Protein 3O1L (pdb70)

B-factor: mean 56.84, std 15.22, range [25.3, 121.03]

Structure (mmCIF, N/CA/C/O backbone):
data_3O1L
#
_entry.id   3O1L
#
_cell.length_a   131.271
_cell.length_b   131.271
_cell.length_c   102.991
_cell.angle_alpha   90.000
_cell.angle_beta   90.000
_cell.angle_gamma   90.000
#
_symmetry.space_group_name_H-M   'P 41 21 2'
#
loop_
_entity.id
_entity.type
_entity.pdbx_description
1 polymer 'Formyltetrahydrofolate deformylase'
2 non-polymer GLYCEROL
3 non-polymer 'SULFATE ION'
4 water water
#
loop_
_atom_site.group_PDB
_atom_site.id
_atom_site.type_symbol
_atom_site.label_atom_id
_atom_site.label_alt_id
_atom_site.label_comp_id
_atom_site.label_asym_id
_atom_site.label_entity_id
_atom_site.label_seq_id
_atom_site.pdbx_PDB_ins_code
_atom_site.Cartn_x
_atom_site.Cartn_y
_atom_site.Cartn_z
_atom_site.occupancy
_atom_site.B_iso_or_equiv
_atom_site.auth_seq_id
_atom_site.auth_comp_id
_atom_site.auth_asym_id
_atom_site.auth_atom_id
_atom_site.pdbx_PDB_model_num
ATOM 1 N N . LYS A 1 5 ? 9.333 25.983 -8.102 1.00 107.92 -14 LYS A N 1
ATOM 2 C CA . LYS A 1 5 ? 8.208 26.812 -8.655 1.00 108.22 -14 LYS A CA 1
ATOM 3 C C . LYS A 1 5 ? 8.213 28.269 -8.134 1.00 106.56 -14 LYS A C 1
ATOM 4 O O . LYS A 1 5 ? 7.898 29.194 -8.892 1.00 106.03 -14 LYS A O 1
ATOM 6 N N . ILE A 1 6 ? 8.555 28.461 -6.852 1.00 105.39 -13 ILE A N 1
ATOM 7 C CA . ILE A 1 6 ? 8.695 29.810 -6.242 1.00 103.48 -13 ILE A CA 1
ATOM 8 C C . ILE A 1 6 ? 9.902 30.598 -6.764 1.00 101.04 -13 ILE A C 1
ATOM 9 O O . ILE A 1 6 ? 9.920 31.836 -6.650 1.00 99.90 -13 ILE A O 1
ATOM 11 N N . HIS A 1 7 ? 10.896 29.875 -7.309 1.00 99.96 -12 HIS A N 1
ATOM 12 C CA A HIS A 1 7 ? 12.112 30.503 -7.861 0.50 98.16 -12 HIS A CA 1
ATOM 13 C CA B HIS A 1 7 ? 12.124 30.475 -7.866 0.50 98.05 -12 HIS A CA 1
ATOM 14 C C . HIS A 1 7 ? 11.932 30.939 -9.322 1.00 97.38 -12 HIS A C 1
ATOM 15 O O . HIS A 1 7 ? 12.716 31.738 -9.824 1.00 95.86 -12 HIS A O 1
ATOM 28 N N . HIS A 1 8 ? 10.887 30.434 -9.993 1.00 97.63 -11 HIS A N 1
ATOM 29 C CA . HIS A 1 8 ? 10.539 30.853 -11.373 1.00 96.59 -11 HIS A CA 1
ATOM 30 C C . HIS A 1 8 ? 9.584 32.055 -11.349 1.00 93.67 -11 HIS A C 1
ATOM 31 O O . HIS A 1 8 ? 9.765 32.996 -12.143 1.00 92.63 -11 HIS A O 1
ATOM 38 N N . HIS A 1 9 ? 8.587 32.034 -10.449 1.00 91.24 -10 HIS A N 1
ATOM 39 C CA A HIS A 1 9 ? 7.679 33.175 -10.273 0.50 89.06 -10 HIS A CA 1
ATOM 40 C CA B HIS A 1 9 ? 7.677 33.179 -10.292 0.50 89.75 -10 HIS A CA 1
ATOM 41 C C . HIS A 1 9 ? 8.500 34.413 -9.923 1.00 85.98 -10 HIS A C 1
ATOM 42 O O . HIS A 1 9 ? 8.209 35.516 -10.396 1.00 85.52 -10 HIS A O 1
ATOM 55 N N . HIS A 1 10 ? 9.557 34.208 -9.130 1.00 81.26 -9 HIS A N 1
ATOM 56 C CA . HIS A 1 10 ? 10.482 35.281 -8.764 1.00 76.99 -9 HIS A CA 1
ATOM 57 C C . HIS A 1 10 ? 11.306 35.722 -9.999 1.00 72.59 -9 HIS A C 1
ATOM 58 O O . HIS A 1 10 ? 11.714 36.889 -10.104 1.00 70.06 -9 HIS A O 1
ATOM 65 N N . HIS A 1 11 ? 11.499 34.810 -10.954 1.00 69.41 -8 HIS A N 1
ATOM 66 C CA . HIS A 1 11 ? 12.192 35.138 -12.218 1.00 66.45 -8 HIS A CA 1
ATOM 67 C C . HIS A 1 11 ? 11.335 36.097 -13.073 1.00 62.42 -8 HIS A C 1
ATOM 68 O O . HIS A 1 11 ? 11.831 37.113 -13.529 1.00 59.66 -8 HIS A O 1
ATOM 75 N N . HIS A 1 12 ? 10.043 35.809 -13.197 1.00 61.67 -7 HIS A N 1
ATOM 76 C CA . HIS A 1 12 ? 9.121 36.664 -13.941 1.00 60.23 -7 HIS A CA 1
ATOM 77 C C . HIS A 1 12 ? 8.921 38.039 -13.263 1.00 57.06 -7 HIS A C 1
ATOM 78 O O . HIS A 1 12 ? 9.119 39.079 -13.899 1.00 50.98 -7 HIS A O 1
ATOM 85 N N . GLU A 1 13 ? 8.678 38.037 -11.952 1.00 56.24 -6 GLU A N 1
ATOM 86 C CA A GLU A 1 13 ? 8.474 39.278 -11.210 0.50 54.74 -6 GLU A CA 1
ATOM 87 C CA B GLU A 1 13 ? 8.466 39.292 -11.236 0.50 55.59 -6 GLU A CA 1
ATOM 88 C C . GLU A 1 13 ? 9.688 40.180 -11.368 1.00 54.08 -6 GLU A C 1
ATOM 89 O O . GLU A 1 13 ? 9.556 41.376 -11.616 1.00 53.74 -6 GLU A O 1
ATOM 100 N N . ASN A 1 14 ? 10.887 39.602 -11.304 1.00 55.22 -5 ASN A N 1
ATOM 101 C CA . ASN A 1 14 ? 12.083 40.427 -11.453 1.00 56.27 -5 ASN A CA 1
ATOM 102 C C . ASN A 1 14 ? 12.206 41.003 -12.869 1.00 55.75 -5 ASN A C 1
ATOM 103 O O . ASN A 1 14 ? 12.630 42.150 -13.018 1.00 57.39 -5 ASN A O 1
ATOM 108 N N . LEU A 1 15 ? 11.800 40.259 -13.904 1.00 54.93 -4 LEU A N 1
ATOM 109 C CA . LEU A 1 15 ? 11.837 40.827 -15.248 1.00 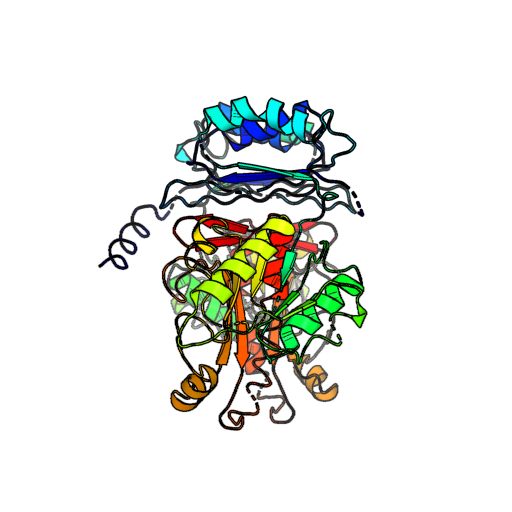54.48 -4 LEU A CA 1
ATOM 110 C C . LEU A 1 15 ? 10.722 41.886 -15.436 1.00 53.55 -4 LEU A C 1
ATOM 111 O O . LEU A 1 15 ? 10.954 42.925 -16.038 1.00 52.34 -4 LEU A O 1
ATOM 116 N N . TYR A 1 16 ? 9.599 41.712 -14.752 1.00 52.70 -3 TYR A N 1
ATOM 117 C CA . TYR A 1 16 ? 8.379 42.488 -15.037 1.00 51.52 -3 TYR A CA 1
ATOM 118 C C . TYR A 1 16 ? 8.546 43.981 -14.869 1.00 49.95 -3 TYR A C 1
ATOM 119 O O . TYR A 1 16 ? 8.203 44.743 -15.767 1.00 48.12 -3 TYR A O 1
ATOM 128 N N . PHE A 1 17 ? 9.214 44.363 -13.800 1.00 50.32 -2 PHE A N 1
ATOM 129 C CA . PHE A 1 17 ? 9.398 45.738 -13.455 1.00 51.47 -2 PHE A CA 1
ATOM 130 C C . PHE A 1 17 ? 10.699 46.350 -13.941 1.00 51.10 -2 PHE A C 1
ATOM 131 O O . PHE A 1 17 ? 10.962 47.494 -13.614 1.00 52.78 -2 PHE A O 1
ATOM 139 N N . GLN A 1 18 ? 11.484 45.660 -14.743 1.00 51.86 -1 GLN A N 1
ATOM 140 C CA . GLN A 1 18 ? 12.835 46.164 -15.032 1.00 53.28 -1 GLN A CA 1
ATOM 141 C C . GLN A 1 18 ? 12.850 47.289 -16.077 1.00 53.26 -1 GLN A C 1
ATOM 142 O O . GLN A 1 18 ? 11.971 47.374 -16.939 1.00 53.66 -1 GLN A O 1
ATOM 148 N N . GLY A 1 19 ? 13.920 48.069 -16.042 1.00 53.20 0 GLY A N 1
ATOM 149 C CA . GLY A 1 19 ? 14.255 49.022 -17.094 1.00 53.38 0 GLY A CA 1
ATOM 150 C C . GLY A 1 19 ? 13.388 50.246 -17.244 1.00 54.45 0 GLY A C 1
ATOM 151 O O . GLY A 1 19 ? 13.200 50.720 -18.365 1.00 55.52 0 GLY A O 1
ATOM 160 N N . ARG A 1 21 ? 12.521 54.239 -16.845 1.00 49.75 2 ARG A N 1
ATOM 161 C CA . ARG A 1 21 ? 13.322 55.438 -16.922 1.00 49.88 2 ARG A CA 1
ATOM 162 C C . ARG A 1 21 ? 13.304 56.271 -15.628 1.00 48.04 2 ARG A C 1
ATOM 163 O O . ARG A 1 21 ? 12.242 56.503 -15.026 1.00 47.78 2 ARG A O 1
ATOM 171 N N . THR A 1 22 ? 14.492 56.660 -15.182 1.00 46.12 3 THR A N 1
ATOM 172 C CA . THR A 1 22 ? 14.644 57.464 -13.985 1.00 46.83 3 THR A CA 1
ATOM 173 C C . THR A 1 22 ? 15.460 58.717 -14.246 1.00 45.44 3 THR A C 1
ATOM 174 O O . THR A 1 22 ? 16.244 58.770 -15.202 1.00 43.78 3 THR A O 1
ATOM 178 N N . PHE A 1 23 ? 15.185 59.750 -13.445 1.00 43.53 4 PHE A N 1
ATOM 179 C CA . PHE A 1 23 ? 16.046 60.910 -13.376 1.00 44.32 4 PHE A CA 1
ATOM 180 C C . PHE A 1 23 ? 16.922 60.702 -12.137 1.00 44.42 4 PHE A C 1
ATOM 181 O O . PHE A 1 23 ? 16.428 60.207 -11.105 1.00 43.72 4 PHE A O 1
ATOM 189 N N . ARG A 1 24 ? 18.197 61.099 -12.215 1.00 43.14 5 ARG A N 1
ATOM 190 C CA . ARG A 1 24 ? 19.097 60.969 -11.058 1.00 42.96 5 ARG A CA 1
ATOM 191 C C . ARG A 1 24 ? 19.523 62.347 -10.594 1.00 42.07 5 ARG A C 1
ATOM 192 O O . ARG A 1 24 ? 20.149 63.086 -11.342 1.00 42.78 5 ARG A O 1
ATOM 200 N N . LEU A 1 25 ? 19.126 62.691 -9.377 1.00 42.04 6 LEU A N 1
ATOM 201 C CA . LEU A 1 25 ? 19.399 63.972 -8.745 1.00 42.14 6 LEU A CA 1
ATOM 202 C C . LEU A 1 25 ? 20.570 63.773 -7.794 1.00 41.96 6 LEU A C 1
ATOM 203 O O . LEU A 1 25 ? 20.474 62.999 -6.839 1.00 41.93 6 LEU A O 1
ATOM 208 N N . VAL A 1 26 ? 21.669 64.472 -8.050 1.00 42.09 7 VAL A N 1
ATOM 209 C CA . VAL A 1 26 ? 22.909 64.274 -7.309 1.00 42.08 7 VAL A CA 1
ATOM 210 C C . VAL A 1 26 ? 23.323 65.619 -6.768 1.00 41.86 7 VAL A C 1
ATOM 211 O O . VAL A 1 26 ? 23.414 66.592 -7.512 1.00 42.53 7 VAL A O 1
ATOM 215 N N . ILE A 1 27 ? 23.455 65.690 -5.452 1.00 41.77 8 ILE A N 1
ATOM 216 C CA . ILE A 1 27 ? 23.708 66.935 -4.744 1.00 42.05 8 ILE A CA 1
ATOM 217 C C . ILE A 1 27 ? 24.866 66.800 -3.763 1.00 41.73 8 ILE A C 1
ATOM 218 O O . ILE A 1 27 ? 24.953 65.812 -3.048 1.00 40.55 8 ILE A O 1
ATOM 223 N N . ALA A 1 28 ? 25.707 67.845 -3.704 1.00 42.40 9 ALA A N 1
ATOM 224 C CA . ALA A 1 28 ? 26.672 68.052 -2.623 1.00 41.42 9 ALA A CA 1
ATOM 225 C C . ALA A 1 28 ? 26.489 69.518 -2.159 1.00 41.95 9 ALA A C 1
ATOM 226 O O . ALA A 1 28 ? 26.351 70.425 -2.987 1.00 40.68 9 ALA A O 1
ATOM 228 N N . CYS A 1 29 ? 26.445 69.731 -0.848 1.00 41.24 10 CYS A N 1
ATOM 229 C CA . CYS A 1 29 ? 26.234 71.052 -0.311 1.00 42.98 10 CYS A CA 1
ATOM 230 C C . CYS A 1 29 ? 26.594 71.133 1.183 1.00 44.41 10 CYS A C 1
ATOM 231 O O . CYS A 1 29 ? 26.741 70.103 1.825 1.00 42.40 10 CYS A O 1
ATOM 234 N N . PRO A 1 30 ? 26.802 72.362 1.714 1.00 44.30 11 PRO A N 1
ATOM 235 C CA . PRO A 1 30 ? 27.001 72.478 3.152 1.00 45.42 11 PRO A CA 1
ATOM 236 C C . PRO A 1 30 ? 25.807 71.820 3.900 1.00 44.70 11 PRO A C 1
ATOM 237 O O . PRO A 1 30 ? 24.648 71.966 3.477 1.00 43.52 11 PRO A O 1
ATOM 241 N N . ASP A 1 31 ? 26.136 70.974 4.872 1.00 43.41 12 ASP A N 1
ATOM 242 C CA . ASP A 1 31 ? 25.135 70.259 5.629 1.00 44.10 12 ASP A CA 1
ATOM 243 C C . ASP A 1 31 ? 24.311 71.231 6.471 1.00 44.21 12 ASP A C 1
ATOM 244 O O . ASP A 1 31 ? 24.874 72.004 7.212 1.00 45.63 12 ASP A O 1
ATOM 249 N N . ARG A 1 32 ? 22.991 71.169 6.319 1.00 44.58 13 ARG A N 1
ATOM 250 C CA . ARG A 1 32 ? 22.011 72.005 7.025 1.00 46.21 13 ARG A CA 1
ATOM 251 C C . ARG A 1 32 ? 20.800 71.128 7.447 1.00 45.66 13 ARG A C 1
ATOM 252 O O . ARG A 1 32 ? 20.472 70.179 6.770 1.00 44.09 13 ARG A O 1
ATOM 260 N N . VAL A 1 33 ? 20.099 71.498 8.513 1.00 45.31 14 VAL A N 1
ATOM 261 C CA . VAL A 1 33 ? 18.968 70.710 9.004 1.00 44.24 14 VAL A CA 1
ATOM 262 C C . VAL A 1 33 ? 17.840 70.400 7.981 1.00 43.93 14 VAL A C 1
ATOM 263 O O . VAL A 1 33 ? 17.318 69.293 7.903 1.00 44.71 14 VAL A O 1
ATOM 267 N N . GLY A 1 34 ? 17.508 71.352 7.147 1.00 45.26 15 GLY A N 1
ATOM 268 C CA . GLY A 1 34 ? 16.324 71.220 6.318 1.00 44.17 15 GLY A CA 1
ATOM 269 C C . GLY A 1 34 ? 16.526 70.907 4.857 1.00 41.23 15 GLY A C 1
ATOM 270 O O . GLY A 1 34 ? 15.603 71.057 4.121 1.00 42.37 15 GLY A O 1
ATOM 271 N N . ILE A 1 35 ? 17.677 70.389 4.461 1.00 42.09 16 ILE A N 1
ATOM 272 C CA . ILE A 1 35 ? 17.954 70.079 3.043 1.00 41.31 16 ILE A CA 1
ATOM 273 C C . ILE A 1 35 ? 16.999 68.975 2.568 1.00 41.61 16 ILE A C 1
ATOM 274 O O . ILE A 1 35 ? 16.318 69.126 1.553 1.00 41.96 16 ILE A O 1
ATOM 279 N N . VAL A 1 36 ? 16.951 67.869 3.298 1.00 41.00 17 VAL A N 1
ATOM 280 C CA . VAL A 1 36 ? 16.121 66.739 2.879 1.00 41.07 17 VAL A CA 1
ATOM 281 C C . VAL A 1 36 ? 14.631 67.076 2.937 1.00 41.01 17 VAL A C 1
ATOM 282 O O . VAL A 1 36 ? 13.914 66.814 1.977 1.00 40.93 17 VAL A O 1
ATOM 286 N N . ALA A 1 37 ? 14.209 67.796 3.973 1.00 40.57 18 ALA A N 1
ATOM 287 C CA . ALA A 1 37 ? 12.813 68.278 4.034 1.00 41.09 18 ALA A CA 1
ATOM 288 C C . ALA A 1 37 ? 12.443 69.105 2.799 1.00 41.10 18 ALA A C 1
ATOM 289 O O . ALA A 1 37 ? 11.365 68.930 2.198 1.00 40.37 18 ALA A O 1
ATOM 291 N N . LYS A 1 38 ? 13.347 69.990 2.394 1.00 41.99 19 LYS A N 1
ATOM 292 C CA . LYS A 1 38 ? 13.047 70.896 1.303 1.00 42.23 19 LYS A CA 1
ATOM 293 C C . LYS A 1 38 ? 13.060 70.201 -0.068 1.00 41.45 19 LYS A C 1
ATOM 294 O O . LYS A 1 38 ? 12.231 70.512 -0.912 1.00 40.97 19 LYS A O 1
ATOM 300 N N . VAL A 1 39 ? 14.063 69.356 -0.316 1.00 39.30 20 VAL A N 1
ATOM 301 C CA . VAL A 1 39 ? 14.152 68.610 -1.576 1.00 39.62 20 VAL A CA 1
ATOM 302 C C . VAL A 1 39 ? 13.006 67.583 -1.704 1.00 40.47 20 VAL A C 1
ATOM 303 O O . VAL A 1 39 ? 12.369 67.484 -2.761 1.00 41.66 20 VAL A O 1
ATOM 307 N N . SER A 1 40 ? 12.793 66.786 -0.658 1.00 39.69 21 SER A N 1
ATOM 308 C CA . SER A 1 40 ? 11.744 65.777 -0.682 1.00 39.75 21 SER A CA 1
ATOM 309 C C . SER A 1 40 ? 10.353 66.420 -0.790 1.00 41.49 21 SER A C 1
ATOM 310 O O . SER A 1 40 ? 9.460 65.871 -1.449 1.00 42.28 21 SER A O 1
ATOM 313 N N . ASN A 1 41 ? 10.158 67.579 -0.154 1.00 41.89 22 ASN A N 1
ATOM 314 C CA . ASN A 1 41 ? 8.897 68.297 -0.309 1.00 43.12 22 ASN A CA 1
ATOM 315 C C . ASN A 1 41 ? 8.709 68.744 -1.763 1.00 43.81 22 ASN A C 1
ATOM 316 O O . ASN A 1 41 ? 7.615 68.664 -2.295 1.00 43.16 22 ASN A O 1
ATOM 321 N N . PHE A 1 42 ? 9.773 69.263 -2.370 1.00 43.43 23 PHE A N 1
ATOM 322 C CA . PHE A 1 42 ? 9.726 69.665 -3.768 1.00 44.27 23 PHE A CA 1
ATOM 323 C C . PHE A 1 42 ? 9.309 68.460 -4.620 1.00 44.62 23 PHE A C 1
ATOM 324 O O . PHE A 1 42 ? 8.377 68.540 -5.391 1.00 44.36 23 PHE A O 1
ATOM 332 N N . LEU A 1 43 ? 9.987 67.333 -4.441 1.00 44.57 24 LEU A N 1
ATOM 333 C CA . LEU A 1 43 ? 9.667 66.140 -5.216 1.00 45.30 24 LEU A CA 1
ATOM 334 C C . LEU A 1 43 ? 8.225 65.660 -4.942 1.00 46.15 24 LEU A C 1
ATOM 335 O O . LEU A 1 43 ? 7.470 65.421 -5.882 1.00 46.61 24 LEU A O 1
ATOM 340 N N . ALA A 1 44 ? 7.842 65.564 -3.670 1.00 45.39 25 ALA A N 1
ATOM 341 C CA . ALA A 1 44 ? 6.488 65.135 -3.289 1.00 46.11 25 ALA A CA 1
ATOM 342 C C . ALA A 1 44 ? 5.422 66.023 -3.909 1.00 47.06 25 ALA A C 1
ATOM 343 O O . ALA A 1 44 ? 4.404 65.540 -4.417 1.00 46.58 25 ALA A O 1
ATOM 345 N N . SER A 1 45 ? 5.690 67.317 -3.933 1.00 47.26 26 SER A N 1
ATOM 346 C CA . SER A 1 45 ? 4.724 68.256 -4.444 1.00 49.69 26 SER A CA 1
ATOM 347 C C . SER A 1 45 ? 4.536 68.095 -5.954 1.00 50.21 26 SER A C 1
ATOM 348 O O . SER A 1 45 ? 3.471 68.414 -6.467 1.00 52.56 26 SER A O 1
ATOM 351 N N . HIS A 1 46 ? 5.564 67.623 -6.664 1.00 49.22 27 HIS A N 1
ATOM 352 C CA . HIS A 1 46 ? 5.452 67.313 -8.092 1.00 48.87 27 HIS A CA 1
ATOM 353 C C . HIS A 1 46 ? 5.174 65.812 -8.373 1.00 48.24 27 HIS A C 1
ATOM 354 O O . HIS A 1 46 ? 5.262 65.371 -9.509 1.00 48.88 27 HIS A O 1
ATOM 361 N N . ASN A 1 47 ? 4.811 65.055 -7.336 1.00 46.45 28 ASN A N 1
ATOM 362 C CA . ASN A 1 47 ? 4.359 63.657 -7.450 1.00 47.10 28 ASN A CA 1
ATOM 363 C C . ASN A 1 47 ? 5.411 62.676 -7.948 1.00 46.55 28 ASN A C 1
ATOM 364 O O . ASN A 1 47 ? 5.103 61.640 -8.546 1.00 47.38 28 ASN A O 1
ATOM 369 N N . GLY A 1 48 ? 6.653 62.951 -7.578 1.00 45.97 29 GLY A N 1
ATOM 370 C CA . GLY A 1 48 ? 7.773 62.153 -7.992 1.00 46.00 29 GLY A CA 1
ATOM 371 C C . GLY A 1 48 ? 7.972 60.989 -7.059 1.00 45.96 29 GLY A C 1
ATOM 372 O O . GLY A 1 48 ? 8.089 61.174 -5.871 1.00 47.34 29 GLY A O 1
ATOM 373 N N . TRP A 1 49 ? 8.012 59.789 -7.605 1.00 46.11 30 TRP A N 1
ATOM 374 C CA . TRP A 1 49 ? 8.254 58.598 -6.802 1.00 45.21 30 TRP A CA 1
ATOM 375 C C . TRP A 1 49 ? 9.755 58.263 -6.796 1.00 44.18 30 TRP A C 1
ATOM 376 O O . TRP A 1 49 ? 10.376 58.030 -7.854 1.00 41.59 30 TRP A O 1
ATOM 387 N N . ILE A 1 50 ? 10.321 58.272 -5.593 1.00 43.34 31 ILE A N 1
ATOM 388 C CA . ILE A 1 50 ? 11.722 58.003 -5.398 1.00 42.17 31 ILE A CA 1
ATOM 389 C C . ILE A 1 50 ? 11.901 56.499 -5.228 1.00 42.33 31 ILE A C 1
ATOM 390 O O . ILE A 1 50 ? 11.362 55.908 -4.302 1.00 41.52 31 ILE A O 1
ATOM 395 N N . THR A 1 51 ? 12.638 55.879 -6.151 1.00 42.03 32 THR A N 1
ATOM 396 C CA . THR A 1 51 ? 12.893 54.454 -6.120 1.00 42.47 32 THR A CA 1
ATOM 397 C C . THR A 1 51 ? 14.224 54.113 -5.535 1.00 41.72 32 THR A C 1
ATOM 398 O O . THR A 1 51 ? 14.454 52.961 -5.248 1.00 44.66 32 THR A O 1
ATOM 402 N N . GLU A 1 52 ? 15.075 55.108 -5.276 1.00 43.26 33 GLU A N 1
ATOM 403 C CA . GLU A 1 52 ? 16.336 54.889 -4.545 1.00 42.00 33 GLU A CA 1
ATOM 404 C C . GLU A 1 52 ? 16.758 56.192 -3.907 1.00 41.76 33 GLU A C 1
ATOM 405 O O . GLU A 1 52 ? 16.754 57.219 -4.546 1.00 43.52 33 GLU A O 1
ATOM 411 N N . ALA A 1 53 ? 17.199 56.127 -2.663 1.00 41.12 34 ALA A N 1
ATOM 412 C CA . ALA A 1 53 ? 17.649 57.301 -1.931 1.00 41.41 34 ALA A CA 1
ATOM 413 C C . ALA A 1 53 ? 18.905 56.946 -1.149 1.00 40.78 34 ALA A C 1
ATOM 414 O O . ALA A 1 53 ? 18.859 56.040 -0.310 1.00 39.03 34 ALA A O 1
ATOM 416 N N . SER A 1 54 ? 19.972 57.717 -1.368 1.00 41.24 35 SER A N 1
ATOM 417 C CA . SER A 1 54 ? 21.260 57.521 -0.685 1.00 40.62 35 SER A CA 1
ATOM 418 C C . SER A 1 54 ? 21.785 58.858 -0.192 1.00 41.37 35 SER A C 1
ATOM 419 O O . SER A 1 54 ? 21.923 59.786 -1.004 1.00 40.32 35 SER A O 1
ATOM 422 N N . HIS A 1 55 ? 21.954 58.980 1.136 1.00 41.00 36 HIS A N 1
ATOM 423 C CA . HIS A 1 55 ? 22.393 60.212 1.799 1.00 41.11 36 HIS A CA 1
ATOM 424 C C . HIS A 1 55 ? 23.672 59.925 2.586 1.00 41.96 36 HIS A C 1
ATOM 425 O O . HIS A 1 55 ? 23.827 58.855 3.154 1.00 41.43 36 HIS A O 1
ATOM 432 N N . HIS A 1 56 ? 24.528 60.936 2.730 1.00 42.94 37 HIS A N 1
ATOM 433 C CA . HIS A 1 56 ? 25.759 60.827 3.526 1.00 42.15 37 HIS A CA 1
ATOM 434 C C . HIS A 1 56 ? 26.170 62.226 4.017 1.00 43.28 37 HIS A C 1
ATOM 435 O O . HIS A 1 56 ? 26.199 63.181 3.240 1.00 41.04 37 HIS A O 1
ATOM 442 N N . SER A 1 57 ? 26.470 62.318 5.311 1.00 44.71 38 SER A N 1
ATOM 443 C CA . SER A 1 57 ? 27.092 63.501 5.898 1.00 47.21 38 SER A CA 1
ATOM 444 C C . SER A 1 57 ? 28.555 63.205 6.246 1.00 47.82 38 SER A C 1
ATOM 445 O O . SER A 1 57 ? 28.889 62.156 6.753 1.00 48.52 38 SER A O 1
ATOM 448 N N . ASP A 1 58 ? 29.424 64.142 5.935 1.00 50.67 39 ASP A N 1
ATOM 449 C CA . ASP A 1 58 ? 30.829 64.076 6.282 1.00 52.64 39 ASP A CA 1
ATOM 450 C C . ASP A 1 58 ? 30.979 65.057 7.412 1.00 54.97 39 ASP A C 1
ATOM 451 O O . ASP A 1 58 ? 31.054 66.273 7.162 1.00 53.63 39 ASP A O 1
ATOM 456 N N . ASN A 1 59 ? 30.971 64.552 8.648 1.00 56.49 40 ASN A N 1
ATOM 457 C CA . ASN A 1 59 ? 30.939 65.438 9.805 1.00 59.41 40 ASN A CA 1
ATOM 458 C C . ASN A 1 59 ? 32.229 66.249 10.013 1.00 60.95 40 ASN A C 1
ATOM 459 O O . ASN A 1 59 ? 32.174 67.361 10.546 1.00 63.59 40 ASN A O 1
ATOM 464 N N . LEU A 1 60 ? 33.341 65.810 9.434 1.00 61.10 41 LEU A N 1
ATOM 465 C CA . LEU A 1 60 ? 34.578 66.577 9.556 1.00 61.43 41 LEU A CA 1
ATOM 466 C C . LEU A 1 60 ? 34.625 67.841 8.669 1.00 60.07 41 LEU A C 1
ATOM 467 O O . LEU A 1 60 ? 35.095 68.884 9.120 1.00 60.91 41 LEU A O 1
ATOM 472 N N . SER A 1 61 ? 34.116 67.787 7.445 1.00 56.76 42 SER A N 1
ATOM 473 C CA . SER A 1 61 ? 34.024 69.008 6.632 1.00 55.32 42 SER A CA 1
ATOM 474 C C . SER A 1 61 ? 32.644 69.693 6.747 1.00 53.15 42 SER A C 1
ATOM 475 O O . SER A 1 61 ? 32.457 70.782 6.232 1.00 52.37 42 SER A O 1
ATOM 478 N N . GLY A 1 62 ? 31.683 69.052 7.414 1.00 51.29 43 GLY A N 1
ATOM 479 C CA . GLY A 1 62 ? 30.321 69.598 7.531 1.00 48.87 43 GLY A CA 1
ATOM 480 C C . GLY A 1 62 ? 29.574 69.651 6.200 1.00 47.96 43 GLY A C 1
ATOM 481 O O . GLY A 1 62 ? 28.740 70.542 6.011 1.00 48.31 43 GLY A O 1
ATOM 482 N N . TRP A 1 63 ? 29.828 68.679 5.310 1.00 46.27 44 TRP A N 1
ATOM 483 C CA A TRP A 1 63 ? 29.207 68.611 3.988 0.50 46.63 44 TRP A CA 1
ATOM 484 C CA B TRP A 1 63 ? 29.152 68.637 4.007 0.50 46.17 44 TRP A CA 1
ATOM 485 C C . TRP A 1 63 ? 28.178 67.471 3.942 1.00 46.29 44 TRP A C 1
ATOM 486 O O . TRP A 1 63 ? 28.315 66.473 4.669 1.00 45.79 44 TRP A O 1
ATOM 507 N N . PHE A 1 64 ? 27.213 67.597 3.030 1.00 44.56 45 PHE A N 1
ATOM 508 C CA . PHE A 1 64 ? 26.128 66.627 2.842 1.00 43.31 45 PHE A CA 1
ATOM 509 C C . PHE A 1 64 ? 26.086 66.180 1.389 1.00 42.06 45 PHE A C 1
ATOM 510 O O . PHE A 1 64 ? 26.314 66.971 0.481 1.00 42.64 45 PHE A O 1
ATOM 518 N N . PHE A 1 65 ? 25.811 64.905 1.182 1.00 42.50 46 PHE A N 1
ATOM 519 C CA . PHE A 1 65 ? 25.790 64.331 -0.165 1.00 43.26 46 PHE A CA 1
ATOM 520 C C . PHE A 1 65 ? 24.542 63.482 -0.296 1.00 4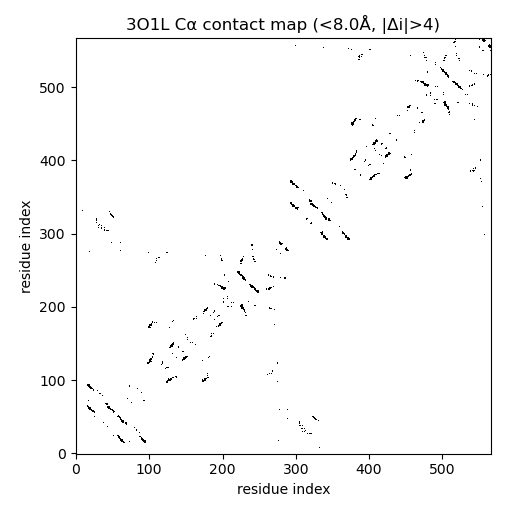2.82 46 PHE A C 1
ATOM 521 O O . PHE A 1 65 ? 24.181 62.765 0.640 1.00 39.39 46 PHE A O 1
ATOM 537 N N . ARG A 1 67 ? 21.944 61.289 -3.387 1.00 42.17 48 ARG A N 1
ATOM 538 C CA . ARG A 1 67 ? 21.563 60.816 -4.675 1.00 41.93 48 ARG A CA 1
ATOM 539 C C . ARG A 1 67 ? 20.178 60.187 -4.558 1.00 40.65 48 ARG A C 1
ATOM 540 O O . ARG A 1 67 ? 20.002 59.211 -3.810 1.00 38.58 48 ARG A O 1
ATOM 548 N N . HIS A 1 68 ? 19.242 60.728 -5.340 1.00 40.27 49 HIS A N 1
ATOM 549 C CA . HIS A 1 68 ? 17.901 60.206 -5.514 1.00 40.80 49 HIS A CA 1
ATOM 550 C C . HIS A 1 68 ? 17.648 59.800 -6.952 1.00 42.59 49 HIS A C 1
ATOM 551 O O . HIS A 1 68 ? 17.977 60.547 -7.895 1.00 43.42 49 HIS A O 1
ATOM 558 N N . GLU A 1 69 ? 17.109 58.592 -7.110 1.00 42.12 50 GLU A N 1
ATOM 559 C CA A GLU A 1 69 ? 16.603 58.112 -8.392 0.50 42.64 50 GLU A CA 1
ATOM 560 C CA B GLU A 1 69 ? 16.633 58.129 -8.391 0.50 43.01 50 GLU A CA 1
ATOM 561 C C . GLU A 1 69 ? 15.114 58.277 -8.322 1.00 42.09 50 GLU A C 1
ATOM 562 O O . GLU A 1 69 ? 14.498 57.875 -7.337 1.00 43.52 50 GLU A O 1
ATOM 573 N N . ILE A 1 70 ? 14.553 58.976 -9.293 1.00 42.83 51 ILE A N 1
ATOM 574 C CA . ILE A 1 70 ? 13.129 59.289 -9.358 1.00 43.33 51 ILE A CA 1
ATOM 575 C C . ILE A 1 70 ? 12.574 58.815 -10.696 1.00 43.64 51 ILE A C 1
ATOM 576 O O . ILE A 1 70 ? 13.195 59.045 -11.712 1.00 42.90 51 ILE A O 1
ATOM 581 N N . ARG A 1 71 ? 11.432 58.129 -10.679 1.00 44.13 52 ARG A N 1
ATOM 582 C CA . ARG A 1 71 ? 10.795 57.681 -11.886 1.00 45.16 52 ARG A CA 1
ATOM 583 C C . ARG A 1 71 ? 10.448 58.858 -12.755 1.00 43.74 52 ARG A C 1
ATOM 584 O O . ARG A 1 71 ? 9.651 59.683 -12.376 1.00 43.19 52 ARG A O 1
ATOM 592 N N . ALA A 1 72 ? 11.052 58.919 -13.935 1.00 44.61 53 ALA A N 1
ATOM 593 C CA . ALA A 1 72 ? 10.948 60.111 -14.776 1.00 44.62 53 ALA A CA 1
ATOM 594 C C . ALA A 1 72 ? 9.510 60.458 -15.113 1.00 44.31 53 ALA A C 1
ATOM 595 O O . ALA A 1 72 ? 9.093 61.595 -14.911 1.00 43.82 53 ALA A O 1
ATOM 597 N N . ASP A 1 73 ? 8.721 59.438 -15.444 1.00 45.63 54 ASP A N 1
ATOM 598 C CA . ASP A 1 73 ? 7.335 59.641 -15.828 1.00 47.18 54 ASP A CA 1
ATOM 599 C C . ASP A 1 73 ? 6.318 59.884 -14.674 1.00 47.90 54 ASP A C 1
ATOM 600 O O . ASP A 1 73 ? 5.143 60.111 -14.947 1.00 49.76 54 ASP A O 1
ATOM 605 N N . THR A 1 74 ? 6.747 59.832 -13.411 1.00 46.51 55 THR A N 1
ATOM 606 C CA . THR A 1 74 ? 5.883 60.300 -12.312 1.00 46.74 55 THR A CA 1
ATOM 607 C C . THR A 1 74 ? 5.938 61.839 -12.121 1.00 47.53 55 THR A C 1
ATOM 608 O O . THR A 1 74 ? 5.090 62.402 -11.452 1.00 49.49 55 THR A O 1
ATOM 612 N N . LEU A 1 75 ? 6.893 62.503 -12.760 1.00 47.29 56 LEU A N 1
ATOM 613 C CA . LEU A 1 75 ? 7.070 63.958 -12.666 1.00 47.67 56 LEU A CA 1
ATOM 614 C C . LEU A 1 75 ? 6.397 64.660 -13.833 1.00 48.38 56 LEU A C 1
ATOM 615 O O . LEU A 1 75 ? 6.342 64.086 -14.896 1.00 45.78 56 LEU A O 1
ATOM 620 N N . PRO A 1 76 ? 6.024 65.953 -13.676 1.00 49.58 57 PRO A N 1
ATOM 621 C CA . PRO A 1 76 ? 5.268 66.676 -14.720 1.00 50.78 57 PRO A CA 1
ATOM 622 C C . PRO A 1 76 ? 6.130 67.421 -15.728 1.00 52.05 57 PRO A C 1
ATOM 623 O O . PRO A 1 76 ? 5.582 68.084 -16.610 1.00 55.67 57 PRO A O 1
ATOM 627 N N . PHE A 1 77 ? 7.453 67.325 -15.617 1.00 52.25 58 PHE A N 1
ATOM 628 C CA . PHE A 1 77 ? 8.370 68.004 -16.550 1.00 52.37 58 PHE A CA 1
ATOM 629 C C . PHE A 1 77 ? 9.506 67.114 -17.051 1.00 52.05 58 PHE A C 1
ATOM 630 O O . PHE A 1 77 ? 9.860 66.119 -16.438 1.00 51.59 58 PHE A O 1
ATOM 638 N N . ASP A 1 78 ? 10.118 67.554 -18.138 1.00 53.02 59 ASP A N 1
ATOM 639 C CA . ASP A 1 78 ? 11.284 66.915 -18.691 1.00 53.64 59 ASP A CA 1
ATOM 640 C C . ASP A 1 78 ? 12.491 67.331 -17.863 1.00 53.65 59 ASP A C 1
ATOM 641 O O . ASP A 1 78 ? 12.373 67.950 -16.799 1.00 53.53 59 ASP A O 1
ATOM 646 N N . LEU A 1 79 ? 13.649 66.866 -18.286 1.00 53.32 60 LEU A N 1
ATOM 647 C CA . LEU A 1 79 ? 14.873 67.145 -17.592 1.00 52.74 60 LEU A CA 1
ATOM 648 C C . LEU A 1 79 ? 15.140 68.656 -17.503 1.00 54.12 60 LEU A C 1
ATOM 649 O O . LEU A 1 79 ? 15.424 69.176 -16.412 1.00 52.07 60 LEU A O 1
ATOM 654 N N . ASP A 1 80 ? 14.952 69.376 -18.614 1.00 54.89 61 ASP A N 1
ATOM 655 C CA . ASP A 1 80 ? 15.160 70.826 -18.604 1.00 55.96 61 ASP A CA 1
ATOM 656 C C . ASP A 1 80 ? 14.228 71.504 -17.621 1.00 55.54 61 ASP A C 1
ATOM 657 O O . ASP A 1 80 ? 14.650 72.413 -16.914 1.00 56.36 61 ASP A O 1
ATOM 662 N N . GLY A 1 81 ? 12.960 71.106 -17.612 1.00 54.17 62 GLY A N 1
ATOM 663 C CA . GLY A 1 81 ? 11.992 71.702 -16.712 1.00 53.95 62 GLY A CA 1
ATOM 664 C C . GLY A 1 81 ? 12.266 71.411 -15.237 1.00 52.30 62 GLY A C 1
ATOM 665 O O . GLY A 1 81 ? 11.974 72.233 -14.378 1.00 53.54 62 GLY A O 1
ATOM 666 N N . PHE A 1 82 ? 12.758 70.207 -14.950 1.00 51.74 63 PHE A N 1
ATOM 667 C CA . PHE A 1 82 ? 13.160 69.800 -13.599 1.00 50.10 63 PHE A CA 1
ATOM 668 C C . PHE A 1 82 ? 14.263 70.745 -13.142 1.00 50.37 63 PHE A C 1
ATOM 669 O O . PHE A 1 82 ? 14.202 71.304 -12.048 1.00 52.40 63 PHE A O 1
ATOM 677 N N . ARG A 1 83 ? 15.255 70.965 -13.993 1.00 51.96 64 ARG A N 1
ATOM 678 C CA . ARG A 1 83 ? 16.383 71.833 -13.646 1.00 51.87 64 ARG A CA 1
ATOM 679 C C . ARG A 1 83 ? 15.949 73.248 -13.326 1.00 53.51 64 ARG A C 1
ATOM 680 O O . ARG A 1 83 ? 16.398 73.838 -12.335 1.00 54.89 64 ARG A O 1
ATOM 688 N N . GLU A 1 84 ? 15.047 73.773 -14.148 1.00 54.55 65 GLU A N 1
ATOM 689 C CA A GLU A 1 84 ? 14.561 75.131 -13.979 0.50 55.03 65 GLU A CA 1
ATOM 690 C CA B GLU A 1 84 ? 14.530 75.131 -13.990 0.50 55.00 65 GLU A CA 1
ATOM 691 C C . GLU A 1 84 ? 13.713 75.229 -12.718 1.00 53.94 65 GLU A C 1
ATOM 692 O O . GLU A 1 84 ? 13.832 76.190 -11.968 1.00 54.59 65 GLU A O 1
ATOM 703 N N . ALA A 1 85 ? 12.826 74.253 -12.514 1.00 52.75 66 ALA A N 1
ATOM 704 C CA . ALA A 1 85 ? 11.967 74.249 -11.319 1.00 52.33 66 ALA A CA 1
ATOM 705 C C . ALA A 1 85 ? 12.769 74.056 -10.015 1.00 50.10 66 ALA A C 1
ATOM 706 O O . ALA A 1 85 ? 12.397 74.602 -8.978 1.00 50.50 66 ALA A O 1
ATOM 708 N N . PHE A 1 86 ? 13.904 73.355 -10.091 1.00 49.86 67 PHE A N 1
ATOM 709 C CA . PHE A 1 86 ? 14.736 73.039 -8.871 1.00 48.04 67 PHE A CA 1
ATOM 710 C C . PHE A 1 86 ? 15.796 74.109 -8.519 1.00 48.45 67 PHE A C 1
ATOM 711 O O . PHE A 1 86 ? 16.271 74.195 -7.377 1.00 46.94 67 PHE A O 1
ATOM 719 N N . THR A 1 87 ? 16.146 74.944 -9.495 1.00 49.50 68 THR A N 1
ATOM 720 C CA . THR A 1 87 ? 17.167 75.979 -9.303 1.00 50.52 68 THR A CA 1
ATOM 721 C C . THR A 1 87 ? 17.031 76.839 -8.018 1.00 50.72 68 THR A C 1
ATOM 722 O O . THR A 1 87 ? 18.022 77.086 -7.361 1.00 51.26 68 THR A O 1
ATOM 726 N N . PRO A 1 88 ? 15.817 77.267 -7.640 1.00 51.53 69 PRO A N 1
ATOM 727 C CA . PRO A 1 88 ? 15.697 78.058 -6.395 1.00 51.50 69 PRO A CA 1
ATOM 728 C C . PRO A 1 88 ? 16.196 77.363 -5.121 1.00 50.44 69 PRO A C 1
ATOM 729 O O . PRO A 1 88 ? 16.900 77.961 -4.326 1.00 51.08 69 PRO A O 1
ATOM 733 N N . ILE A 1 89 ? 15.883 76.084 -4.981 1.00 50.42 70 ILE A N 1
ATOM 734 C CA . ILE A 1 89 ? 16.350 75.273 -3.855 1.00 47.40 70 ILE A CA 1
ATOM 735 C C . ILE A 1 89 ? 17.882 75.089 -3.905 1.00 47.20 70 ILE A C 1
ATOM 736 O O . ILE A 1 89 ? 18.573 75.246 -2.892 1.00 44.95 70 ILE A O 1
ATOM 741 N N . ALA A 1 90 ? 18.400 74.800 -5.101 1.00 46.82 71 ALA A N 1
ATOM 742 C CA . ALA A 1 90 ? 19.837 74.689 -5.319 1.00 47.50 71 ALA A CA 1
ATOM 743 C C . ALA A 1 90 ? 20.581 75.967 -4.873 1.00 48.50 71 ALA A C 1
ATOM 744 O O . ALA A 1 90 ? 21.605 75.918 -4.188 1.00 49.72 71 ALA A O 1
ATOM 746 N N . GLU A 1 91 ? 20.060 77.113 -5.283 1.00 49.53 72 GLU A N 1
ATOM 747 C CA . GLU A 1 91 ? 20.648 78.383 -4.912 1.00 51.53 72 GLU A CA 1
ATOM 748 C C . GLU A 1 91 ? 20.475 78.642 -3.399 1.00 50.20 72 GLU A C 1
ATOM 749 O O . GLU A 1 91 ? 21.416 79.042 -2.756 1.00 50.18 72 GLU A O 1
ATOM 755 N N . GLU A 1 92 ? 19.319 78.333 -2.821 1.00 48.86 73 GLU A N 1
ATOM 756 C CA . GLU A 1 92 ? 19.117 78.582 -1.388 1.00 49.27 73 GLU A CA 1
ATOM 757 C C . GLU A 1 92 ? 20.142 77.831 -0.553 1.00 47.52 73 GLU A C 1
ATOM 758 O O . GLU A 1 92 ? 20.685 78.388 0.365 1.00 48.15 73 GLU A O 1
ATOM 764 N N . PHE A 1 93 ? 20.482 76.618 -0.969 1.00 46.23 74 PHE A N 1
ATOM 765 C CA . PHE A 1 93 ? 21.360 75.730 -0.226 1.00 45.58 74 PHE A CA 1
ATOM 766 C C . PHE A 1 93 ? 22.794 75.611 -0.767 1.00 45.73 74 PHE A C 1
ATOM 767 O O . PHE A 1 93 ? 23.588 74.842 -0.228 1.00 43.90 74 PHE A O 1
ATOM 775 N N . SER A 1 94 ? 23.142 76.474 -1.734 1.00 47.86 75 SER A N 1
ATOM 776 C CA . SER A 1 94 ? 24.486 76.578 -2.306 1.00 48.13 75 SER A CA 1
ATOM 777 C C . SER A 1 94 ? 24.974 75.210 -2.777 1.00 46.87 75 SER A C 1
ATOM 778 O O . SER A 1 94 ? 26.099 74.815 -2.557 1.00 49.93 75 SER A O 1
ATOM 789 N N . ASP A 1 96 ? 26.146 72.110 -5.153 1.00 46.74 77 ASP A N 1
ATOM 790 C CA A ASP A 1 96 ? 26.830 71.611 -6.345 0.50 47.68 77 ASP A CA 1
ATOM 791 C CA B ASP A 1 96 ? 26.822 71.629 -6.342 0.50 47.99 77 ASP A CA 1
ATOM 792 C C . ASP A 1 96 ? 25.934 70.437 -6.728 1.00 46.87 77 ASP A C 1
ATOM 793 O O . ASP A 1 96 ? 25.812 69.486 -5.973 1.00 45.69 77 ASP A O 1
ATOM 802 N N . TRP A 1 97 ? 25.232 70.557 -7.845 1.00 46.81 78 TRP A N 1
ATOM 803 C CA . TRP A 1 97 ? 24.206 69.602 -8.196 1.00 46.86 78 TRP A CA 1
ATOM 804 C C . TRP A 1 97 ? 24.084 69.346 -9.671 1.00 47.03 78 TRP A C 1
ATOM 805 O O . TRP A 1 97 ? 24.470 70.175 -10.487 1.00 47.16 78 TRP A O 1
ATOM 816 N N . ARG A 1 98 ? 23.421 68.234 -9.972 1.00 47.11 79 ARG A N 1
ATOM 817 C CA . ARG A 1 98 ? 23.015 67.898 -11.330 1.00 48.02 79 ARG A CA 1
ATOM 818 C C . ARG A 1 98 ? 21.883 66.873 -11.351 1.00 46.59 79 ARG A C 1
ATOM 819 O O . ARG A 1 98 ? 21.664 66.134 -10.365 1.00 45.04 79 ARG A O 1
ATOM 827 N N . ILE A 1 99 ? 21.190 66.851 -12.486 1.00 44.96 80 ILE A N 1
ATOM 828 C CA . ILE A 1 99 ? 20.155 65.895 -12.780 1.00 44.93 80 ILE A CA 1
ATOM 829 C C . ILE A 1 99 ? 20.508 65.264 -14.119 1.00 45.51 80 ILE A C 1
ATOM 830 O O . ILE A 1 99 ? 20.768 65.988 -15.083 1.00 46.02 80 ILE A O 1
ATOM 835 N N . THR A 1 100 ? 20.509 63.928 -14.166 1.00 45.02 81 THR A N 1
ATOM 836 C CA . THR A 1 100 ? 20.723 63.175 -15.397 1.00 46.64 81 THR A CA 1
ATOM 837 C C . THR A 1 100 ? 19.491 62.286 -15.727 1.00 45.72 81 THR A C 1
ATOM 838 O O . THR A 1 100 ? 18.686 61.934 -14.874 1.00 44.25 81 THR A O 1
ATOM 842 N N . ASP A 1 101 ? 19.400 61.905 -16.985 1.00 47.20 82 ASP A N 1
ATOM 843 C CA . ASP A 1 101 ? 18.340 61.086 -17.514 1.00 47.09 82 ASP A CA 1
ATOM 844 C C . ASP A 1 101 ? 18.955 59.729 -17.778 1.00 48.48 82 ASP A C 1
ATOM 845 O O . ASP A 1 101 ? 19.881 59.623 -18.588 1.00 50.51 82 ASP A O 1
ATOM 850 N N . SER A 1 102 ? 18.442 58.697 -17.100 1.00 48.49 83 SER A N 1
ATOM 851 C CA . SER A 1 102 ? 18.918 57.329 -17.264 1.00 49.13 83 SER A CA 1
ATOM 852 C C . SER A 1 102 ? 18.867 56.841 -18.716 1.00 51.05 83 SER A C 1
ATOM 853 O O . SER A 1 102 ? 19.582 55.922 -19.058 1.00 53.71 83 SER A O 1
ATOM 856 N N . ALA A 1 103 ? 17.973 57.386 -19.529 1.00 52.07 84 ALA A N 1
ATOM 857 C CA . ALA A 1 103 ? 17.881 57.006 -20.944 1.00 54.60 84 ALA A CA 1
ATOM 858 C C . ALA A 1 103 ? 18.847 57.766 -21.846 1.00 55.93 84 ALA A C 1
ATOM 859 O O . ALA A 1 103 ? 18.881 57.482 -23.049 1.00 58.60 84 ALA A O 1
ATOM 861 N N . GLN A 1 104 ? 19.532 58.794 -21.329 1.00 56.32 85 GLN A N 1
ATOM 862 C CA . GLN A 1 104 ? 20.572 59.506 -22.104 1.00 58.45 85 GLN A CA 1
ATOM 863 C C . GLN A 1 104 ? 21.910 58.803 -21.850 1.00 57.09 85 GLN A C 1
ATOM 864 O O . GLN A 1 104 ? 22.441 58.862 -20.766 1.00 54.77 85 GLN A O 1
ATOM 870 N N . LYS A 1 105 ? 22.445 58.154 -22.872 1.00 57.82 86 LYS A N 1
ATOM 871 C CA . LYS A 1 105 ? 23.716 57.467 -22.769 1.00 58.48 86 LYS A CA 1
ATOM 872 C C . LYS A 1 105 ? 24.888 58.458 -22.698 1.00 56.33 86 LYS A C 1
ATOM 873 O O . LYS A 1 105 ? 24.959 59.386 -23.487 1.00 56.61 86 LYS A O 1
ATOM 879 N N . LYS A 1 106 ? 25.769 58.295 -21.716 1.00 53.25 87 LYS A N 1
ATOM 880 C CA . LYS A 1 106 ? 26.982 59.100 -21.670 1.00 52.73 87 LYS A CA 1
ATOM 881 C C . LYS A 1 106 ? 27.921 58.653 -22.796 1.00 52.11 87 LYS A C 1
ATOM 882 O O . LYS A 1 106 ? 27.918 57.488 -23.206 1.00 50.66 87 LYS A O 1
ATOM 888 N N . ARG A 1 107 ? 28.683 59.601 -23.325 1.00 52.20 88 ARG A N 1
ATOM 889 C CA A ARG A 1 107 ? 29.643 59.333 -24.392 0.50 53.64 88 ARG A CA 1
ATOM 890 C CA B ARG A 1 107 ? 29.638 59.307 -24.385 0.50 53.63 88 ARG A CA 1
ATOM 891 C C . ARG A 1 107 ? 31.021 59.070 -23.771 1.00 52.83 88 ARG A C 1
ATOM 892 O O . ARG A 1 107 ? 31.588 59.940 -23.117 1.00 52.66 88 ARG A O 1
ATOM 907 N N . VAL A 1 108 ? 31.547 57.868 -23.963 1.00 51.80 89 VAL A N 1
ATOM 908 C CA . VAL A 1 108 ? 32.810 57.487 -23.381 1.00 51.12 89 VAL A CA 1
ATOM 909 C C . VAL A 1 108 ? 33.898 57.403 -24.459 1.00 53.53 89 VAL A C 1
ATOM 910 O O . VAL A 1 108 ? 33.663 56.843 -25.529 1.00 54.22 89 VAL A O 1
ATOM 914 N N . VAL A 1 109 ? 35.022 58.087 -24.230 1.00 53.24 90 VAL A N 1
ATOM 915 C CA . VAL A 1 109 ? 36.211 57.934 -25.057 1.00 53.14 90 VAL A CA 1
ATOM 916 C C . VAL A 1 109 ? 37.146 57.045 -24.245 1.00 53.15 90 VAL A C 1
ATOM 917 O O . VAL A 1 109 ? 37.313 57.247 -23.025 1.00 53.55 90 VAL A O 1
ATOM 921 N N . LEU A 1 110 ? 37.682 56.021 -24.898 1.00 53.31 91 LEU A N 1
ATOM 922 C CA . LEU A 1 110 ? 38.583 55.053 -24.266 1.00 52.87 91 LEU A CA 1
ATOM 923 C C . LEU A 1 110 ? 39.967 55.235 -24.850 1.00 54.34 91 LEU A C 1
ATOM 924 O O . LEU A 1 110 ? 40.106 55.380 -26.069 1.00 55.22 91 LEU A O 1
ATOM 937 N N . ALA A 1 112 ? 43.960 53.495 -24.967 1.00 56.81 93 ALA A N 1
ATOM 938 C CA . ALA A 1 112 ? 44.727 52.284 -24.744 1.00 57.58 93 ALA A CA 1
ATOM 939 C C . ALA A 1 112 ? 46.031 52.360 -25.487 1.00 59.08 93 ALA A C 1
ATOM 940 O O . ALA A 1 112 ? 46.116 52.984 -26.545 1.00 60.59 93 ALA A O 1
ATOM 942 N N . SER A 1 113 ? 47.028 51.683 -24.936 1.00 60.14 94 SER A N 1
ATOM 943 C CA . SER A 1 113 ? 48.343 51.576 -25.534 1.00 62.15 94 SER A CA 1
ATOM 944 C C . SER A 1 113 ? 48.485 50.176 -26.127 1.00 63.95 94 SER A C 1
ATOM 945 O O . SER A 1 113 ? 47.757 49.861 -27.064 1.00 66.81 94 SER A O 1
ATOM 948 N N . ARG A 1 114 ? 49.361 49.322 -25.606 1.00 65.50 95 ARG A N 1
ATOM 949 C CA . ARG A 1 114 ? 49.551 47.978 -26.185 1.00 66.62 95 ARG A CA 1
ATOM 950 C C . ARG A 1 114 ? 48.747 46.877 -25.493 1.00 64.66 95 ARG A C 1
ATOM 951 O O . ARG A 1 114 ? 48.263 45.977 -26.155 1.00 65.54 95 ARG A O 1
ATOM 959 N N . GLU A 1 115 ? 48.635 46.928 -24.173 1.00 63.12 96 GLU A N 1
ATOM 960 C CA . GLU A 1 115 ? 47.865 45.928 -23.417 1.00 62.37 96 GLU A CA 1
ATOM 961 C C . GLU A 1 115 ? 46.340 45.990 -23.659 1.00 60.28 96 GLU A C 1
ATOM 962 O O . GLU A 1 115 ? 45.705 47.059 -23.552 1.00 59.17 96 GLU A O 1
ATOM 968 N N . SER A 1 116 ? 45.760 44.825 -23.939 1.00 57.70 97 SER A N 1
ATOM 969 C CA . SER A 1 116 ? 44.382 44.727 -24.422 1.00 56.12 97 SER A CA 1
ATOM 970 C C . SER A 1 116 ? 43.358 44.331 -23.377 1.00 54.76 97 SER A C 1
ATOM 971 O O . SER A 1 116 ? 42.178 44.394 -23.663 1.00 55.58 97 SER A O 1
ATOM 974 N N . HIS A 1 117 ? 43.793 43.921 -22.186 1.00 52.62 98 HIS A N 1
ATOM 975 C CA . HIS A 1 117 ? 42.892 43.268 -21.257 1.00 51.14 98 HIS A CA 1
ATOM 976 C C . HIS A 1 117 ? 41.741 44.163 -20.729 1.00 49.85 98 HIS A C 1
ATOM 977 O O . HIS A 1 117 ? 40.605 43.746 -20.746 1.00 48.14 98 HIS A O 1
ATOM 984 N N . CYS A 1 118 ? 42.042 45.388 -20.309 1.00 49.16 99 CYS A N 1
ATOM 985 C CA . CYS A 1 118 ? 41.018 46.346 -19.855 1.00 49.34 99 CYS A CA 1
ATOM 986 C C . CYS A 1 118 ? 40.081 46.794 -20.991 1.00 49.25 99 CYS A C 1
ATOM 987 O O . CYS A 1 118 ? 38.845 46.808 -20.844 1.00 47.23 99 CYS A O 1
ATOM 990 N N . LEU A 1 119 ? 40.671 47.114 -22.131 1.00 50.23 100 LEU A N 1
ATOM 991 C CA . LEU A 1 119 ? 39.894 47.532 -23.297 1.00 51.99 100 LEU A CA 1
ATOM 992 C C . LEU A 1 119 ? 38.959 46.419 -23.766 1.00 52.72 100 LEU A C 1
ATOM 993 O O . LEU A 1 119 ? 37.778 46.670 -23.995 1.00 53.11 100 LEU A O 1
ATOM 998 N N . ALA A 1 120 ? 39.468 45.198 -23.916 1.00 53.83 101 ALA A N 1
ATOM 999 C CA . ALA A 1 120 ? 38.597 44.071 -24.374 1.00 54.09 101 ALA A CA 1
ATOM 1000 C C . ALA A 1 120 ? 37.474 43.814 -23.362 1.00 52.70 101 ALA A C 1
ATOM 1001 O O . ALA A 1 120 ? 36.339 43.578 -23.748 1.00 52.86 101 ALA A O 1
ATOM 1003 N N . ASP A 1 121 ? 37.785 43.875 -22.074 1.00 49.89 102 ASP A N 1
ATOM 1004 C CA . ASP A 1 121 ? 36.756 43.695 -21.048 1.00 50.68 102 ASP A CA 1
ATOM 1005 C C . ASP A 1 121 ? 35.646 44.744 -21.196 1.00 50.30 102 ASP A C 1
ATOM 1006 O O . ASP A 1 121 ? 34.464 44.411 -21.224 1.00 51.10 102 ASP A O 1
ATOM 1011 N N . LEU A 1 122 ? 36.025 46.004 -21.377 1.00 50.40 103 LEU A N 1
ATOM 1012 C CA . LEU A 1 122 ? 35.035 47.067 -21.468 1.00 49.16 103 LEU A CA 1
ATOM 1013 C C . LEU A 1 122 ? 34.238 46.969 -22.773 1.00 49.43 103 LEU A C 1
ATOM 1014 O O . LEU A 1 122 ? 33.005 47.095 -22.760 1.00 48.65 103 LEU A O 1
ATOM 1019 N N . LEU A 1 123 ? 34.920 46.728 -23.881 1.00 50.22 104 LEU A N 1
ATOM 1020 C CA . LEU A 1 123 ? 34.232 46.519 -25.149 1.00 52.51 104 LEU A CA 1
ATOM 1021 C C . LEU A 1 123 ? 33.232 45.363 -25.069 1.00 52.23 104 LEU A C 1
ATOM 1022 O O . LEU A 1 123 ? 32.144 45.459 -25.611 1.00 52.41 104 LEU A O 1
ATOM 1027 N N . HIS A 1 124 ? 33.598 44.267 -24.413 1.00 51.06 105 HIS A N 1
ATOM 1028 C CA . HIS A 1 124 ? 32.665 43.149 -24.279 1.00 52.07 105 HIS A CA 1
ATOM 1029 C C . HIS A 1 124 ? 31.417 43.497 -23.437 1.00 51.53 105 HIS A C 1
ATOM 1030 O O . HIS A 1 124 ? 30.309 43.095 -23.766 1.00 52.69 105 HIS A O 1
ATOM 1037 N N . ARG A 1 125 ? 31.614 44.173 -22.324 1.00 50.35 106 ARG A N 1
ATOM 1038 C CA . ARG A 1 125 ? 30.492 44.609 -21.499 1.00 50.73 106 ARG A CA 1
ATOM 1039 C C . ARG A 1 125 ? 29.597 45.570 -22.291 1.00 51.05 106 ARG A C 1
ATOM 1040 O O . ARG A 1 125 ? 28.390 45.506 -22.207 1.00 49.74 106 ARG A O 1
ATOM 1048 N N . TRP A 1 126 ? 30.205 46.402 -23.125 1.00 53.12 107 TRP A N 1
ATOM 1049 C CA . TRP A 1 126 ? 29.438 47.341 -23.939 1.00 53.51 107 TRP A CA 1
ATOM 1050 C C . TRP A 1 126 ? 28.591 46.603 -24.974 1.00 55.15 107 TRP A C 1
ATOM 1051 O O . TRP A 1 126 ? 27.408 46.857 -25.100 1.00 55.14 107 TRP A O 1
ATOM 1062 N N . HIS A 1 127 ? 29.213 45.678 -25.684 1.00 57.57 108 HIS A N 1
ATOM 1063 C CA . HIS A 1 127 ? 28.585 44.914 -26.758 1.00 60.72 108 HIS A CA 1
ATOM 1064 C C . HIS A 1 127 ? 27.488 43.967 -26.267 1.00 61.26 108 HIS A C 1
ATOM 1065 O O . HIS A 1 127 ? 26.563 43.648 -27.004 1.00 61.60 108 HIS A O 1
ATOM 1072 N N . SER A 1 128 ? 27.608 43.502 -25.028 1.00 61.22 109 SER A N 1
ATOM 1073 C CA . SER A 1 128 ? 26.626 42.593 -24.447 1.00 61.75 109 SER A CA 1
ATOM 1074 C C . SER A 1 128 ? 25.539 43.348 -23.668 1.00 62.19 109 SER A C 1
ATOM 1075 O O . SER A 1 128 ? 24.723 42.717 -22.998 1.00 61.88 109 SER A O 1
ATOM 1078 N N . ASP A 1 129 ? 25.510 44.680 -23.789 1.00 62.27 110 ASP A N 1
ATOM 1079 C CA . ASP A 1 129 ? 24.494 45.543 -23.170 1.00 63.59 110 ASP A CA 1
ATOM 1080 C C . ASP A 1 129 ? 24.514 45.616 -21.644 1.00 62.45 110 ASP A C 1
ATOM 1081 O O . ASP A 1 129 ? 23.557 46.077 -21.031 1.00 62.98 110 ASP A O 1
ATOM 1086 N N . GLU A 1 130 ? 25.659 45.296 -21.054 1.00 61.72 111 GLU A N 1
ATOM 1087 C CA . GLU A 1 130 ? 25.839 45.370 -19.612 1.00 60.65 111 GLU A CA 1
ATOM 1088 C C . GLU A 1 130 ? 26.234 46.783 -19.201 1.00 59.47 111 GLU A C 1
ATOM 1089 O O . GLU A 1 130 ? 25.753 47.291 -18.188 1.00 60.14 111 GLU A O 1
ATOM 1095 N N . LEU A 1 131 ? 27.116 47.396 -19.983 1.00 59.75 112 LEU A N 1
ATOM 1096 C CA . LEU A 1 131 ? 27.651 48.748 -19.733 1.00 59.33 112 LEU A CA 1
ATOM 1097 C C . LEU A 1 131 ? 26.824 49.808 -20.458 1.00 59.32 112 LEU A C 1
ATOM 1098 O O . LEU A 1 131 ? 26.951 49.963 -21.662 1.00 59.35 112 LEU A O 1
ATOM 1103 N N . ASP A 1 132 ? 26.017 50.580 -19.736 1.00 59.71 113 ASP A N 1
ATOM 1104 C CA . ASP A 1 132 ? 25.085 51.481 -20.418 1.00 60.90 113 ASP A CA 1
ATOM 1105 C C . ASP A 1 132 ? 25.776 52.790 -20.804 1.00 58.47 113 ASP A C 1
ATOM 1106 O O . ASP A 1 132 ? 25.913 53.692 -19.982 1.00 57.08 113 ASP A O 1
ATOM 1111 N N . CYS A 1 133 ? 26.260 52.848 -22.044 1.00 55.21 114 CYS A N 1
ATOM 1112 C CA . CYS A 1 133 ? 26.921 54.025 -22.567 1.00 54.28 114 CYS A CA 1
ATOM 1113 C C . CYS A 1 133 ? 27.166 53.871 -24.070 1.00 54.42 114 CYS A C 1
ATOM 1114 O O . CYS A 1 133 ? 26.977 52.789 -24.626 1.00 53.06 114 CYS A O 1
ATOM 1117 N N . ASP A 1 134 ? 27.515 54.977 -24.720 1.00 54.71 115 ASP A N 1
ATOM 1118 C CA . ASP A 1 134 ? 28.050 54.955 -26.083 1.00 56.25 115 ASP A CA 1
ATOM 1119 C C . ASP A 1 134 ? 29.562 55.086 -25.988 1.00 55.07 115 ASP A C 1
ATOM 1120 O O . ASP A 1 134 ? 30.070 55.942 -25.274 1.00 56.46 115 ASP A O 1
ATOM 1125 N N . ILE A 1 135 ? 30.288 54.236 -26.697 1.00 54.57 116 ILE A N 1
ATOM 1126 C CA . ILE A 1 135 ? 31.730 54.379 -26.811 1.00 53.78 116 ILE A CA 1
ATOM 1127 C C . ILE A 1 135 ? 31.952 55.232 -28.065 1.00 55.10 116 ILE A C 1
ATOM 1128 O O . ILE A 1 135 ? 31.768 54.748 -29.157 1.00 55.57 116 ILE A O 1
ATOM 1133 N N . ALA A 1 136 ? 32.298 56.508 -27.899 1.00 55.97 117 ALA A N 1
ATOM 1134 C CA . ALA A 1 136 ? 32.469 57.417 -29.043 1.00 57.84 117 ALA A CA 1
ATOM 1135 C C . ALA A 1 136 ? 33.645 57.025 -29.889 1.00 59.61 117 ALA A C 1
ATOM 1136 O O . ALA A 1 136 ? 33.578 57.135 -31.115 1.00 62.77 117 ALA A O 1
ATOM 1138 N N . CYS A 1 137 ? 34.750 56.661 -29.236 1.00 59.97 118 CYS A N 1
ATOM 1139 C CA . CYS A 1 137 ? 35.940 56.185 -29.939 1.00 59.92 118 CYS A CA 1
ATOM 1140 C C . CYS A 1 137 ? 37.000 55.626 -29.010 1.00 58.67 118 CYS A C 1
ATOM 1141 O O . CYS A 1 137 ? 36.906 55.710 -27.763 1.00 57.95 118 CYS A O 1
ATOM 1144 N N . VAL A 1 138 ? 38.014 55.050 -29.638 1.00 57.89 119 VAL A N 1
ATOM 1145 C CA . VAL A 1 138 ? 39.214 54.644 -28.949 1.00 57.31 119 VAL A CA 1
ATOM 1146 C C . VAL A 1 138 ? 40.398 55.398 -29.539 1.00 58.80 119 VAL A C 1
ATOM 1147 O O . VAL A 1 138 ? 40.616 55.406 -30.764 1.00 59.93 119 VAL A O 1
ATOM 1151 N N . ILE A 1 139 ? 41.145 56.058 -28.667 1.00 58.10 120 ILE A N 1
ATOM 1152 C CA . ILE A 1 139 ? 42.367 56.729 -29.050 1.00 59.48 120 ILE A CA 1
ATOM 1153 C C . ILE A 1 139 ? 43.527 55.888 -28.544 1.00 59.06 120 ILE A C 1
ATOM 1154 O O . ILE A 1 139 ? 43.531 55.476 -27.387 1.00 58.86 120 ILE A O 1
ATOM 1159 N N . SER A 1 140 ? 44.539 55.688 -29.380 1.00 60.44 121 SER A N 1
ATOM 1160 C CA . SER A 1 140 ? 45.693 54.873 -29.024 1.00 59.92 121 SER A CA 1
ATOM 1161 C C . SER A 1 140 ? 47.005 55.422 -29.595 1.00 63.15 121 SER A C 1
ATOM 1162 O O . SER A 1 140 ? 47.055 55.870 -30.744 1.00 61.13 121 SER A O 1
ATOM 1165 N N . ASN A 1 141 ? 48.085 55.314 -28.816 1.00 64.76 122 ASN A N 1
ATOM 1166 C CA . ASN A 1 141 ? 49.421 55.650 -29.345 1.00 67.90 122 ASN A CA 1
ATOM 1167 C C . ASN A 1 141 ? 50.035 54.590 -30.272 1.00 69.39 122 ASN A C 1
ATOM 1168 O O . ASN A 1 141 ? 51.108 54.825 -30.836 1.00 72.26 122 ASN A O 1
ATOM 1173 N N . HIS A 1 142 ? 49.337 53.471 -30.489 1.00 69.18 123 HIS A N 1
ATOM 1174 C CA . HIS A 1 142 ? 49.787 52.401 -31.403 1.00 70.60 123 HIS A CA 1
ATOM 1175 C C . HIS A 1 142 ? 48.643 51.885 -32.269 1.00 70.43 123 HIS A C 1
ATOM 1176 O O . HIS A 1 142 ? 47.497 52.274 -32.076 1.00 70.59 123 HIS A O 1
ATOM 1183 N N . GLN A 1 143 ? 48.967 51.003 -33.210 1.00 71.44 124 GLN A N 1
ATOM 1184 C CA . GLN A 1 143 ? 48.000 50.416 -34.145 1.00 72.74 124 GLN A CA 1
ATOM 1185 C C . GLN A 1 143 ? 47.568 48.992 -33.738 1.00 71.58 124 GLN A C 1
ATOM 1186 O O . GLN A 1 143 ? 46.719 48.389 -34.402 1.00 71.74 124 GLN A O 1
ATOM 1192 N N . ASP A 1 144 ? 48.194 48.449 -32.696 1.00 70.44 125 ASP A N 1
ATOM 1193 C CA . ASP A 1 144 ? 47.952 47.073 -32.223 1.00 70.40 125 ASP A CA 1
ATOM 1194 C C . ASP A 1 144 ? 46.474 46.724 -32.026 1.00 68.69 125 ASP A C 1
ATOM 1195 O O . ASP A 1 144 ? 46.004 45.684 -32.482 1.00 68.46 125 ASP A O 1
ATOM 1200 N N . LEU A 1 145 ? 45.748 47.598 -31.341 1.00 67.16 126 LEU A N 1
ATOM 1201 C CA . LEU A 1 145 ? 44.364 47.308 -30.956 1.00 65.65 126 LEU A CA 1
ATOM 1202 C C . LEU A 1 145 ? 43.317 47.737 -31.995 1.00 65.59 126 LEU A C 1
ATOM 1203 O O . LEU A 1 145 ? 42.123 47.641 -31.735 1.00 64.41 126 LEU A O 1
ATOM 1208 N N . ARG A 1 146 ? 43.751 48.147 -33.188 1.00 67.22 127 ARG A N 1
ATOM 1209 C CA . ARG A 1 146 ? 42.820 48.593 -34.222 1.00 67.27 127 ARG A CA 1
ATOM 1210 C C . ARG A 1 146 ? 41.792 47.528 -34.574 1.00 67.06 127 ARG A C 1
ATOM 1211 O O . ARG A 1 146 ? 40.594 47.791 -34.564 1.00 66.85 127 ARG A O 1
ATOM 1219 N N . SER A 1 147 ? 42.259 46.324 -34.851 1.00 68.39 128 SER A N 1
ATOM 1220 C CA . SER A 1 147 ? 41.390 45.265 -35.364 1.00 69.61 128 SER A CA 1
ATOM 1221 C C . SER A 1 147 ? 40.229 44.948 -34.427 1.00 67.43 128 SER A C 1
ATOM 1222 O O . SER A 1 147 ? 39.082 44.877 -34.865 1.00 65.68 128 SER A O 1
ATOM 1233 N N . VAL A 1 149 ? 38.902 46.834 -32.083 1.00 63.09 130 VAL A N 1
ATOM 1234 C CA . VAL A 1 149 ? 38.000 47.973 -31.928 1.00 62.57 130 VAL A CA 1
ATOM 1235 C C . VAL A 1 149 ? 37.122 48.087 -33.177 1.00 63.58 130 VAL A C 1
ATOM 1236 O O . VAL A 1 149 ? 35.907 48.232 -33.069 1.00 62.62 130 VAL A O 1
ATOM 1240 N N . GLU A 1 150 ? 37.722 47.983 -34.358 1.00 64.66 131 GLU A N 1
ATOM 1241 C CA . GLU A 1 150 ? 36.952 48.182 -35.583 1.00 67.86 131 GLU A CA 1
ATOM 1242 C C . GLU A 1 150 ? 35.892 47.098 -35.825 1.00 68.69 131 GLU A C 1
ATOM 1243 O O . GLU A 1 150 ? 34.920 47.348 -36.514 1.00 69.89 131 GLU A O 1
ATOM 1249 N N . TRP A 1 151 ? 36.062 45.915 -35.245 1.00 69.28 132 TRP A N 1
ATOM 1250 C CA . TRP A 1 151 ? 35.038 44.863 -35.312 1.00 71.17 132 TRP A CA 1
ATOM 1251 C C . TRP A 1 151 ? 33.712 45.329 -34.712 1.00 71.12 132 TRP A C 1
ATOM 1252 O O . TRP A 1 151 ? 32.648 44.908 -35.154 1.00 71.96 132 TRP A O 1
ATOM 1263 N N . HIS A 1 152 ? 33.793 46.174 -33.683 1.00 70.31 133 HIS A N 1
ATOM 1264 C CA . HIS A 1 152 ? 32.620 46.730 -33.026 1.00 69.27 133 HIS A CA 1
ATOM 1265 C C . HIS A 1 152 ? 32.043 47.986 -33.701 1.00 70.14 133 HIS A C 1
ATOM 1266 O O . HIS A 1 152 ? 31.118 48.583 -33.163 1.00 71.11 133 HIS A O 1
ATOM 1273 N N . ASP A 1 153 ? 32.606 48.411 -34.833 1.00 71.56 134 ASP A N 1
ATOM 1274 C CA . ASP A 1 153 ? 32.191 49.635 -35.558 1.00 72.74 134 ASP A CA 1
ATOM 1275 C C . ASP A 1 153 ? 32.338 50.924 -34.726 1.00 70.09 134 ASP A C 1
ATOM 1276 O O . ASP A 1 153 ? 31.567 51.868 -34.880 1.00 71.35 134 ASP A O 1
ATOM 1281 N N . ILE A 1 154 ? 33.376 50.957 -33.899 1.00 67.21 135 ILE A N 1
ATOM 1282 C CA . ILE A 1 154 ? 33.743 52.093 -33.075 1.00 64.28 135 ILE A CA 1
ATOM 1283 C C . ILE A 1 154 ? 34.940 52.723 -33.773 1.00 64.15 135 ILE A C 1
ATOM 1284 O O . ILE A 1 154 ? 35.828 51.997 -34.197 1.00 65.10 135 ILE A O 1
ATOM 1289 N N . PRO A 1 155 ? 34.969 54.059 -33.934 1.00 64.09 136 PRO A N 1
ATOM 1290 C CA . PRO A 1 155 ? 36.163 54.623 -34.562 1.00 64.64 136 PRO A CA 1
ATOM 1291 C C . PRO A 1 155 ? 37.450 54.486 -33.722 1.00 63.26 136 PRO A C 1
ATOM 1292 O O . PRO A 1 155 ? 37.436 54.663 -32.503 1.00 61.30 136 PRO A O 1
ATOM 1296 N N . TYR A 1 156 ? 38.553 54.238 -34.416 1.00 64.14 137 TYR A N 1
ATOM 1297 C CA . TYR A 1 156 ? 39.872 54.077 -33.827 1.00 63.75 137 TYR A CA 1
ATOM 1298 C C . TYR A 1 156 ? 40.831 55.118 -34.425 1.00 65.25 137 TYR A C 1
ATOM 1299 O O . TYR A 1 156 ? 41.059 55.156 -35.656 1.00 65.43 137 TYR A O 1
ATOM 1308 N N . TYR A 1 157 ? 41.393 55.939 -33.541 1.00 64.53 138 TYR A N 1
ATOM 1309 C CA . TYR A 1 157 ? 42.326 56.984 -33.906 1.00 66.17 138 TYR A CA 1
ATOM 1310 C C . TYR A 1 157 ? 43.718 56.671 -33.363 1.00 66.73 138 TYR A C 1
ATOM 1311 O O . TYR A 1 157 ? 43.910 56.558 -32.153 1.00 65.53 138 TYR A O 1
ATOM 1320 N N . HIS A 1 158 ? 44.646 56.409 -34.279 1.00 69.51 139 HIS A N 1
ATOM 1321 C CA . HIS A 1 158 ? 46.066 56.226 -33.987 1.00 70.98 139 HIS A CA 1
ATOM 1322 C C . HIS A 1 158 ? 46.726 57.598 -33.909 1.00 73.02 139 HIS A C 1
ATOM 1323 O O . HIS A 1 158 ? 46.915 58.273 -34.950 1.00 74.86 139 HIS A O 1
ATOM 1330 N N . VAL A 1 159 ? 47.065 58.009 -32.692 1.00 72.20 140 VAL A N 1
ATOM 1331 C CA . VAL A 1 159 ? 47.753 59.267 -32.442 1.00 73.78 140 VAL A CA 1
ATOM 1332 C C . VAL A 1 159 ? 49.135 58.955 -31.842 1.00 74.94 140 VAL A C 1
ATOM 1333 O O . VAL A 1 159 ? 49.297 58.951 -30.617 1.00 72.25 140 VAL A O 1
ATOM 1337 N N . PRO A 1 160 ? 50.131 58.641 -32.699 1.00 77.59 141 PRO A N 1
ATOM 1338 C CA . PRO A 1 160 ? 51.465 58.336 -32.166 1.00 79.66 141 PRO A CA 1
ATOM 1339 C C . PRO A 1 160 ? 52.114 59.537 -31.476 1.00 81.55 141 PRO A C 1
ATOM 1340 O O . PRO A 1 160 ? 51.944 60.677 -31.914 1.00 82.20 141 PRO A O 1
ATOM 1344 N N . VAL A 1 161 ? 52.772 59.269 -30.355 1.00 83.41 142 VAL A N 1
ATOM 1345 C CA . VAL A 1 161 ? 53.440 60.295 -29.567 1.00 86.18 142 VAL A CA 1
ATOM 1346 C C . VAL A 1 161 ? 54.887 60.387 -30.036 1.00 90.13 142 VAL A C 1
ATOM 1347 O O . VAL A 1 161 ? 55.594 59.377 -30.077 1.00 90.73 142 VAL A O 1
ATOM 1351 N N . ASP A 1 162 ? 55.316 61.576 -30.444 1.00 94.40 143 ASP A N 1
ATOM 1352 C CA . ASP A 1 162 ? 56.737 61.801 -30.719 1.00 98.29 143 ASP A CA 1
ATOM 1353 C C . ASP A 1 162 ? 57.298 62.206 -29.351 1.00 99.06 143 ASP A C 1
ATOM 1354 O O . ASP A 1 162 ? 56.863 63.214 -28.785 1.00 98.26 143 ASP A O 1
ATOM 1359 N N . PRO A 1 163 ? 58.166 61.360 -28.759 1.00 100.63 144 PRO A N 1
ATOM 1360 C CA . PRO A 1 163 ? 58.657 61.639 -27.402 1.00 101.08 144 PRO A CA 1
ATOM 1361 C C . PRO A 1 163 ? 59.607 62.843 -27.306 1.00 103.81 144 PRO A C 1
ATOM 1362 O O . PRO A 1 163 ? 59.831 63.354 -26.207 1.00 103.69 144 PRO A O 1
ATOM 1366 N N . LYS A 1 164 ? 60.151 63.290 -28.440 1.00 106.56 145 LYS A N 1
ATOM 1367 C CA . LYS A 1 164 ? 60.942 64.519 -28.480 1.00 109.36 145 LYS A CA 1
ATOM 1368 C C . LYS A 1 164 ? 59.974 65.715 -28.365 1.00 109.07 145 LYS A C 1
ATOM 1369 O O . LYS A 1 164 ? 60.050 66.467 -27.386 1.00 109.53 145 LYS A O 1
ATOM 1375 N N . ASP A 1 165 ? 59.004 65.805 -29.288 1.00 108.08 146 ASP A N 1
ATOM 1376 C CA . ASP A 1 165 ? 57.970 66.869 -29.291 1.00 106.78 146 ASP A CA 1
ATOM 1377 C C . ASP A 1 165 ? 56.550 66.303 -29.069 1.00 103.42 146 ASP A C 1
ATOM 1378 O O . ASP A 1 165 ? 55.921 65.791 -29.998 1.00 102.88 146 ASP A O 1
ATOM 1383 N N . LYS A 1 166 ? 56.018 66.473 -27.863 1.00 100.71 147 LYS A N 1
ATOM 1384 C CA . LYS A 1 166 ? 54.699 65.905 -27.510 1.00 97.86 147 LYS A CA 1
ATOM 1385 C C . LYS A 1 166 ? 53.479 66.766 -27.870 1.00 96.75 147 LYS A C 1
ATOM 1386 O O . LYS A 1 166 ? 52.357 66.285 -27.759 1.00 95.05 147 LYS A O 1
ATOM 1392 N N . GLU A 1 167 ? 53.676 68.006 -28.330 1.00 97.56 148 GLU A N 1
ATOM 1393 C CA . GLU A 1 167 ? 52.532 68.918 -28.573 1.00 96.48 148 GLU A CA 1
ATOM 1394 C C . GLU A 1 167 ? 51.582 68.507 -29.714 1.00 94.45 148 GLU A C 1
ATOM 1395 O O . GLU A 1 167 ? 50.368 68.620 -29.558 1.00 92.29 148 GLU A O 1
ATOM 1401 N N . PRO A 1 168 ? 52.120 68.067 -30.868 1.00 93.82 149 PRO A N 1
ATOM 1402 C CA . PRO A 1 168 ? 51.213 67.606 -31.930 1.00 92.65 149 PRO A CA 1
ATOM 1403 C C . PRO A 1 168 ? 50.276 66.456 -31.498 1.00 88.70 149 PRO A C 1
ATOM 1404 O O . PRO A 1 168 ? 49.097 66.462 -31.855 1.00 87.10 149 PRO A O 1
ATOM 1408 N N . ALA A 1 169 ? 50.805 65.499 -30.731 1.00 86.14 150 ALA A N 1
ATOM 1409 C CA . ALA A 1 169 ? 49.999 64.400 -30.157 1.00 82.61 150 ALA A CA 1
ATOM 1410 C C . ALA A 1 169 ? 48.946 64.934 -29.168 1.00 80.50 150 ALA A C 1
ATOM 1411 O O . ALA A 1 169 ? 47.762 64.623 -29.304 1.00 79.33 150 ALA A O 1
ATOM 1413 N N . PHE A 1 170 ? 49.372 65.764 -28.212 1.00 80.19 151 PHE A N 1
ATOM 1414 C CA . PHE A 1 170 ? 48.465 66.371 -27.228 1.00 78.81 151 PHE A CA 1
ATOM 1415 C C . PHE A 1 170 ? 47.293 67.110 -27.846 1.00 78.31 151 PHE A C 1
ATOM 1416 O O . PHE A 1 170 ? 46.176 67.051 -27.327 1.00 77.53 151 PHE A O 1
ATOM 1424 N N . ALA A 1 171 ? 47.584 67.910 -28.864 1.00 79.17 152 ALA A N 1
ATOM 1425 C CA . ALA A 1 171 ? 46.581 68.737 -29.536 1.00 79.21 152 ALA A CA 1
ATOM 1426 C C . ALA A 1 171 ? 45.515 67.901 -30.219 1.00 77.87 152 ALA A C 1
ATOM 1427 O O . ALA A 1 171 ? 44.338 68.270 -30.217 1.00 77.24 152 ALA A O 1
ATOM 1429 N N . GLU A 1 172 ? 45.946 66.805 -30.838 1.00 77.68 153 GLU A N 1
ATOM 1430 C CA . GLU A 1 172 ? 45.062 65.899 -31.564 1.00 77.94 153 GLU A CA 1
ATOM 1431 C C . GLU A 1 172 ? 44.146 65.082 -30.617 1.00 76.17 153 GLU A C 1
ATOM 1432 O O . GLU A 1 172 ? 42.963 64.895 -30.910 1.00 75.49 153 GLU A O 1
ATOM 1438 N N . VAL A 1 173 ? 44.677 64.618 -29.483 1.00 75.06 154 VAL A N 1
ATOM 1439 C CA . VAL A 1 173 ? 43.857 63.926 -28.470 1.00 73.41 154 VAL A CA 1
ATOM 1440 C C . VAL A 1 173 ? 42.717 64.848 -28.022 1.00 73.65 154 VAL A C 1
ATOM 1441 O O . VAL A 1 173 ? 41.548 64.462 -28.091 1.00 72.57 154 VAL A O 1
ATOM 1445 N N . SER A 1 174 ? 43.064 66.103 -27.707 1.00 75.37 155 SER A N 1
ATOM 1446 C CA . SER A 1 174 ? 42.099 67.122 -27.267 1.00 74.61 155 SER A CA 1
ATOM 1447 C C . SER A 1 174 ? 41.076 67.444 -28.337 1.00 74.42 155 SER A C 1
ATOM 1448 O O . SER A 1 174 ? 39.887 67.563 -28.043 1.00 74.62 155 SER A O 1
ATOM 1451 N N . ARG A 1 175 ? 41.526 67.561 -29.579 1.00 75.47 156 ARG A N 1
ATOM 1452 C CA . ARG A 1 175 ? 40.612 67.799 -30.697 1.00 75.58 156 ARG A CA 1
ATOM 1453 C C . ARG A 1 175 ? 39.621 66.635 -30.808 1.00 73.94 156 ARG A C 1
ATOM 1454 O O . ARG A 1 175 ? 38.399 66.843 -30.759 1.00 73.18 156 ARG A O 1
ATOM 1462 N N . LEU A 1 176 ? 40.157 65.409 -30.837 1.00 72.77 157 LEU A N 1
ATOM 1463 C CA . LEU A 1 176 ? 39.331 64.200 -30.980 1.00 70.04 157 LEU A CA 1
ATOM 1464 C C . LEU A 1 176 ? 38.314 64.040 -29.852 1.00 67.33 157 LEU A C 1
ATOM 1465 O O . LEU A 1 176 ? 37.147 63.730 -30.100 1.00 66.08 157 LEU A O 1
ATOM 1470 N N . VAL A 1 177 ? 38.745 64.304 -28.625 1.00 66.30 158 VAL A N 1
ATOM 1471 C CA . VAL A 1 177 ? 37.862 64.214 -27.458 1.00 64.44 158 VAL A CA 1
ATOM 1472 C C . VAL A 1 177 ? 36.763 65.262 -27.541 1.00 65.38 158 VAL A C 1
ATOM 1473 O O . VAL A 1 177 ? 35.620 64.994 -27.181 1.00 65.50 158 VAL A O 1
ATOM 1477 N N . GLY A 1 178 ? 37.115 66.447 -28.038 1.00 67.88 159 GLY A N 1
ATOM 1478 C CA . GLY A 1 178 ? 36.167 67.541 -28.221 1.00 68.11 159 GLY A CA 1
ATOM 1479 C C . GLY A 1 178 ? 35.185 67.243 -29.335 1.00 69.26 159 GLY A C 1
ATOM 1480 O O . GLY A 1 178 ? 33.980 67.427 -29.157 1.00 67.37 159 GLY A O 1
ATOM 1481 N N . HIS A 1 179 ? 35.700 66.788 -30.482 1.00 71.80 160 HIS A N 1
ATOM 1482 C CA . HIS A 1 179 ? 34.853 66.407 -31.605 1.00 74.26 160 HIS A CA 1
ATOM 1483 C C . HIS A 1 179 ? 33.819 65.361 -31.217 1.00 73.69 160 HIS A C 1
ATOM 1484 O O . HIS A 1 179 ? 32.672 65.445 -31.664 1.00 75.44 160 HIS A O 1
ATOM 1491 N N . HIS A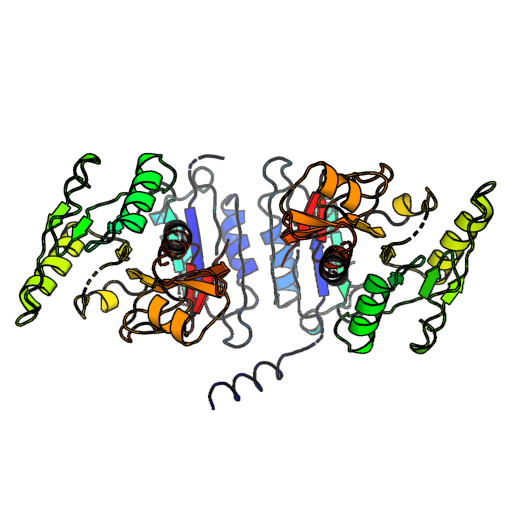 1 180 ? 34.217 64.379 -30.401 1.00 72.11 161 HIS A N 1
ATOM 1492 C CA . HIS A 1 180 ? 33.279 63.351 -29.930 1.00 70.71 161 HIS A CA 1
ATOM 1493 C C . HIS A 1 180 ? 32.463 63.736 -28.706 1.00 69.46 161 HIS A C 1
ATOM 1494 O O . HIS A 1 180 ? 31.608 62.971 -28.287 1.00 69.08 161 HIS A O 1
ATOM 1501 N N . GLN A 1 181 ? 32.672 64.944 -28.186 1.00 69.87 162 GLN A N 1
ATOM 1502 C CA . GLN A 1 181 ? 31.845 65.517 -27.114 1.00 69.74 162 GLN A CA 1
ATOM 1503 C C . GLN A 1 181 ? 31.781 64.597 -25.900 1.00 66.78 162 GLN A C 1
ATOM 1504 O O . GLN A 1 181 ? 30.718 64.368 -25.345 1.00 66.22 162 GLN A O 1
ATOM 1510 N N . ALA A 1 182 ? 32.951 64.136 -25.468 1.00 65.36 163 ALA A N 1
ATOM 1511 C CA . ALA A 1 182 ? 33.080 63.167 -24.395 1.00 63.01 163 ALA A CA 1
ATOM 1512 C C . ALA A 1 182 ? 32.517 63.638 -23.067 1.00 61.91 163 ALA A C 1
ATOM 1513 O O . ALA A 1 182 ? 32.708 64.781 -22.674 1.00 62.18 163 ALA A O 1
ATOM 1515 N N . ASP A 1 183 ? 31.810 62.747 -22.376 1.00 60.44 164 ASP A N 1
ATOM 1516 C CA . ASP A 1 183 ? 31.412 62.988 -20.987 1.00 58.35 164 ASP A CA 1
ATOM 1517 C C . ASP A 1 183 ? 32.405 62.325 -20.041 1.00 57.23 164 ASP A C 1
ATOM 1518 O O . ASP A 1 183 ? 32.500 62.727 -18.883 1.00 57.02 164 ASP A O 1
ATOM 1523 N N . VAL A 1 184 ? 33.075 61.258 -20.512 1.00 55.61 165 VAL A N 1
ATOM 1524 C CA . VAL A 1 184 ? 34.052 60.521 -19.732 1.00 52.83 165 VAL A CA 1
ATOM 1525 C C . VAL A 1 184 ? 35.219 60.095 -20.624 1.00 53.11 165 VAL A C 1
ATOM 1526 O O . VAL A 1 184 ? 35.007 59.717 -21.777 1.00 54.41 165 VAL A O 1
ATOM 1530 N N . VAL A 1 185 ? 36.452 60.247 -20.133 1.00 51.95 166 VAL A N 1
ATOM 1531 C CA . VAL A 1 185 ? 37.646 59.721 -20.802 1.00 50.77 166 VAL A CA 1
ATOM 1532 C C . VAL A 1 185 ? 38.168 58.630 -19.883 1.00 49.30 166 VAL A C 1
ATOM 1533 O O . VAL A 1 185 ? 38.289 58.850 -18.676 1.00 48.61 166 VAL A O 1
ATOM 1537 N N . VAL A 1 186 ? 38.358 57.423 -20.418 1.00 49.07 167 VAL A N 1
ATOM 1538 C CA . VAL A 1 186 ? 38.811 56.265 -19.631 1.00 47.66 167 VAL A CA 1
ATOM 1539 C C . VAL A 1 186 ? 40.174 55.809 -20.140 1.00 49.66 167 VAL A C 1
ATOM 1540 O O . VAL A 1 186 ? 40.327 55.530 -21.347 1.00 50.32 167 VAL A O 1
ATOM 1544 N N . LEU A 1 187 ? 41.161 55.746 -19.242 1.00 49.30 168 LEU A N 1
ATOM 1545 C CA . LEU A 1 187 ? 42.501 55.269 -19.602 1.00 50.79 168 LEU A CA 1
ATOM 1546 C C . LEU A 1 187 ? 42.578 53.772 -19.278 1.00 50.36 168 LEU A C 1
ATOM 1547 O O . LEU A 1 187 ? 42.728 53.370 -18.112 1.00 49.92 168 LEU A O 1
ATOM 1552 N N . ALA A 1 188 ? 42.386 52.957 -20.318 1.00 49.75 169 ALA A N 1
ATOM 1553 C CA . ALA A 1 188 ? 42.369 51.514 -20.195 1.00 50.10 169 ALA A CA 1
ATOM 1554 C C . ALA A 1 188 ? 43.800 51.007 -20.330 1.00 51.68 169 ALA A C 1
ATOM 1555 O O . ALA A 1 188 ? 44.139 50.324 -21.297 1.00 52.73 169 ALA A O 1
ATOM 1557 N N . ARG A 1 189 ? 44.632 51.329 -19.340 1.00 53.82 170 ARG A N 1
ATOM 1558 C CA . ARG A 1 189 ? 46.089 51.101 -19.407 1.00 55.40 170 ARG A CA 1
ATOM 1559 C C . ARG A 1 189 ? 46.732 51.897 -20.557 1.00 58.48 170 ARG A C 1
ATOM 1560 O O . ARG A 1 189 ? 47.511 51.354 -21.332 1.00 59.49 170 ARG A O 1
ATOM 1568 N N . TYR A 1 190 ? 46.400 53.183 -20.663 1.00 60.17 171 TYR A N 1
ATOM 1569 C CA . TYR A 1 190 ? 47.087 54.083 -21.599 1.00 63.58 171 TYR A CA 1
ATOM 1570 C C . TYR A 1 190 ? 48.274 54.669 -20.844 1.00 66.31 171 TYR A C 1
ATOM 1571 O O . TYR A 1 190 ? 48.089 55.338 -19.819 1.00 66.96 171 TYR A O 1
ATOM 1588 N N . GLN A 1 192 ? 50.848 56.887 -21.736 1.00 77.33 173 GLN A N 1
ATOM 1589 C CA . GLN A 1 192 ? 51.495 58.153 -22.063 1.00 79.42 173 GLN A CA 1
ATOM 1590 C C . GLN A 1 192 ? 50.923 59.291 -21.239 1.00 79.69 173 GLN A C 1
ATOM 1591 O O . GLN A 1 192 ? 49.846 59.181 -20.688 1.00 78.19 173 GLN A O 1
ATOM 1597 N N . ILE A 1 193 ? 51.673 60.389 -21.191 1.00 82.66 174 ILE A N 1
ATOM 1598 C CA . ILE A 1 193 ? 51.289 61.589 -20.465 1.00 83.47 174 ILE A CA 1
ATOM 1599 C C . ILE A 1 193 ? 50.079 62.190 -21.146 1.00 83.61 174 ILE A C 1
ATOM 1600 O O . ILE A 1 193 ? 50.035 62.276 -22.379 1.00 84.44 174 ILE A O 1
ATOM 1605 N N . LEU A 1 194 ? 49.084 62.570 -20.353 1.00 82.34 175 LEU A N 1
ATOM 1606 C CA . LEU A 1 194 ? 47.918 63.220 -20.904 1.00 82.70 175 LEU A CA 1
ATOM 1607 C C . LEU A 1 194 ? 48.210 64.683 -21.199 1.00 84.82 175 LEU A C 1
ATOM 1608 O O . LEU A 1 194 ? 49.074 65.290 -20.558 1.00 84.73 175 LEU A O 1
ATOM 1613 N N . PRO A 1 195 ? 47.489 65.259 -22.175 1.00 86.76 176 PRO A N 1
ATOM 1614 C CA . PRO A 1 195 ? 47.564 66.710 -22.322 1.00 89.58 176 PRO A CA 1
ATOM 1615 C C . PRO A 1 195 ? 47.238 67.360 -20.969 1.00 90.34 176 PRO A C 1
ATOM 1616 O O . PRO A 1 195 ? 46.258 66.966 -20.340 1.00 89.12 176 PRO A O 1
ATOM 1620 N N . PRO A 1 196 ? 48.081 68.298 -20.492 1.00 93.02 177 PRO A N 1
ATOM 1621 C CA . PRO A 1 196 ? 47.831 68.877 -19.156 1.00 92.85 177 PRO A CA 1
ATOM 1622 C C . PRO A 1 196 ? 46.485 69.618 -19.033 1.00 92.09 177 PRO A C 1
ATOM 1623 O O . PRO A 1 196 ? 45.941 69.689 -17.932 1.00 91.55 177 PRO A O 1
ATOM 1627 N N . GLN A 1 197 ? 45.959 70.129 -20.152 1.00 92.52 178 GLN A N 1
ATOM 1628 C CA . GLN A 1 197 ? 44.649 70.791 -20.194 1.00 92.00 178 GLN A CA 1
ATOM 1629 C C . GLN A 1 197 ? 43.465 69.830 -20.002 1.00 90.19 178 GLN A C 1
ATOM 1630 O O . GLN A 1 197 ? 42.384 70.249 -19.585 1.00 89.20 178 GLN A O 1
ATOM 1632 N N . LEU A 1 198 ? 43.678 68.544 -20.273 1.00 89.36 179 LEU A N 1
ATOM 1633 C CA . LEU A 1 198 ? 42.583 67.580 -20.348 1.00 87.69 179 LEU A CA 1
ATOM 1634 C C . LEU A 1 198 ? 41.927 67.298 -19.004 1.00 86.24 179 LEU A C 1
ATOM 1635 O O . LEU A 1 198 ? 40.708 67.301 -18.911 1.00 84.41 179 LEU A O 1
ATOM 1640 N N . CYS A 1 199 ? 42.723 67.060 -17.969 1.00 86.13 180 CYS A N 1
ATOM 1641 C CA . CYS A 1 199 ? 42.155 66.766 -16.651 1.00 86.11 180 CYS A CA 1
ATOM 1642 C C . CYS A 1 199 ? 41.668 68.015 -15.900 1.00 85.29 180 CYS A C 1
ATOM 1643 O O . CYS A 1 199 ? 41.032 67.893 -14.849 1.00 84.14 180 CYS A O 1
ATOM 1646 N N . ARG A 1 200 ? 41.978 69.198 -16.435 1.00 86.10 181 ARG A N 1
ATOM 1647 C CA . ARG A 1 200 ? 41.427 70.467 -15.941 1.00 86.40 181 ARG A CA 1
ATOM 1648 C C . ARG A 1 200 ? 40.081 70.750 -16.628 1.00 84.16 181 ARG A C 1
ATOM 1649 O O . ARG A 1 200 ? 39.116 71.124 -15.965 1.00 82.03 181 ARG A O 1
ATOM 1657 N N . GLU A 1 201 ? 40.017 70.546 -17.948 1.00 83.32 182 GLU A N 1
ATOM 1658 C CA . GLU A 1 201 ? 38.757 70.688 -18.708 1.00 82.29 182 GLU A CA 1
ATOM 1659 C C . GLU A 1 201 ? 37.724 69.616 -18.379 1.00 78.39 182 GLU A C 1
ATOM 1660 O O . GLU A 1 201 ? 36.531 69.896 -18.371 1.00 78.19 182 GLU A O 1
ATOM 1666 N N . TYR A 1 202 ? 38.189 68.381 -18.209 1.00 74.74 183 TYR A N 1
ATOM 1667 C CA . TYR A 1 202 ? 37.337 67.244 -17.873 1.00 71.17 183 TYR A CA 1
ATOM 1668 C C . TYR A 1 202 ? 37.579 66.826 -16.408 1.00 68.65 183 TYR A C 1
ATOM 1669 O O . TYR A 1 202 ? 37.909 65.686 -16.103 1.00 67.11 183 TYR A O 1
ATOM 1678 N N . ALA A 1 203 ? 37.404 67.781 -15.506 1.00 67.82 184 ALA A N 1
ATOM 1679 C CA . ALA A 1 203 ? 37.624 67.579 -14.073 1.00 65.82 184 ALA A CA 1
ATOM 1680 C C . ALA A 1 203 ? 36.692 66.495 -13.551 1.00 62.59 184 ALA A C 1
ATOM 1681 O O . ALA A 1 203 ? 35.491 66.565 -13.753 1.00 61.78 184 ALA A O 1
ATOM 1683 N N . HIS A 1 204 ? 37.269 65.486 -12.916 1.00 60.10 185 HIS A N 1
ATOM 1684 C CA . HIS A 1 204 ? 36.535 64.333 -12.404 1.00 57.79 185 HIS A CA 1
ATOM 1685 C C . HIS A 1 204 ? 35.739 63.603 -13.479 1.00 55.24 185 HIS A C 1
ATOM 1686 O O . HIS A 1 204 ? 34.681 63.062 -13.204 1.00 51.80 185 HIS A O 1
ATOM 1693 N N . GLN A 1 205 ? 36.249 63.647 -14.710 1.00 55.09 186 GLN A N 1
ATOM 1694 C CA . GLN A 1 205 ? 35.691 62.925 -15.843 1.00 55.54 186 GLN A CA 1
ATOM 1695 C C . GLN A 1 205 ? 36.747 62.094 -16.608 1.00 55.09 186 GLN A C 1
ATOM 1696 O O . GLN A 1 205 ? 36.449 61.536 -17.675 1.00 54.56 186 GLN A O 1
ATOM 1702 N N . VAL A 1 206 ? 37.975 62.047 -16.071 1.00 53.73 187 VAL A N 1
ATOM 1703 C CA . VAL A 1 206 ? 39.067 61.254 -16.621 1.00 51.79 187 VAL A CA 1
ATOM 1704 C C . VAL A 1 206 ? 39.367 60.209 -15.560 1.00 50.66 187 VAL A C 1
ATOM 1705 O O . VAL A 1 206 ? 39.716 60.553 -14.434 1.00 48.83 187 VAL A O 1
ATOM 1709 N N . ILE A 1 207 ? 39.109 58.956 -15.910 1.00 48.52 188 ILE A N 1
ATOM 1710 C CA . ILE A 1 207 ? 39.241 57.833 -15.031 1.00 47.49 188 ILE A CA 1
ATOM 1711 C C . ILE A 1 207 ? 40.400 56.967 -15.489 1.00 48.18 188 ILE A C 1
ATOM 1712 O O . ILE A 1 207 ? 40.491 56.592 -16.668 1.00 47.60 188 ILE A O 1
ATOM 1717 N N . ASN A 1 208 ? 41.256 56.609 -14.536 1.00 48.00 189 ASN A N 1
ATOM 1718 C CA . ASN A 1 208 ? 42.444 55.809 -14.801 1.00 48.67 189 ASN A CA 1
ATOM 1719 C C . ASN A 1 208 ? 42.399 54.510 -14.017 1.00 47.86 189 ASN A C 1
ATOM 1720 O O . ASN A 1 208 ? 41.786 54.447 -12.949 1.00 47.73 189 ASN A O 1
ATOM 1725 N N . ILE A 1 209 ? 43.012 53.470 -14.568 1.00 47.42 190 ILE A N 1
ATOM 1726 C CA . ILE A 1 209 ? 43.240 52.256 -13.837 1.00 46.93 190 ILE A CA 1
ATOM 1727 C C . ILE A 1 209 ? 44.744 52.158 -13.630 1.00 48.75 190 ILE A C 1
ATOM 1728 O O . ILE A 1 209 ? 45.515 52.119 -14.608 1.00 50.10 190 ILE A O 1
ATOM 1733 N N . HIS A 1 210 ? 45.150 52.209 -12.365 1.00 48.11 191 HIS A N 1
ATOM 1734 C CA . HIS A 1 210 ? 46.547 52.048 -11.993 1.00 49.66 191 HIS A CA 1
ATOM 1735 C C . HIS A 1 210 ? 46.806 50.645 -11.448 1.00 48.78 191 HIS A C 1
ATOM 1736 O O . HIS A 1 210 ? 46.044 50.133 -10.621 1.00 48.79 191 HIS A O 1
ATOM 1743 N N . HIS A 1 211 ? 47.969 50.108 -11.811 1.00 50.05 192 HIS A N 1
ATOM 1744 C CA . HIS A 1 211 ? 48.347 48.719 -11.549 1.00 49.08 192 HIS A CA 1
ATOM 1745 C C . HIS A 1 211 ? 49.119 48.503 -10.220 1.00 49.76 192 HIS A C 1
ATOM 1746 O O . HIS A 1 211 ? 50.018 47.681 -10.125 1.00 49.69 192 HIS A O 1
ATOM 1753 N N . SER A 1 212 ? 48.699 49.215 -9.184 1.00 49.54 193 SER A N 1
ATOM 1754 C CA . SER A 1 212 ? 49.168 48.968 -7.819 1.00 51.45 193 SER A CA 1
ATOM 1755 C C . SER A 1 212 ? 48.065 49.363 -6.867 1.00 51.19 193 SER A C 1
ATOM 1756 O O . SER A 1 212 ? 47.161 50.123 -7.215 1.00 50.51 193 SER A O 1
ATOM 1759 N N . PHE A 1 213 ? 48.145 48.837 -5.659 1.00 52.49 194 PHE A N 1
ATOM 1760 C CA . PHE A 1 213 ? 47.226 49.238 -4.612 1.00 51.98 194 PHE A CA 1
ATOM 1761 C C . PHE A 1 213 ? 47.776 50.541 -4.046 1.00 50.08 194 PHE A C 1
ATOM 1762 O O . PHE A 1 213 ? 48.672 50.531 -3.239 1.00 51.60 194 PHE A O 1
ATOM 1770 N N . LEU A 1 214 ? 47.307 51.676 -4.549 1.00 49.87 195 LEU A N 1
ATOM 1771 C CA . LEU A 1 214 ? 47.830 52.960 -4.105 1.00 50.93 195 LEU A CA 1
ATOM 1772 C C . LEU A 1 214 ? 47.554 53.157 -2.615 1.00 49.61 195 LEU A C 1
ATOM 1773 O O . LEU A 1 214 ? 46.535 52.687 -2.109 1.00 49.13 195 LEU A O 1
ATOM 1778 N N . PRO A 1 215 ? 48.427 53.878 -1.919 1.00 50.27 196 PRO A N 1
ATOM 1779 C CA . PRO A 1 215 ? 49.587 54.632 -2.399 1.00 52.60 196 PRO A CA 1
ATOM 1780 C C . PRO A 1 215 ? 50.923 53.877 -2.538 1.00 53.08 196 PRO A C 1
ATOM 1781 O O . PRO A 1 215 ? 51.920 54.511 -2.809 1.00 54.52 196 PRO A O 1
ATOM 1785 N N . SER A 1 216 ? 50.946 52.555 -2.368 1.00 53.73 197 SER A N 1
ATOM 1786 C CA . SER A 1 216 ? 52.179 51.779 -2.555 1.00 54.84 197 SER A CA 1
ATOM 1787 C C . SER A 1 216 ? 52.528 51.657 -4.032 1.00 55.21 197 SER A C 1
ATOM 1788 O O . SER A 1 216 ? 51.650 51.640 -4.883 1.00 54.54 197 SER A O 1
ATOM 1791 N N . PHE A 1 217 ? 53.816 51.580 -4.317 1.00 56.80 198 PHE A N 1
ATOM 1792 C CA . PHE A 1 217 ? 54.319 51.182 -5.626 1.00 58.18 198 PHE A CA 1
ATOM 1793 C C . PHE A 1 217 ? 53.875 52.103 -6.764 1.00 60.65 198 PHE A C 1
ATOM 1794 O O . PHE A 1 217 ? 53.159 51.704 -7.699 1.00 61.43 198 PHE A O 1
ATOM 1802 N N . VAL A 1 218 ? 54.230 53.374 -6.600 1.00 62.66 199 VAL A N 1
ATOM 1803 C CA . VAL A 1 218 ? 54.044 54.371 -7.643 1.00 63.67 199 VAL A CA 1
ATOM 1804 C C . VAL A 1 218 ? 55.268 54.274 -8.546 1.00 65.90 199 VAL A C 1
ATOM 1805 O O . VAL A 1 218 ? 56.295 53.686 -8.175 1.00 65.38 199 VAL A O 1
ATOM 1809 N N . GLY A 1 219 ? 55.142 54.808 -9.749 1.00 68.00 200 GLY A N 1
ATOM 1810 C CA . GLY A 1 219 ? 56.256 54.834 -10.680 1.00 69.56 200 GLY A CA 1
ATOM 1811 C C . GLY A 1 219 ? 56.294 53.615 -11.574 1.00 69.44 200 GLY A C 1
ATOM 1812 O O . GLY A 1 219 ? 55.270 52.975 -11.819 1.00 69.56 200 GLY A O 1
ATOM 1813 N N . ALA A 1 220 ? 57.482 53.335 -12.106 1.00 70.42 201 ALA A N 1
ATOM 1814 C CA . ALA A 1 220 ? 57.667 52.277 -13.090 1.00 69.62 201 ALA A CA 1
ATOM 1815 C C . ALA A 1 220 ? 57.641 50.874 -12.463 1.00 67.55 201 ALA A C 1
ATOM 1816 O O . ALA A 1 220 ? 58.266 50.634 -11.421 1.00 66.32 201 ALA A O 1
ATOM 1818 N N . LYS A 1 221 ? 56.928 49.967 -13.138 1.00 65.28 202 LYS A N 1
ATOM 1819 C CA . LYS A 1 221 ? 56.939 48.534 -12.855 1.00 63.03 202 LYS A CA 1
ATOM 1820 C C . LYS A 1 221 ? 56.481 48.201 -11.421 1.00 59.95 202 LYS A C 1
ATOM 1821 O O . LYS A 1 221 ? 57.251 47.649 -10.628 1.00 58.53 202 LYS A O 1
ATOM 1827 N N . PRO A 1 222 ? 55.224 48.543 -11.089 1.00 57.78 203 PRO A N 1
ATOM 1828 C CA . PRO A 1 222 ? 54.722 48.315 -9.734 1.00 57.17 203 PRO A CA 1
ATOM 1829 C C . PRO A 1 222 ? 54.711 46.845 -9.286 1.00 56.35 203 PRO A C 1
ATOM 1830 O O . PRO A 1 222 ? 54.896 46.584 -8.102 1.00 56.96 203 PRO A O 1
ATOM 1834 N N . TYR A 1 223 ? 54.545 45.904 -10.211 1.00 55.72 204 TYR A N 1
ATOM 1835 C CA . TYR A 1 223 ? 54.550 44.474 -9.856 1.00 54.96 204 TYR A CA 1
ATOM 1836 C C . TYR A 1 223 ? 55.948 44.005 -9.501 1.00 54.72 204 TYR A C 1
ATOM 1837 O O . TYR A 1 223 ? 56.121 43.232 -8.556 1.00 53.91 204 TYR A O 1
ATOM 1846 N N . HIS A 1 224 ? 56.941 44.502 -10.228 1.00 54.68 205 HIS A N 1
ATOM 1847 C CA . HIS A 1 224 ? 58.328 44.230 -9.913 1.00 55.55 205 HIS A CA 1
ATOM 1848 C C . HIS A 1 224 ? 58.668 44.811 -8.516 1.00 55.42 205 HIS A C 1
ATOM 1849 O O . HIS A 1 224 ? 59.378 44.179 -7.718 1.00 56.06 205 HIS A O 1
ATOM 1856 N N . GLN A 1 225 ? 58.176 46.013 -8.230 1.00 54.83 206 GLN A N 1
ATOM 1857 C CA . GLN A 1 225 ? 58.378 46.637 -6.921 1.00 54.84 206 GLN A CA 1
ATOM 1858 C C . GLN A 1 225 ? 57.761 45.800 -5.788 1.00 53.88 206 GLN A C 1
ATOM 1859 O O . GLN A 1 225 ? 58.355 45.693 -4.693 1.00 52.91 206 GLN A O 1
ATOM 1865 N N . ALA A 1 226 ? 56.574 45.235 -6.048 1.00 51.75 207 ALA A N 1
ATOM 1866 C CA . ALA A 1 226 ? 55.893 44.412 -5.043 1.00 52.07 207 ALA A CA 1
ATOM 1867 C C . ALA A 1 226 ? 56.676 43.137 -4.783 1.00 52.53 207 ALA A C 1
ATOM 1868 O O . ALA A 1 226 ? 56.935 42.781 -3.631 1.00 51.80 207 ALA A O 1
ATOM 1870 N N . SER A 1 227 ? 57.136 42.514 -5.867 1.00 53.44 208 SER A N 1
ATOM 1871 C CA . SER A 1 227 ? 57.937 41.298 -5.774 1.00 54.06 208 SER A CA 1
ATOM 1872 C C . SER A 1 227 ? 59.181 41.502 -4.933 1.00 54.92 208 SER A C 1
ATOM 1873 O O . SER A 1 227 ? 59.488 40.664 -4.093 1.00 55.74 208 SER A O 1
ATOM 1876 N N . LEU A 1 228 ? 59.878 42.618 -5.135 1.00 55.55 209 LEU A N 1
ATOM 1877 C CA . LEU A 1 228 ? 61.081 42.914 -4.360 1.00 55.95 209 LEU A CA 1
ATOM 1878 C C . LEU A 1 228 ? 60.768 43.181 -2.869 1.00 54.57 209 LEU A C 1
ATOM 1879 O O . LEU A 1 228 ? 61.538 42.783 -2.004 1.00 53.05 209 LEU A O 1
ATOM 1884 N N . ARG A 1 229 ? 59.667 43.877 -2.577 1.00 53.17 210 ARG A N 1
ATOM 1885 C CA . ARG A 1 229 ? 59.249 44.097 -1.166 1.00 54.16 210 ARG A CA 1
ATOM 1886 C C . ARG A 1 229 ? 58.751 42.803 -0.481 1.00 53.18 210 ARG A C 1
ATOM 1887 O O . ARG A 1 229 ? 58.807 42.682 0.738 1.00 53.38 210 ARG A O 1
ATOM 1895 N N . GLY A 1 230 ? 58.334 41.833 -1.290 1.00 53.12 211 GLY A N 1
ATOM 1896 C CA . GLY A 1 230 ? 57.813 40.556 -0.804 1.00 51.96 211 GLY A CA 1
ATOM 1897 C C . GLY A 1 230 ? 56.450 40.655 -0.142 1.00 50.63 211 GLY A C 1
ATOM 1898 O O . GLY A 1 230 ? 56.182 39.915 0.806 1.00 49.64 211 GLY A O 1
ATOM 1899 N N . VAL A 1 231 ? 55.585 41.549 -0.637 1.00 50.16 212 VAL A N 1
ATOM 1900 C CA . VAL A 1 231 ? 54.200 41.689 -0.109 1.00 47.91 212 VAL A CA 1
ATOM 1901 C C . VAL A 1 231 ? 53.421 40.404 -0.440 1.00 47.44 212 VAL A C 1
ATOM 1902 O O . VAL A 1 231 ? 53.751 39.726 -1.408 1.00 45.95 212 VAL A O 1
ATOM 1906 N N . LYS A 1 232 ? 52.335 40.135 0.288 1.00 45.58 213 LYS A N 1
ATOM 1907 C CA . LYS A 1 232 ? 51.550 38.919 0.059 1.00 44.36 213 LYS A CA 1
ATOM 1908 C C . LYS A 1 232 ? 50.200 39.199 -0.613 1.00 44.50 213 LYS A C 1
ATOM 1909 O O . LYS A 1 232 ? 49.423 38.266 -0.820 1.00 43.88 213 LYS A O 1
ATOM 1915 N N . LEU A 1 233 ? 49.951 40.468 -0.943 1.00 44.09 214 LEU A N 1
ATOM 1916 C CA . LEU A 1 233 ? 48.812 40.916 -1.718 1.00 45.13 214 LEU A CA 1
ATOM 1917 C C . LEU A 1 233 ? 49.243 42.056 -2.627 1.00 45.64 214 LEU A C 1
ATOM 1918 O O . LEU A 1 233 ? 50.040 42.902 -2.227 1.00 48.01 214 LEU A O 1
ATOM 1923 N N . ILE A 1 234 ? 48.720 42.057 -3.843 1.00 44.15 215 ILE A N 1
ATOM 1924 C CA . ILE A 1 234 ? 48.903 43.136 -4.793 1.00 45.54 215 ILE A CA 1
ATOM 1925 C C . ILE A 1 234 ? 47.523 43.563 -5.277 1.00 44.90 215 ILE A C 1
ATOM 1926 O O . ILE A 1 234 ? 46.548 42.807 -5.161 1.00 44.56 215 ILE A O 1
ATOM 1931 N N . GLY A 1 235 ? 47.445 44.746 -5.863 1.00 45.82 216 GLY A N 1
ATOM 1932 C CA . GLY A 1 235 ? 46.163 45.231 -6.348 1.00 45.46 216 GLY A CA 1
ATOM 1933 C C . GLY A 1 235 ? 46.187 46.270 -7.417 1.00 45.32 216 GLY A C 1
ATOM 1934 O O . GLY A 1 235 ? 47.223 46.554 -8.009 1.00 47.11 216 GLY A O 1
ATOM 1935 N N . ALA A 1 236 ? 45.000 46.799 -7.689 1.00 46.13 217 ALA A N 1
ATOM 1936 C CA . ALA A 1 236 ? 44.798 47.812 -8.718 1.00 47.41 217 ALA A CA 1
ATOM 1937 C C . ALA A 1 236 ? 43.913 48.934 -8.147 1.00 48.11 217 ALA A C 1
ATOM 1938 O O . ALA A 1 236 ? 43.096 48.687 -7.267 1.00 48.62 217 ALA A O 1
ATOM 1940 N N . THR A 1 237 ? 44.086 50.156 -8.668 1.00 48.44 218 THR A N 1
ATOM 1941 C CA . THR A 1 237 ? 43.352 51.330 -8.202 1.00 47.74 218 THR A CA 1
ATOM 1942 C C . THR A 1 237 ? 42.729 52.105 -9.370 1.00 47.92 218 THR A C 1
ATOM 1943 O O . THR A 1 237 ? 43.421 52.514 -10.305 1.00 49.49 218 THR A O 1
ATOM 1947 N N . CYS A 1 238 ? 41.406 52.210 -9.340 1.00 47.09 219 CYS A N 1
ATOM 1948 C CA . CYS A 1 238 ? 40.658 53.054 -10.246 1.00 47.00 219 CYS A CA 1
ATOM 1949 C C . CYS A 1 238 ? 40.527 54.419 -9.563 1.00 46.41 219 CYS A C 1
ATOM 1950 O O . CYS A 1 238 ? 40.083 54.511 -8.404 1.00 45.68 219 CYS A O 1
ATOM 1953 N N . HIS A 1 239 ? 40.903 55.468 -10.279 1.00 45.83 220 HIS A N 1
ATOM 1954 C CA . HIS A 1 239 ? 40.887 56.805 -9.729 1.00 45.99 220 HIS A CA 1
ATOM 1955 C C . HIS A 1 239 ? 40.686 57.853 -10.794 1.00 47.00 220 HIS A C 1
ATOM 1956 O O . HIS A 1 239 ? 40.970 57.619 -12.002 1.00 48.92 220 HIS A O 1
ATOM 1963 N N . TYR A 1 240 ? 40.163 59.001 -10.373 1.00 46.82 221 TYR A N 1
ATOM 1964 C CA . TYR A 1 240 ? 40.076 60.167 -11.271 1.00 47.52 221 TYR A CA 1
ATOM 1965 C C . TYR A 1 240 ? 41.487 60.770 -11.439 1.00 49.52 221 TYR A C 1
ATOM 1966 O O . TYR A 1 240 ? 42.280 60.757 -10.502 1.00 48.97 221 TYR A O 1
ATOM 1975 N N . VAL A 1 241 ? 41.825 61.241 -12.636 1.00 52.11 222 VAL A N 1
ATOM 1976 C CA . VAL A 1 241 ? 43.134 61.840 -12.885 1.00 53.59 222 VAL A CA 1
ATOM 1977 C C . VAL A 1 241 ? 43.096 63.319 -12.542 1.00 55.74 222 VAL A C 1
ATOM 1978 O O . VAL A 1 241 ? 42.174 64.025 -12.937 1.00 55.76 222 VAL A O 1
ATOM 1982 N N . THR A 1 242 ? 44.055 63.774 -11.749 1.00 58.73 223 THR A N 1
ATOM 1983 C CA . THR A 1 242 ? 44.197 65.204 -11.429 1.00 61.94 223 THR A CA 1
ATOM 1984 C C . THR A 1 242 ? 45.578 65.674 -11.864 1.00 66.00 223 THR A C 1
ATOM 1985 O O . THR A 1 242 ? 46.411 64.856 -12.238 1.00 67.15 223 THR A O 1
ATOM 1989 N N . GLU A 1 243 ? 45.843 66.974 -11.749 1.00 71.31 224 GLU A N 1
ATOM 1990 C CA . GLU A 1 243 ? 47.150 67.559 -12.160 1.00 75.89 224 GLU A CA 1
ATOM 1991 C C . GLU A 1 243 ? 48.379 66.953 -11.448 1.00 78.36 224 GLU A C 1
ATOM 1992 O O . GLU A 1 243 ? 49.451 66.873 -12.044 1.00 80.37 224 GLU A O 1
ATOM 1994 N N . GLU A 1 244 ? 48.213 66.482 -10.214 1.00 80.06 225 GLU A N 1
ATOM 1995 C CA . GLU A 1 244 ? 49.311 65.831 -9.471 1.00 82.61 225 GLU A CA 1
ATOM 1996 C C . GLU A 1 244 ? 49.331 64.296 -9.682 1.00 82.10 225 GLU A C 1
ATOM 1997 O O . GLU A 1 244 ? 48.355 63.574 -9.380 1.00 80.85 225 GLU A O 1
ATOM 2003 N N . LEU A 1 245 ? 50.476 63.808 -10.164 1.00 82.98 226 LEU A N 1
ATOM 2004 C CA . LEU A 1 245 ? 50.650 62.403 -10.559 1.00 82.12 226 LEU A CA 1
ATOM 2005 C C . LEU A 1 245 ? 50.305 61.395 -9.435 1.00 79.52 226 LEU A C 1
ATOM 2006 O O . LEU A 1 245 ? 50.639 61.619 -8.258 1.00 78.20 226 LEU A O 1
ATOM 2011 N N . ASP A 1 246 ? 49.504 60.380 -9.804 1.00 76.86 227 ASP A N 1
ATOM 2012 C CA . ASP A 1 246 ? 49.038 59.300 -8.916 1.00 74.34 227 ASP A CA 1
ATOM 2013 C C . ASP A 1 246 ? 48.187 59.714 -7.692 1.00 71.14 227 ASP A C 1
ATOM 2014 O O . ASP A 1 246 ? 47.710 58.852 -6.967 1.00 70.52 227 ASP A O 1
ATOM 2019 N N . ALA A 1 247 ? 47.931 61.008 -7.514 1.00 68.92 228 ALA A N 1
ATOM 2020 C CA . ALA A 1 247 ? 47.335 61.533 -6.275 1.00 66.98 228 ALA A CA 1
ATOM 2021 C C . ALA A 1 247 ? 45.806 61.707 -6.324 1.00 63.38 228 ALA A C 1
ATOM 2022 O O . ALA A 1 247 ? 45.213 62.140 -5.336 1.00 62.02 228 ALA A O 1
ATOM 2024 N N . GLY A 1 248 ? 45.177 61.348 -7.447 1.00 60.20 229 GLY A N 1
ATOM 2025 C CA . GLY A 1 248 ? 43.755 61.669 -7.673 1.00 57.61 229 GLY A CA 1
ATOM 2026 C C . GLY A 1 248 ? 42.741 60.882 -6.849 1.00 54.70 229 GLY A C 1
ATOM 2027 O O . GLY A 1 248 ? 43.077 59.853 -6.258 1.00 52.05 229 GLY A O 1
ATOM 2028 N N . PRO A 1 249 ? 41.483 61.370 -6.789 1.00 52.07 230 PRO A N 1
ATOM 2029 C CA . PRO A 1 249 ? 40.450 60.707 -5.991 1.00 50.11 230 PRO A CA 1
ATOM 2030 C C . PRO A 1 249 ? 40.218 59.229 -6.327 1.00 47.58 230 PRO A C 1
ATOM 2031 O O . PRO A 1 249 ? 39.917 58.888 -7.462 1.00 46.45 230 PRO A O 1
ATOM 2035 N N . ILE A 1 250 ? 40.344 58.367 -5.325 1.00 46.18 231 ILE A N 1
ATOM 2036 C CA . ILE A 1 250 ? 40.195 56.921 -5.528 1.00 45.07 231 ILE A CA 1
ATOM 2037 C C . ILE A 1 250 ? 38.720 56.536 -5.575 1.00 42.60 231 ILE A C 1
ATOM 2038 O O . ILE A 1 250 ? 37.953 56.848 -4.652 1.00 44.73 231 ILE A O 1
ATOM 2043 N N . ILE A 1 251 ? 38.350 55.789 -6.604 1.00 42.04 232 ILE A N 1
ATOM 2044 C CA . ILE A 1 251 ? 36.976 55.358 -6.843 1.00 41.05 232 ILE A CA 1
ATOM 2045 C C . ILE A 1 251 ? 36.784 53.941 -6.332 1.00 42.10 232 ILE A C 1
ATOM 2046 O O . ILE A 1 251 ? 35.798 53.633 -5.701 1.00 45.22 232 ILE A O 1
ATOM 2051 N N . GLU A 1 252 ? 37.701 53.051 -6.678 1.00 44.48 233 GLU A N 1
ATOM 2052 C CA . GLU A 1 252 ? 37.650 51.670 -6.240 1.00 42.99 233 GLU A CA 1
ATOM 2053 C C . GLU A 1 252 ? 39.043 51.055 -6.231 1.00 44.72 233 GLU A C 1
ATOM 2054 O O . GLU A 1 252 ? 39.953 51.481 -6.975 1.00 45.14 233 GLU A O 1
ATOM 2060 N N . GLN A 1 253 ? 39.188 50.058 -5.363 1.00 44.26 234 GLN A N 1
ATOM 2061 C CA . GLN A 1 253 ? 40.390 49.258 -5.249 1.00 44.55 234 GLN A CA 1
ATOM 2062 C C . GLN A 1 253 ? 40.043 47.806 -4.935 1.00 44.99 234 GLN A C 1
ATOM 2063 O O . GLN A 1 253 ? 39.027 47.506 -4.298 1.00 44.99 234 GLN A O 1
ATOM 2069 N N . ASP A 1 254 ? 40.902 46.904 -5.375 1.00 45.23 235 ASP A N 1
ATOM 2070 C CA . ASP A 1 254 ? 40.835 45.533 -4.929 1.00 45.16 235 ASP A CA 1
ATOM 2071 C C . ASP A 1 254 ? 42.221 44.905 -4.984 1.00 45.41 235 ASP A C 1
ATOM 2072 O O . ASP A 1 254 ? 43.184 45.545 -5.435 1.00 44.40 235 ASP A O 1
ATOM 2077 N N . VAL A 1 255 ? 42.309 43.686 -4.454 1.00 44.70 236 VAL A N 1
ATOM 2078 C CA . VAL A 1 255 ? 43.556 42.970 -4.315 1.00 45.70 236 VAL A CA 1
ATOM 2079 C C . VAL A 1 255 ? 43.402 41.475 -4.680 1.00 45.82 236 VAL A C 1
ATOM 2080 O O . VAL A 1 255 ? 42.302 40.939 -4.778 1.00 46.04 236 VAL A O 1
ATOM 2084 N N . VAL A 1 256 ? 44.538 40.831 -4.873 1.00 45.02 237 VAL A N 1
ATOM 2085 C CA . VAL A 1 256 ? 44.620 39.388 -5.089 1.00 45.05 237 VAL A CA 1
ATOM 2086 C C . VAL A 1 256 ? 45.823 38.925 -4.298 1.00 44.24 237 VAL A C 1
ATOM 2087 O O . VAL A 1 256 ? 46.847 39.613 -4.243 1.00 44.44 237 VAL A O 1
ATOM 2091 N N . ARG A 1 257 ? 45.723 37.729 -3.751 1.00 44.98 238 ARG A N 1
ATOM 2092 C CA . ARG A 1 257 ? 46.786 37.179 -2.923 1.00 45.59 238 ARG A CA 1
ATOM 2093 C C . ARG A 1 257 ? 47.919 36.644 -3.799 1.00 46.23 238 ARG A C 1
ATOM 2094 O O . ARG A 1 257 ? 47.670 36.051 -4.842 1.00 45.81 238 ARG A O 1
ATOM 2102 N N . VAL A 1 258 ? 49.158 36.928 -3.399 1.00 46.14 239 VAL A N 1
ATOM 2103 C CA . VAL A 1 258 ? 50.343 36.338 -4.010 1.00 46.10 239 VAL A CA 1
ATOM 2104 C C . VAL A 1 258 ? 51.209 35.727 -2.928 1.00 46.63 239 VAL A C 1
ATOM 2105 O O . VAL A 1 258 ? 51.052 36.026 -1.746 1.00 46.42 239 VAL A O 1
ATOM 2109 N N . SER A 1 259 ? 52.136 34.870 -3.340 1.00 47.11 240 SER A N 1
ATOM 2110 C CA . SER A 1 259 ? 53.073 34.250 -2.398 1.00 47.49 240 SER A CA 1
ATOM 2111 C C . SER A 1 259 ? 54.410 34.047 -3.100 1.00 47.64 240 SER A C 1
ATOM 2112 O O . SER A 1 259 ? 54.528 34.325 -4.288 1.00 47.54 240 SER A O 1
ATOM 2115 N N . HIS A 1 260 ? 55.334 33.397 -2.400 1.00 46.83 241 HIS A N 1
ATOM 2116 C CA . HIS A 1 260 ? 56.645 33.058 -2.928 1.00 47.81 241 HIS A CA 1
ATOM 2117 C C . HIS A 1 260 ? 56.593 32.156 -4.162 1.00 47.93 241 HIS A C 1
ATOM 2118 O O . HIS A 1 260 ? 57.587 32.043 -4.894 1.00 48.09 241 HIS A O 1
ATOM 2125 N N . ARG A 1 261 ? 55.479 31.448 -4.328 1.00 47.61 242 ARG A N 1
ATOM 2126 C CA . ARG A 1 261 ? 55.290 30.567 -5.471 1.00 48.76 242 ARG A CA 1
ATOM 2127 C C . ARG A 1 261 ? 55.156 31.321 -6.781 1.00 49.22 242 ARG A C 1
ATOM 2128 O O . ARG A 1 261 ? 55.237 30.715 -7.833 1.00 47.99 242 ARG A O 1
ATOM 2136 N N . ASP A 1 262 ? 54.813 32.607 -6.715 1.00 50.29 243 ASP A N 1
ATOM 2137 C CA . ASP A 1 262 ? 54.444 33.357 -7.909 1.00 49.85 243 ASP A CA 1
ATOM 2138 C C . ASP A 1 262 ? 55.600 34.183 -8.477 1.00 50.81 243 ASP A C 1
ATOM 2139 O O . ASP A 1 262 ? 56.132 35.079 -7.818 1.00 50.70 243 ASP A O 1
ATOM 2144 N N . SER A 1 263 ? 55.964 33.898 -9.715 1.00 51.13 244 SER A N 1
ATOM 2145 C CA . SER A 1 263 ? 56.926 34.708 -10.444 1.00 52.71 244 SER A CA 1
ATOM 2146 C C . SER A 1 263 ? 56.337 36.101 -10.764 1.00 53.16 244 SER A C 1
ATOM 2147 O O . SER A 1 263 ? 55.121 36.287 -10.715 1.00 52.43 244 SER A O 1
ATOM 2150 N N . ILE A 1 264 ? 57.189 37.076 -11.077 1.00 55.03 245 ILE A N 1
ATOM 2151 C CA . ILE A 1 264 ? 56.740 38.422 -11.495 1.00 56.63 245 ILE A CA 1
ATOM 2152 C C . ILE A 1 264 ? 55.731 38.309 -12.657 1.00 56.59 245 ILE A C 1
ATOM 2153 O O . ILE A 1 264 ? 54.718 38.992 -12.649 1.00 52.76 245 ILE A O 1
ATOM 2158 N N . GLU A 1 265 ? 55.975 37.382 -13.594 1.00 58.73 246 GLU A N 1
ATOM 2159 C CA . GLU A 1 265 ? 55.062 37.172 -14.736 1.00 60.03 246 GLU A CA 1
ATOM 2160 C C . GLU A 1 265 ? 53.703 36.646 -14.276 1.00 57.55 246 GLU A C 1
ATOM 2161 O O . GLU A 1 265 ? 52.682 37.074 -14.796 1.00 54.38 246 GLU A O 1
ATOM 2167 N N . ASN A 1 266 ? 53.685 35.777 -13.260 1.00 56.44 247 ASN A N 1
ATOM 2168 C CA . ASN A 1 266 ? 52.423 35.330 -12.666 1.00 55.72 247 ASN A CA 1
ATOM 2169 C C . ASN A 1 266 ? 51.685 36.498 -12.020 1.00 53.90 247 ASN A C 1
ATOM 2170 O O . ASN A 1 266 ? 50.466 36.607 -12.138 1.00 52.21 247 ASN A O 1
ATOM 2183 N N . VAL A 1 268 ? 52.037 39.740 -12.652 1.00 52.36 249 VAL A N 1
ATOM 2184 C CA . VAL A 1 268 ? 51.551 40.612 -13.711 1.00 52.88 249 VAL A CA 1
ATOM 2185 C C . VAL A 1 268 ? 50.237 40.045 -14.289 1.00 53.04 249 VAL A C 1
ATOM 2186 O O . VAL A 1 268 ? 49.283 40.799 -14.488 1.00 52.29 249 VAL A O 1
ATOM 2190 N N . ARG A 1 269 ? 50.159 38.721 -14.447 1.00 52.95 250 ARG A N 1
ATOM 2191 C CA . ARG A 1 269 ? 48.970 38.068 -15.007 1.00 53.28 250 ARG A CA 1
ATOM 2192 C C . ARG A 1 269 ? 47.768 38.174 -14.060 1.00 52.06 250 ARG A C 1
ATOM 2193 O O . ARG A 1 269 ? 46.685 38.567 -14.479 1.00 52.41 250 ARG A O 1
ATOM 2201 N N . PHE A 1 270 ? 47.974 37.941 -12.774 1.00 51.47 251 PHE A N 1
ATOM 2202 C CA . PHE A 1 270 ? 46.910 38.130 -11.800 1.00 50.46 251 PHE A CA 1
ATOM 2203 C C . PHE A 1 270 ? 46.457 39.595 -11.801 1.00 51.21 251 PHE A C 1
ATOM 2204 O O . PHE A 1 270 ? 45.260 39.907 -11.712 1.00 50.86 251 PHE A O 1
ATOM 2212 N N . GLY A 1 271 ? 47.438 40.486 -11.905 1.00 52.06 252 GLY A N 1
ATOM 2213 C CA . GLY A 1 271 ? 47.215 41.905 -11.985 1.00 51.26 252 GLY A CA 1
ATOM 2214 C C . GLY A 1 271 ? 46.178 42.296 -13.017 1.00 50.71 252 GLY A C 1
ATOM 2215 O O . GLY A 1 271 ? 45.282 43.081 -12.715 1.00 49.71 252 GLY A O 1
ATOM 2216 N N . ARG A 1 272 ? 46.288 41.734 -14.219 1.00 50.20 253 ARG A N 1
ATOM 2217 C CA . ARG A 1 272 ? 45.396 42.049 -15.321 1.00 50.40 253 ARG A CA 1
ATOM 2218 C C . ARG A 1 272 ? 43.933 41.789 -14.985 1.00 49.37 253 ARG A C 1
ATOM 2219 O O . ARG A 1 272 ? 43.055 42.558 -15.354 1.00 47.98 253 ARG A O 1
ATOM 2227 N N . ASP A 1 273 ? 43.667 40.695 -14.298 1.00 49.46 254 ASP A N 1
ATOM 2228 C CA . ASP A 1 273 ? 42.325 40.461 -13.797 1.00 49.84 254 ASP A CA 1
ATOM 2229 C C . ASP A 1 273 ? 41.855 41.442 -12.744 1.00 48.90 254 ASP A C 1
ATOM 2230 O O . ASP A 1 273 ? 40.697 41.850 -12.782 1.00 48.26 254 ASP A O 1
ATOM 2235 N N . VAL A 1 274 ? 42.717 41.827 -11.812 1.00 47.87 255 VAL A N 1
ATOM 2236 C CA . VAL A 1 274 ? 42.303 42.814 -10.799 1.00 46.49 255 VAL A CA 1
ATOM 2237 C C . VAL A 1 274 ? 42.053 44.192 -11.473 1.00 46.85 255 VAL A C 1
ATOM 2238 O O . VAL A 1 274 ? 41.058 44.868 -11.230 1.00 46.76 255 VAL A O 1
ATOM 2242 N N . GLU A 1 275 ? 42.941 44.556 -12.376 1.00 48.09 256 GLU A N 1
ATOM 2243 C CA . GLU A 1 275 ? 42.835 45.801 -13.085 1.00 49.94 256 GLU A CA 1
ATOM 2244 C C . GLU A 1 275 ? 41.500 45.920 -13.813 1.00 50.30 256 GLU A C 1
ATOM 2245 O O . GLU A 1 275 ? 40.838 46.968 -13.741 1.00 48.05 256 GLU A O 1
ATOM 2251 N N . LYS A 1 276 ? 41.116 44.868 -14.528 1.00 49.64 257 LYS A N 1
ATOM 2252 C CA . LYS A 1 276 ? 39.945 45.002 -15.368 1.00 51.40 257 LYS A CA 1
ATOM 2253 C C . LYS A 1 276 ? 38.663 44.977 -14.557 1.00 50.13 257 LYS A C 1
ATOM 2254 O O . LYS A 1 276 ? 37.760 45.766 -14.807 1.00 49.56 257 LYS A O 1
ATOM 2273 N N . VAL A 1 278 ? 38.378 46.087 -11.398 1.00 47.32 259 VAL A N 1
ATOM 2274 C CA . VAL A 1 278 ? 38.343 47.359 -10.686 1.00 45.11 259 VAL A CA 1
ATOM 2275 C C . VAL A 1 278 ? 37.965 48.527 -11.580 1.00 45.43 259 VAL A C 1
ATOM 2276 O O . VAL A 1 278 ? 37.189 49.403 -11.162 1.00 44.18 259 VAL A O 1
ATOM 2280 N N . LEU A 1 279 ? 38.484 48.538 -12.809 1.00 45.96 260 LEU A N 1
ATOM 2281 C CA . LEU A 1 279 ? 38.155 49.581 -13.773 1.00 45.50 260 LEU A CA 1
ATOM 2282 C C . LEU A 1 279 ? 36.682 49.501 -14.151 1.00 46.60 260 LEU A C 1
ATOM 2283 O O . LEU A 1 279 ? 36.009 50.520 -14.180 1.00 46.78 260 LEU A O 1
ATOM 2288 N N . ALA A 1 280 ? 36.183 48.295 -14.434 1.00 46.35 261 ALA A N 1
ATOM 2289 C CA . ALA A 1 280 ? 34.779 48.130 -14.830 1.00 46.50 261 ALA A CA 1
ATOM 2290 C C . ALA A 1 280 ? 33.881 48.603 -13.702 1.00 46.14 261 ALA A C 1
ATOM 2291 O O . ALA A 1 280 ? 32.930 49.357 -13.915 1.00 46.83 261 ALA A O 1
ATOM 2293 N N . ARG A 1 281 ? 34.166 48.168 -12.492 1.00 44.85 262 ARG A N 1
ATOM 2294 C CA . ARG A 1 281 ? 33.331 48.576 -11.387 1.00 45.07 262 ARG A CA 1
ATOM 2295 C C . ARG A 1 281 ? 33.330 50.087 -11.199 1.00 44.81 262 ARG A C 1
ATOM 2296 O O . ARG A 1 281 ? 32.282 50.651 -10.966 1.00 45.51 262 ARG A O 1
ATOM 2304 N N . GLY A 1 282 ? 34.499 50.724 -11.300 1.00 44.71 263 GLY A N 1
ATOM 2305 C CA . GLY A 1 282 ? 34.621 52.171 -11.150 1.00 43.66 263 GLY A CA 1
ATOM 2306 C C . GLY A 1 282 ? 33.917 52.945 -12.247 1.00 43.66 263 GLY A C 1
ATOM 2307 O O . GLY A 1 282 ? 33.192 53.891 -11.981 1.00 43.00 263 GLY A O 1
ATOM 2308 N N . LEU A 1 283 ? 34.097 52.514 -13.491 1.00 43.54 264 LEU A N 1
ATOM 2309 C CA . LEU A 1 283 ? 33.407 53.157 -14.619 1.00 42.95 264 LEU A CA 1
ATOM 2310 C C . LEU A 1 283 ? 31.907 53.037 -14.503 1.00 43.09 264 LEU A C 1
ATOM 2311 O O . LEU A 1 283 ? 31.189 53.970 -14.833 1.00 43.26 264 LEU A O 1
ATOM 2316 N N . ARG A 1 284 ? 31.423 51.868 -14.092 1.00 43.10 265 ARG A N 1
ATOM 2317 C CA . ARG A 1 284 ? 29.988 51.673 -13.972 1.00 44.05 265 ARG A CA 1
ATOM 2318 C C . ARG A 1 284 ? 29.392 52.588 -12.896 1.00 42.64 265 ARG A C 1
ATOM 2319 O O . ARG A 1 284 ? 28.328 53.169 -13.097 1.00 44.47 265 ARG A O 1
ATOM 2327 N N . ALA A 1 285 ? 30.075 52.741 -11.783 1.00 40.67 266 ALA A N 1
ATOM 2328 C CA . ALA A 1 285 ? 29.568 53.593 -10.710 1.00 41.78 266 ALA A CA 1
ATOM 2329 C C . ALA A 1 285 ? 29.441 55.063 -11.202 1.00 42.19 266 ALA A C 1
ATOM 2330 O O . ALA A 1 285 ? 28.405 55.714 -11.013 1.00 41.74 266 ALA A O 1
ATOM 2332 N N . HIS A 1 286 ? 30.470 55.505 -11.914 1.00 42.45 267 HIS A N 1
ATOM 2333 C CA . HIS A 1 286 ? 30.501 56.800 -12.548 1.00 44.03 267 HIS A CA 1
ATOM 2334 C C . HIS A 1 286 ? 29.367 56.966 -13.557 1.00 44.91 267 HIS A C 1
ATOM 2335 O O . HIS A 1 286 ? 28.672 57.983 -13.548 1.00 45.39 267 HIS A O 1
ATOM 2342 N N . LEU A 1 287 ? 29.193 55.981 -14.433 1.00 44.87 268 LEU A N 1
ATOM 2343 C CA . LEU A 1 287 ? 28.157 56.068 -15.471 1.00 45.36 268 LEU A CA 1
ATOM 2344 C C . LEU A 1 287 ? 26.747 56.129 -14.859 1.00 44.94 268 LEU A C 1
ATOM 2345 O O . LEU A 1 287 ? 25.849 56.696 -15.457 1.00 45.76 268 LEU A O 1
ATOM 2350 N N . GLU A 1 288 ? 26.573 55.554 -13.668 1.00 44.19 269 GLU A N 1
ATOM 2351 C CA . GLU A 1 288 ? 25.302 55.549 -12.975 1.00 43.93 269 GLU A CA 1
ATOM 2352 C C . GLU A 1 288 ? 25.143 56.727 -12.007 1.00 42.78 269 GLU A C 1
ATOM 2353 O O . GLU A 1 288 ? 24.168 56.783 -11.278 1.00 42.83 269 GLU A O 1
ATOM 2359 N N . ASP A 1 289 ? 26.076 57.671 -12.028 1.00 43.27 270 ASP A N 1
ATOM 2360 C CA . ASP A 1 289 ? 26.027 58.860 -11.179 1.00 43.85 270 ASP A CA 1
ATOM 2361 C C . ASP A 1 289 ? 26.011 58.494 -9.710 1.00 42.88 270 ASP A C 1
ATOM 2362 O O . ASP A 1 289 ? 25.282 59.092 -8.925 1.00 42.28 270 ASP A O 1
ATOM 2367 N N . ARG A 1 290 ? 26.885 57.551 -9.345 1.00 41.80 271 ARG A N 1
ATOM 2368 C CA . ARG A 1 290 ? 27.012 57.090 -7.960 1.00 41.58 271 ARG A CA 1
ATOM 2369 C C . ARG A 1 290 ? 28.249 57.601 -7.245 1.00 41.96 271 ARG A C 1
ATOM 2370 O O . ARG A 1 290 ? 28.405 57.326 -6.071 1.00 43.02 271 ARG A O 1
ATOM 2378 N N . VAL A 1 291 ? 29.083 58.381 -7.925 1.00 42.00 272 VAL A N 1
ATOM 2379 C CA . VAL A 1 291 ? 30.373 58.810 -7.395 1.00 42.75 272 VAL A CA 1
ATOM 2380 C C . VAL A 1 291 ? 30.395 60.312 -7.247 1.00 43.05 272 VAL A C 1
ATOM 2381 O O . VAL A 1 291 ? 30.207 61.017 -8.222 1.00 43.38 272 VAL A O 1
ATOM 2385 N N . LEU A 1 292 ? 30.617 60.779 -6.021 1.00 43.01 273 LEU A N 1
ATOM 2386 C CA . LEU A 1 292 ? 30.782 62.192 -5.722 1.00 43.82 273 LEU A CA 1
ATOM 2387 C C . LEU A 1 292 ? 32.156 62.376 -5.093 1.00 44.48 273 LEU A C 1
ATOM 2388 O O . LEU A 1 292 ? 32.607 61.543 -4.293 1.00 43.56 273 LEU A O 1
ATOM 2393 N N . VAL A 1 293 ? 32.833 63.446 -5.492 1.00 44.77 274 VAL A N 1
ATOM 2394 C CA . VAL A 1 293 ? 34.187 63.712 -5.079 1.00 45.50 274 VAL A CA 1
ATOM 2395 C C . VAL A 1 293 ? 34.127 64.892 -4.152 1.00 46.14 274 VAL A C 1
ATOM 2396 O O . VAL A 1 293 ? 33.472 65.885 -4.441 1.00 46.93 274 VAL A O 1
ATOM 2400 N N . HIS A 1 294 ? 34.813 64.773 -3.034 1.00 47.38 275 HIS A N 1
ATOM 2401 C CA . HIS A 1 294 ? 34.920 65.846 -2.071 1.00 48.75 275 HIS A CA 1
ATOM 2402 C C . HIS A 1 294 ? 36.238 65.668 -1.336 1.00 48.62 275 HIS A C 1
ATOM 2403 O O . HIS A 1 294 ? 36.563 64.545 -0.950 1.00 46.52 275 HIS A O 1
ATOM 2410 N N . ASP A 1 295 ? 37.000 66.756 -1.142 1.00 50.60 276 ASP A N 1
ATOM 2411 C CA . ASP A 1 295 ? 38.298 66.698 -0.419 1.00 52.24 276 ASP A CA 1
ATOM 2412 C C . ASP A 1 295 ? 39.228 65.578 -0.951 1.00 51.33 276 ASP A C 1
ATOM 2413 O O . ASP A 1 295 ? 39.859 64.849 -0.183 1.00 49.47 276 ASP A O 1
ATOM 2418 N N . ASN A 1 296 ? 39.308 65.464 -2.273 1.00 51.08 277 ASN A N 1
ATOM 2419 C CA . ASN A 1 296 ? 40.158 64.462 -2.933 1.00 52.95 277 ASN A CA 1
ATOM 2420 C C . ASN A 1 296 ? 39.805 63.003 -2.619 1.00 51.55 277 ASN A C 1
ATOM 2421 O O . ASN A 1 296 ? 40.621 62.118 -2.819 1.00 52.42 277 ASN A O 1
ATOM 2426 N N . LYS A 1 297 ? 38.573 62.771 -2.168 1.00 50.62 278 LYS A N 1
ATOM 2427 C CA . LYS A 1 297 ? 38.083 61.456 -1.802 1.00 49.40 278 LYS A CA 1
ATOM 2428 C C . LYS A 1 297 ? 36.743 61.252 -2.498 1.00 47.33 278 LYS A C 1
ATOM 2429 O O . LYS A 1 297 ? 36.152 62.210 -2.961 1.00 48.13 278 LYS A O 1
ATOM 2435 N N . THR A 1 298 ? 36.236 60.026 -2.536 1.00 45.77 279 THR A N 1
ATOM 2436 C CA . THR A 1 298 ? 34.949 59.779 -3.180 1.00 44.76 279 THR A CA 1
ATOM 2437 C C . THR A 1 298 ? 33.897 59.229 -2.216 1.00 43.70 279 THR A C 1
ATOM 2438 O O . THR A 1 298 ? 34.213 58.441 -1.342 1.00 42.27 279 THR A O 1
ATOM 2442 N N . VAL A 1 299 ? 32.651 59.674 -2.380 1.00 43.58 280 VAL A N 1
ATOM 2443 C CA . VAL A 1 299 ? 31.521 58.900 -1.895 1.00 44.03 280 VAL A CA 1
ATOM 2444 C C . VAL A 1 299 ? 30.949 58.127 -3.071 1.00 44.09 280 VAL A C 1
ATOM 2445 O O . VAL A 1 299 ? 30.751 58.668 -4.158 1.00 44.18 280 VAL A O 1
ATOM 2449 N N . VAL A 1 300 ? 30.774 56.823 -2.841 1.00 44.01 281 VAL A N 1
ATOM 2450 C CA . VAL A 1 300 ? 30.268 55.893 -3.840 1.00 43.08 281 VAL A CA 1
ATOM 2451 C C . VAL A 1 300 ? 28.992 55.282 -3.272 1.00 43.99 281 VAL A C 1
ATOM 2452 O O . VAL A 1 300 ? 29.045 54.512 -2.342 1.00 43.17 281 VAL A O 1
ATOM 2456 N N . PHE A 1 301 ? 27.848 55.723 -3.786 1.00 44.67 282 PHE A N 1
ATOM 2457 C CA . PHE A 1 301 ? 26.546 55.245 -3.347 1.00 44.26 282 PHE A CA 1
ATOM 2458 C C . PHE A 1 301 ? 26.162 53.988 -4.134 1.00 45.48 282 PHE A C 1
ATOM 2459 O O . PHE A 1 301 ? 25.788 54.064 -5.345 1.00 44.62 282 PHE A O 1
ATOM 2467 N N A ASP A 1 302 ? 26.253 52.856 -3.435 0.50 45.36 283 ASP A N 1
ATOM 2468 N N B ASP A 1 302 ? 26.214 52.843 -3.467 0.50 44.55 283 ASP A N 1
ATOM 2469 C CA A ASP A 1 302 ? 25.910 51.540 -3.953 0.50 47.25 283 ASP A CA 1
ATOM 2470 C CA B ASP A 1 302 ? 25.894 51.563 -4.084 0.50 45.96 283 ASP A CA 1
ATOM 2471 C C A ASP A 1 302 ? 24.487 51.100 -3.575 0.50 48.26 283 ASP A C 1
ATOM 2472 C C B ASP A 1 302 ? 24.403 51.211 -3.976 0.50 46.52 283 ASP A C 1
ATOM 2473 O O A ASP A 1 302 ? 23.676 51.869 -3.035 0.50 49.54 283 ASP A O 1
ATOM 2474 O O B ASP A 1 302 ? 23.598 51.943 -3.379 0.50 47.29 283 ASP A O 1
ATOM 2485 N N . GLN B 1 18 ? 31.594 63.245 18.373 1.00 79.99 -1 GLN B N 1
ATOM 2486 C CA . GLN B 1 18 ? 31.651 61.837 17.868 1.00 80.35 -1 GLN B CA 1
ATOM 2487 C C . GLN B 1 18 ? 31.233 60.740 18.892 1.00 79.79 -1 GLN B C 1
ATOM 2488 O O . GLN B 1 18 ? 30.871 59.620 18.475 1.00 80.32 -1 GLN B O 1
ATOM 2490 N N . GLY B 1 19 ? 31.325 61.027 20.203 1.00 78.52 0 GLY B N 1
ATOM 2491 C CA . GLY B 1 19 ? 30.799 60.121 21.275 1.00 76.17 0 GLY B CA 1
ATOM 2492 C C . GLY B 1 19 ? 29.447 60.590 21.851 1.00 73.53 0 GLY B C 1
ATOM 2493 O O . GLY B 1 19 ? 29.187 60.495 23.060 1.00 75.16 0 GLY B O 1
ATOM 2502 N N . ARG B 1 21 ? 25.158 61.079 22.280 1.00 54.51 2 ARG B N 1
ATOM 2503 C CA . ARG B 1 21 ? 23.925 60.345 22.426 1.00 52.39 2 ARG B CA 1
ATOM 2504 C C . ARG B 1 21 ? 23.005 60.589 21.218 1.00 49.78 2 ARG B C 1
ATOM 2505 O O . ARG B 1 21 ? 22.890 61.708 20.698 1.00 49.38 2 ARG B O 1
ATOM 2513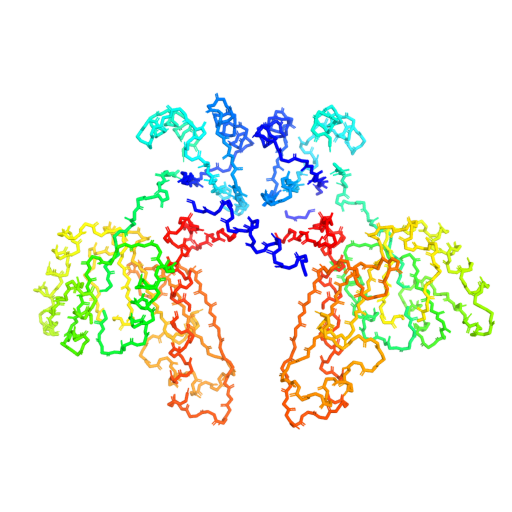 N N . THR B 1 22 ? 22.460 59.513 20.680 1.00 47.34 3 THR B N 1
ATOM 2514 C CA . THR B 1 22 ? 21.520 59.604 19.586 1.00 45.48 3 THR B CA 1
ATOM 2515 C C . THR B 1 22 ? 20.287 58.760 19.856 1.00 44.35 3 THR B C 1
ATOM 2516 O O . THR B 1 22 ? 20.338 57.809 20.615 1.00 43.33 3 THR B O 1
ATOM 2520 N N . PHE B 1 23 ? 19.191 59.124 19.199 1.00 43.72 4 PHE B N 1
ATOM 2521 C CA . PHE B 1 23 ? 18.019 58.297 19.092 1.00 42.95 4 PHE B CA 1
ATOM 2522 C C . PHE B 1 23 ? 18.109 57.639 17.737 1.00 43.17 4 PHE B C 1
ATOM 2523 O O . PHE B 1 23 ? 18.575 58.267 16.772 1.00 42.78 4 PHE B O 1
ATOM 2531 N N . ARG B 1 24 ? 17.649 56.397 17.642 1.00 42.39 5 ARG B N 1
ATOM 2532 C CA . ARG B 1 24 ? 17.606 55.707 16.350 1.00 42.12 5 ARG B CA 1
ATOM 2533 C C . ARG B 1 24 ? 16.172 55.362 16.022 1.00 41.27 5 ARG B C 1
ATOM 2534 O O . ARG B 1 24 ? 15.491 54.723 16.819 1.00 42.69 5 ARG B O 1
ATOM 2542 N N . LEU B 1 25 ? 15.736 55.807 14.856 1.00 40.79 6 LEU B N 1
ATOM 2543 C CA . LEU B 1 25 ? 14.407 55.591 14.336 1.00 41.69 6 LEU B CA 1
ATOM 2544 C C . LEU B 1 25 ? 14.514 54.592 13.205 1.00 40.78 6 LEU B C 1
ATOM 2545 O O . LEU B 1 25 ? 15.228 54.854 12.237 1.00 41.32 6 LEU B O 1
ATOM 2550 N N . VAL B 1 26 ? 13.846 53.445 13.360 1.00 42.35 7 VAL B N 1
ATOM 2551 C CA . VAL B 1 26 ? 13.900 52.297 12.432 1.00 40.98 7 VAL B CA 1
ATOM 2552 C C . VAL B 1 26 ? 12.473 52.005 11.989 1.00 41.18 7 VAL B C 1
ATOM 2553 O O . VAL B 1 26 ? 11.543 51.874 12.802 1.00 39.81 7 VAL B O 1
ATOM 2557 N N . ILE B 1 27 ? 12.294 51.931 10.684 1.00 40.36 8 ILE B N 1
ATOM 2558 C CA . ILE B 1 27 ? 10.980 51.862 10.083 1.00 40.11 8 ILE B CA 1
ATOM 2559 C C . ILE B 1 27 ? 10.970 50.837 8.943 1.00 40.29 8 ILE B C 1
ATOM 2560 O O . ILE B 1 27 ? 11.882 50.832 8.118 1.00 37.77 8 ILE B O 1
ATOM 2565 N N . ALA B 1 28 ? 9.945 49.986 8.921 1.00 39.49 9 ALA B N 1
ATOM 2566 C CA . ALA B 1 28 ? 9.632 49.152 7.775 1.00 40.29 9 ALA B CA 1
ATOM 2567 C C . ALA B 1 28 ? 8.130 49.308 7.578 1.00 41.61 9 ALA B C 1
ATOM 2568 O O . ALA B 1 28 ? 7.354 49.293 8.551 1.00 40.04 9 ALA B O 1
ATOM 2570 N N . CYS B 1 29 ? 7.725 49.537 6.334 1.00 41.48 10 CYS B N 1
ATOM 2571 C CA . CYS B 1 29 ? 6.310 49.777 6.033 1.00 42.96 10 CYS B CA 1
ATOM 2572 C C . CYS B 1 29 ? 6.036 49.629 4.549 1.00 42.51 10 CYS B C 1
ATOM 2573 O O . CYS B 1 29 ? 6.980 49.538 3.754 1.00 41.02 10 CYS B O 1
ATOM 2576 N N . PRO B 1 30 ? 4.760 49.570 4.172 1.00 42.71 11 PRO B N 1
ATOM 2577 C CA . PRO B 1 30 ? 4.491 49.510 2.715 1.00 43.61 11 PRO B CA 1
ATOM 2578 C C . PRO B 1 30 ? 4.937 50.799 2.049 1.00 43.07 11 PRO B C 1
ATOM 2579 O O . PRO B 1 30 ? 4.852 51.856 2.646 1.00 43.68 11 PRO B O 1
ATOM 2583 N N . ASP B 1 31 ? 5.530 50.693 0.872 1.00 44.61 12 ASP B N 1
ATOM 2584 C CA . ASP B 1 31 ? 6.064 51.869 0.169 1.00 42.88 12 ASP B CA 1
ATOM 2585 C C . ASP B 1 31 ? 4.950 52.854 -0.172 1.00 43.92 12 ASP B C 1
ATOM 2586 O O . ASP B 1 31 ? 3.875 52.450 -0.573 1.00 42.11 12 ASP B O 1
ATOM 2591 N N . ARG B 1 32 ? 5.186 54.130 0.142 1.00 43.68 13 ARG B N 1
ATOM 2592 C CA . ARG B 1 32 ? 4.313 55.243 -0.222 1.00 45.89 13 ARG B CA 1
ATOM 2593 C C . ARG B 1 32 ? 5.177 56.394 -0.726 1.00 45.32 13 ARG B C 1
ATOM 2594 O O . ARG B 1 32 ? 6.279 56.646 -0.207 1.00 45.47 13 ARG B O 1
ATOM 2602 N N . VAL B 1 33 ? 4.648 57.133 -1.683 1.00 45.25 14 VAL B N 1
ATOM 2603 C CA . VAL B 1 33 ? 5.376 58.227 -2.323 1.00 44.59 14 VAL B CA 1
ATOM 2604 C C . VAL B 1 33 ? 5.898 59.335 -1.359 1.00 44.86 14 VAL B C 1
ATOM 2605 O O . VAL B 1 33 ? 7.044 59.779 -1.482 1.00 43.35 14 VAL B O 1
ATOM 2609 N N . GLY B 1 34 ? 5.081 59.735 -0.392 1.00 45.18 15 GLY B N 1
ATOM 2610 C CA . GLY B 1 34 ? 5.418 60.842 0.508 1.00 44.79 15 GLY B CA 1
ATOM 2611 C C . GLY B 1 34 ? 6.075 60.545 1.845 1.00 43.53 15 GLY B C 1
ATOM 2612 O O . GLY B 1 34 ? 6.123 61.425 2.690 1.00 43.77 15 GLY B O 1
ATOM 2613 N N . ILE B 1 35 ? 6.581 59.339 2.068 1.00 43.68 16 ILE B N 1
ATOM 2614 C CA . ILE B 1 35 ? 7.141 58.987 3.424 1.00 41.87 16 ILE B CA 1
ATOM 2615 C C . ILE B 1 35 ? 8.417 59.772 3.750 1.00 41.29 16 ILE B C 1
ATOM 2616 O O . ILE B 1 35 ? 8.547 60.339 4.841 1.00 42.65 16 ILE B O 1
ATOM 2621 N N . VAL B 1 36 ? 9.361 59.819 2.820 1.00 40.66 17 VAL B N 1
ATOM 2622 C CA . VAL B 1 36 ? 10.584 60.616 3.048 1.00 41.22 17 VAL B CA 1
ATOM 2623 C C . VAL B 1 36 ? 10.271 62.091 3.308 1.00 41.23 17 VAL B C 1
ATOM 2624 O O . VAL B 1 36 ? 10.784 62.668 4.248 1.00 41.66 17 VAL B O 1
ATOM 2628 N N . ALA B 1 37 ? 9.327 62.652 2.554 1.00 40.30 18 ALA B N 1
ATOM 2629 C CA . ALA B 1 37 ? 8.880 64.023 2.793 1.00 41.18 18 ALA B CA 1
ATOM 2630 C C . ALA B 1 37 ? 8.281 64.199 4.174 1.00 41.39 18 ALA B C 1
ATOM 2631 O O . ALA B 1 37 ? 8.541 65.208 4.846 1.00 40.33 18 ALA B O 1
ATOM 2633 N N . LYS B 1 38 ? 7.432 63.257 4.565 1.00 40.24 19 LYS B N 1
ATOM 2634 C CA . LYS B 1 38 ? 6.678 63.415 5.775 1.00 41.91 19 LYS B CA 1
ATOM 2635 C C . LYS B 1 38 ? 7.597 63.284 6.994 1.00 40.69 19 LYS B C 1
ATOM 2636 O O . LYS B 1 38 ? 7.516 64.090 7.909 1.00 39.41 19 LYS B O 1
ATOM 2642 N N . VAL B 1 39 ? 8.496 62.296 6.968 1.00 41.11 20 VAL B N 1
ATOM 2643 C CA . VAL B 1 39 ? 9.445 62.066 8.058 1.00 39.14 20 VAL B CA 1
ATOM 2644 C C . VAL B 1 39 ? 10.516 63.168 8.139 1.00 39.51 20 VAL B C 1
ATOM 2645 O O . VAL B 1 39 ? 10.843 63.645 9.235 1.00 39.28 20 VAL B O 1
ATOM 2649 N N . SER B 1 40 ? 11.011 63.634 6.995 1.00 39.73 21 SER B N 1
ATOM 2650 C CA . SER B 1 40 ? 12.014 64.712 6.977 1.00 38.76 21 SER B CA 1
ATOM 2651 C C . SER B 1 40 ? 11.432 66.036 7.440 1.00 41.44 21 SER B C 1
ATOM 2652 O O . SER B 1 40 ? 12.080 66.780 8.188 1.00 42.10 21 SER B O 1
ATOM 2655 N N . ASN B 1 41 ? 10.195 66.328 7.047 1.00 42.67 22 ASN B N 1
ATOM 2656 C CA . ASN B 1 41 ? 9.515 67.512 7.569 1.00 43.54 22 ASN B CA 1
ATOM 2657 C C . ASN B 1 41 ? 9.365 67.446 9.122 1.00 43.11 22 ASN B C 1
ATOM 2658 O O . ASN B 1 41 ? 9.728 68.354 9.842 1.00 42.73 22 ASN B O 1
ATOM 2663 N N . PHE B 1 42 ? 8.914 66.321 9.622 1.00 43.12 23 PHE B N 1
ATOM 2664 C CA . PHE B 1 42 ? 8.765 66.143 11.043 1.00 43.06 23 PHE B CA 1
ATOM 2665 C C . PHE B 1 42 ? 10.103 66.338 11.775 1.00 43.26 23 PHE B C 1
ATOM 2666 O O . PHE B 1 42 ? 10.175 67.083 12.752 1.00 42.87 23 PHE B O 1
ATOM 2674 N N . LEU B 1 43 ? 11.167 65.721 11.265 1.00 42.95 24 LEU B N 1
ATOM 2675 C CA . LEU B 1 43 ? 12.476 65.767 11.943 1.00 43.02 24 LEU B CA 1
ATOM 2676 C C . LEU B 1 43 ? 13.132 67.131 11.864 1.00 42.88 24 LEU B C 1
ATOM 2677 O O . LEU B 1 43 ? 13.528 67.692 12.910 1.00 43.42 24 LEU B O 1
ATOM 2682 N N . ALA B 1 44 ? 13.111 67.726 10.672 1.00 41.10 25 ALA B N 1
ATOM 2683 C CA . ALA B 1 44 ? 13.736 69.028 10.428 1.00 41.51 25 ALA B CA 1
ATOM 2684 C C . ALA B 1 44 ? 13.034 70.111 11.203 1.00 42.62 25 ALA B C 1
ATOM 2685 O O . ALA B 1 44 ? 13.680 70.944 11.850 1.00 41.42 25 ALA B O 1
ATOM 2687 N N . SER B 1 45 ? 11.707 70.082 11.183 1.00 42.28 26 SER B N 1
ATOM 2688 C CA . SER B 1 45 ? 10.950 71.093 11.884 1.00 44.87 26 SER B CA 1
ATOM 2689 C C . SER B 1 45 ? 11.192 71.039 13.399 1.00 44.51 26 SER B C 1
ATOM 2690 O O . SER B 1 45 ? 11.024 72.066 14.078 1.00 43.75 26 SER B O 1
ATOM 2693 N N . HIS B 1 46 ? 11.620 69.874 13.894 1.00 43.89 27 HIS B N 1
ATOM 2694 C CA . HIS B 1 46 ? 11.977 69.694 15.317 1.00 44.80 27 HIS B CA 1
ATOM 2695 C C . HIS B 1 46 ? 13.469 69.731 15.579 1.00 44.55 27 HIS B C 1
ATOM 2696 O O . HIS B 1 46 ? 13.902 69.200 16.573 1.00 45.81 27 HIS B O 1
ATOM 2703 N N . ASN B 1 47 ? 14.259 70.368 14.714 1.00 44.20 28 ASN B N 1
ATOM 2704 C CA . ASN B 1 47 ? 15.718 70.394 14.874 1.00 44.77 28 ASN B CA 1
ATOM 2705 C C . ASN B 1 47 ? 16.369 69.011 15.045 1.00 44.29 28 ASN B C 1
ATOM 2706 O O . ASN B 1 47 ? 17.228 68.818 15.882 1.00 43.32 28 ASN B O 1
ATOM 2711 N N . GLY B 1 48 ? 15.912 68.053 14.254 1.00 43.74 29 GLY B N 1
ATOM 2712 C CA . GLY B 1 48 ? 16.527 66.740 14.224 1.00 44.80 29 GLY B CA 1
ATOM 2713 C C . GLY B 1 48 ? 17.797 66.762 13.399 1.00 44.71 29 GLY B C 1
ATOM 2714 O O . GLY B 1 48 ? 17.746 66.765 12.169 1.00 45.60 29 GLY B O 1
ATOM 2715 N N . TRP B 1 49 ? 18.937 66.791 14.084 1.00 45.18 30 TRP B N 1
ATOM 2716 C CA . TRP B 1 49 ? 20.222 66.752 13.421 1.00 45.25 30 TRP B CA 1
ATOM 2717 C C . TRP B 1 49 ? 20.487 65.278 13.065 1.00 44.86 30 TRP B C 1
ATOM 2718 O O . TRP B 1 49 ? 20.815 64.456 13.926 1.00 41.98 30 TRP B O 1
ATOM 2729 N N . ILE B 1 50 ? 20.371 64.964 11.775 1.00 44.82 31 ILE B N 1
ATOM 2730 C CA . ILE B 1 50 ? 20.529 63.595 11.326 1.00 44.22 31 ILE B CA 1
ATOM 2731 C C . ILE B 1 50 ? 22.022 63.329 11.167 1.00 44.02 31 ILE B C 1
ATOM 2732 O O . ILE B 1 50 ? 22.688 63.958 10.337 1.00 45.96 31 ILE B O 1
ATOM 2737 N N . THR B 1 51 ? 22.549 62.382 11.933 1.00 43.51 32 THR B N 1
ATOM 2738 C CA . THR B 1 51 ? 23.969 61.982 11.777 1.00 44.49 32 THR B CA 1
ATOM 2739 C C . THR B 1 51 ? 24.131 60.859 10.758 1.00 44.50 32 THR B C 1
ATOM 2740 O O . THR B 1 51 ? 25.227 60.626 10.264 1.00 43.91 32 THR B O 1
ATOM 2744 N N . GLU B 1 52 ? 23.041 60.135 10.497 1.00 44.72 33 GLU B N 1
ATOM 2745 C CA . GLU B 1 52 ? 23.054 58.971 9.627 1.00 44.75 33 GLU B CA 1
ATOM 2746 C C . GLU B 1 52 ? 21.645 58.655 9.153 1.00 43.01 33 GLU B C 1
ATOM 2747 O O . GLU B 1 52 ? 20.729 58.638 9.949 1.00 42.88 33 GLU B O 1
ATOM 2753 N N . ALA B 1 53 ? 21.493 58.404 7.867 1.00 40.51 34 ALA B N 1
ATOM 2754 C CA . ALA B 1 53 ? 20.210 58.055 7.289 1.00 40.63 34 ALA B CA 1
ATOM 2755 C C . ALA B 1 53 ? 20.441 56.957 6.237 1.00 40.89 34 ALA B C 1
ATOM 2756 O O . ALA B 1 53 ? 21.266 57.125 5.333 1.00 40.71 34 ALA B O 1
ATOM 2758 N N . SER B 1 54 ? 19.674 55.869 6.344 1.00 41.21 35 SER B N 1
ATOM 2759 C CA . SER B 1 54 ? 19.749 54.746 5.416 1.00 40.73 35 SER B CA 1
ATOM 2760 C C . SER B 1 54 ? 18.375 54.441 4.881 1.00 41.11 35 SER B C 1
ATOM 2761 O O . SER B 1 54 ? 17.406 54.507 5.629 1.00 40.05 35 SER B O 1
ATOM 2764 N N . HIS B 1 55 ? 18.310 54.049 3.606 1.00 41.03 36 HIS B N 1
ATOM 2765 C CA . HIS B 1 55 ? 17.057 53.796 2.928 1.00 40.99 36 HIS B CA 1
ATOM 2766 C C . HIS B 1 55 ? 17.181 52.556 2.074 1.00 39.97 36 HIS B C 1
ATOM 2767 O O . HIS B 1 55 ? 18.221 52.310 1.498 1.00 41.52 36 HIS B O 1
ATOM 2774 N N . HIS B 1 56 ? 16.075 51.844 1.917 1.00 39.83 37 HIS B N 1
ATOM 2775 C CA . HIS B 1 56 ? 15.987 50.769 0.952 1.00 40.54 37 HIS B CA 1
ATOM 2776 C C . HIS B 1 56 ? 14.541 50.543 0.555 1.00 40.88 37 HIS B C 1
ATOM 2777 O O . HIS B 1 56 ? 13.675 50.390 1.428 1.00 38.35 37 HIS B O 1
ATOM 2784 N N . SER B 1 57 ? 14.310 50.424 -0.751 1.00 41.19 38 SER B N 1
ATOM 2785 C CA . SER B 1 57 ? 13.018 50.017 -1.288 1.00 42.65 38 SER B CA 1
ATOM 2786 C C . SER B 1 57 ? 13.138 48.631 -1.908 1.00 44.68 38 SER B C 1
ATOM 2787 O O . SER B 1 57 ? 14.022 48.383 -2.752 1.00 44.98 38 SER B O 1
ATOM 2790 N N . ASP B 1 58 ? 12.198 47.761 -1.549 1.00 45.84 39 ASP B N 1
ATOM 2791 C CA . ASP B 1 58 ? 12.033 46.453 -2.170 1.00 46.92 39 ASP B CA 1
ATOM 2792 C C . ASP B 1 58 ? 10.801 46.572 -3.042 1.00 47.90 39 ASP B C 1
ATOM 2793 O O . ASP B 1 58 ? 9.689 46.437 -2.545 1.00 47.83 39 ASP B O 1
ATOM 2798 N N . ASN B 1 59 ? 11.010 46.930 -4.308 1.00 47.52 40 ASN B N 1
ATOM 2799 C CA . ASN B 1 59 ? 9.918 47.156 -5.265 1.00 50.24 40 ASN B CA 1
ATOM 2800 C C . ASN B 1 59 ? 9.079 45.903 -5.578 1.00 50.92 40 ASN B C 1
ATOM 2801 O O . ASN B 1 59 ? 7.889 46.016 -5.848 1.00 52.04 40 ASN B O 1
ATOM 2806 N N . LEU B 1 60 ? 9.676 44.728 -5.452 1.00 50.63 41 LEU B N 1
ATOM 2807 C CA . LEU B 1 60 ? 8.998 43.453 -5.686 1.00 51.75 41 LEU B CA 1
ATOM 2808 C C . LEU B 1 60 ? 7.985 43.067 -4.602 1.00 50.78 41 LEU B C 1
ATOM 2809 O O . LEU B 1 60 ? 7.016 42.410 -4.916 1.00 50.50 41 LEU B O 1
ATOM 2814 N N . SER B 1 61 ? 8.201 43.443 -3.334 1.00 49.46 42 SER B N 1
ATOM 2815 C CA . SER B 1 61 ? 7.174 43.237 -2.308 1.00 49.56 42 SER B CA 1
ATOM 2816 C C . SER B 1 61 ? 6.451 44.539 -2.013 1.00 49.57 42 SER B C 1
ATOM 2817 O O . SER B 1 61 ? 5.470 44.536 -1.302 1.00 51.76 42 SER B O 1
ATOM 2820 N N . GLY B 1 62 ? 6.913 45.650 -2.588 1.00 48.87 43 GLY B N 1
ATOM 2821 C CA . GLY B 1 62 ? 6.301 46.949 -2.372 1.00 46.49 43 GLY B CA 1
ATOM 2822 C C . GLY B 1 62 ? 6.524 47.458 -0.961 1.00 45.13 43 GLY B C 1
ATOM 2823 O O . GLY B 1 62 ? 5.672 48.158 -0.414 1.00 44.61 43 GLY B O 1
ATOM 2824 N N . TRP B 1 63 ? 7.714 47.208 -0.426 1.00 44.28 44 TRP B N 1
ATOM 2825 C CA A TRP B 1 63 ? 8.037 47.628 0.952 0.50 44.58 44 TRP B CA 1
ATOM 2826 C CA B TRP B 1 63 ? 8.065 47.575 0.948 0.50 44.16 44 TRP B CA 1
ATOM 2827 C C . TRP B 1 63 ? 9.173 48.630 0.951 1.00 43.74 44 TRP B C 1
ATOM 2828 O O . TRP B 1 63 ? 9.933 48.725 0.015 1.00 44.43 44 TRP B O 1
ATOM 2849 N N . PHE B 1 64 ? 9.213 49.447 1.987 1.00 43.45 45 PHE B N 1
ATOM 2850 C CA . PHE B 1 64 ? 10.248 50.462 2.153 1.00 41.32 45 PHE B CA 1
ATOM 2851 C C . PHE B 1 64 ? 10.850 50.289 3.544 1.00 41.48 45 PHE B C 1
ATOM 2852 O O . PHE B 1 64 ? 10.116 50.000 4.497 1.00 41.97 45 PHE B O 1
ATOM 2860 N N . PHE B 1 65 ? 12.130 50.630 3.670 1.00 40.42 46 PHE B N 1
ATOM 2861 C CA . PHE B 1 65 ? 12.893 50.479 4.894 1.00 40.17 46 PHE B CA 1
ATOM 2862 C C . PHE B 1 65 ? 13.732 51.728 5.124 1.00 41.01 46 PHE B C 1
ATOM 2863 O O . PHE B 1 65 ? 14.393 52.209 4.192 1.00 41.17 46 PHE B O 1
ATOM 2879 N N . ARG B 1 67 ? 16.255 53.934 8.264 1.00 40.91 48 ARG B N 1
ATOM 2880 C CA . ARG B 1 67 ? 16.858 54.078 9.577 1.00 40.34 48 ARG B CA 1
ATOM 2881 C C . ARG B 1 67 ? 17.546 55.453 9.648 1.00 41.02 48 ARG B C 1
ATOM 2882 O O . ARG B 1 67 ? 18.323 55.815 8.757 1.00 40.11 48 ARG B O 1
ATOM 2890 N N . HIS B 1 68 ? 17.302 56.157 10.747 1.00 40.35 49 HIS B N 1
ATOM 2891 C CA . HIS B 1 68 ? 17.874 57.461 11.003 1.00 41.36 49 HIS B CA 1
ATOM 2892 C C . HIS B 1 68 ? 18.509 57.435 12.371 1.00 42.14 49 HIS B C 1
ATOM 2893 O O . HIS B 1 68 ? 17.900 56.891 13.327 1.00 42.59 49 HIS B O 1
ATOM 2900 N N . GLU B 1 69 ? 19.735 57.953 12.472 1.00 40.74 50 GLU B N 1
ATOM 2901 C CA A GLU B 1 69 ? 20.312 58.281 13.787 0.50 41.60 50 GLU B CA 1
ATOM 2902 C CA B GLU B 1 69 ? 20.311 58.255 13.773 0.50 42.11 50 GLU B CA 1
ATOM 2903 C C . GLU B 1 69 ? 20.240 59.789 13.910 1.00 42.19 50 GLU B C 1
ATOM 2904 O O . GLU B 1 69 ? 20.629 60.519 12.977 1.00 43.19 50 GLU B O 1
ATOM 2915 N N . ILE B 1 70 ? 19.715 60.255 15.044 1.00 42.13 51 ILE B N 1
ATOM 2916 C CA . ILE B 1 70 ? 19.434 61.640 15.301 1.00 42.32 51 ILE B CA 1
ATOM 2917 C C . ILE B 1 70 ? 20.036 62.077 16.649 1.00 44.74 51 ILE B C 1
ATOM 2918 O O . ILE B 1 70 ? 19.821 61.421 17.680 1.00 42.13 51 ILE B O 1
ATOM 2923 N N . ARG B 1 71 ? 20.673 63.248 16.655 1.00 44.48 52 ARG B N 1
ATOM 2924 C CA . ARG B 1 71 ? 21.258 63.767 17.898 1.00 46.90 52 ARG B CA 1
ATOM 2925 C C . ARG B 1 71 ? 20.186 63.994 18.923 1.00 45.07 52 ARG B C 1
ATOM 2926 O O . ARG B 1 71 ? 19.195 64.675 18.647 1.00 45.75 52 ARG B O 1
ATOM 2934 N N . ALA B 1 72 ? 20.372 63.408 20.094 1.00 44.41 53 ALA B N 1
ATOM 2935 C CA . ALA B 1 72 ? 19.360 63.484 21.132 1.00 45.51 53 ALA B CA 1
ATOM 2936 C C . ALA B 1 72 ? 19.286 64.835 21.764 1.00 45.47 53 ALA B C 1
ATOM 2937 O O . ALA B 1 72 ? 18.203 65.318 22.017 1.00 46.28 53 ALA B O 1
ATOM 2939 N N . ASP B 1 73 ? 20.427 65.450 22.036 1.00 48.43 54 ASP B N 1
ATOM 2940 C CA A A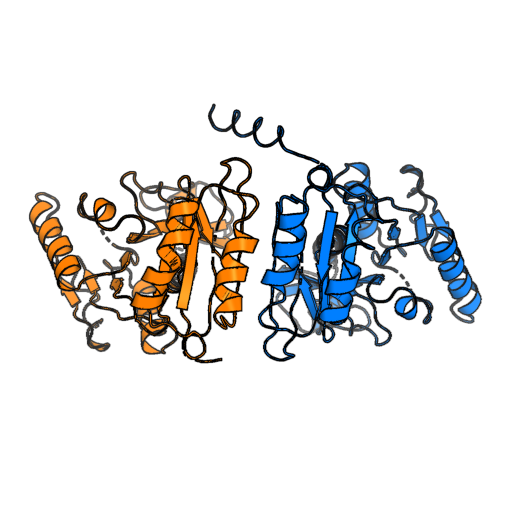SP B 1 73 ? 20.450 66.656 22.878 0.50 49.97 54 ASP B CA 1
ATOM 2941 C CA B ASP B 1 73 ? 20.427 66.657 22.881 0.50 49.95 54 ASP B CA 1
ATOM 2942 C C . ASP B 1 73 ? 19.714 67.843 22.236 1.00 49.49 54 ASP B C 1
ATOM 2943 O O . ASP B 1 73 ? 19.023 68.564 22.916 1.00 49.51 54 ASP B O 1
ATOM 2952 N N . THR B 1 74 ? 19.794 67.973 20.911 1.00 47.42 55 THR B N 1
ATOM 2953 C CA . THR B 1 74 ? 19.155 69.087 20.206 1.00 48.03 55 THR B CA 1
ATOM 2954 C C . THR B 1 74 ? 17.691 68.852 19.742 1.00 47.90 55 THR B C 1
ATOM 2955 O O . THR B 1 74 ? 17.056 69.779 19.260 1.00 49.32 55 THR B O 1
ATOM 2959 N N . LEU B 1 75 ? 17.162 67.638 19.924 1.00 47.07 56 LEU B N 1
ATOM 2960 C CA . LEU B 1 75 ? 15.764 67.305 19.642 1.00 45.01 56 LEU B CA 1
ATOM 2961 C C . LEU B 1 75 ? 14.921 67.594 20.887 1.00 45.47 56 LEU B C 1
ATOM 2962 O O . LEU B 1 75 ? 15.238 67.110 21.988 1.00 43.84 56 LEU B O 1
ATOM 2967 N N . PRO B 1 76 ? 13.830 68.371 20.737 1.00 44.64 57 PRO B N 1
ATOM 2968 C CA . PRO B 1 76 ? 13.023 68.756 21.915 1.00 44.19 57 PRO B CA 1
ATOM 2969 C C . PRO B 1 76 ? 12.026 67.666 22.389 1.00 44.05 57 PRO B C 1
ATOM 2970 O O . PRO B 1 76 ? 10.833 67.924 22.583 1.00 42.85 57 PRO B O 1
ATOM 2974 N N . PHE B 1 77 ? 12.542 66.452 22.565 1.00 43.93 58 PHE B N 1
ATOM 2975 C CA . PHE B 1 77 ? 11.766 65.315 23.046 1.00 44.96 58 PHE B CA 1
ATOM 2976 C C . PHE B 1 77 ? 12.682 64.454 23.896 1.00 44.90 58 PHE B C 1
ATOM 2977 O O . PHE B 1 77 ? 13.830 64.262 23.548 1.00 43.58 58 PHE B O 1
ATOM 2985 N N . ASP B 1 78 ? 12.120 63.758 24.872 1.00 47.51 59 ASP B N 1
ATOM 2986 C CA . ASP B 1 78 ? 12.820 62.590 25.440 1.00 47.71 59 ASP B CA 1
ATOM 2987 C C . ASP B 1 78 ? 12.396 61.372 24.610 1.00 46.34 59 ASP B C 1
ATOM 2988 O O . ASP B 1 78 ? 11.724 61.525 23.568 1.00 44.58 59 ASP B O 1
ATOM 2993 N N . LEU B 1 79 ? 12.838 60.175 25.009 1.00 47.19 60 LEU B N 1
ATOM 2994 C CA . LEU B 1 79 ? 12.556 58.950 24.233 1.00 46.30 60 LEU B CA 1
ATOM 2995 C C . LEU B 1 79 ? 11.051 58.708 24.151 1.00 46.49 60 LEU B C 1
ATOM 2996 O O . LEU B 1 79 ? 10.511 58.587 23.060 1.00 42.29 60 LEU B O 1
ATOM 3001 N N . ASP B 1 80 ? 10.369 58.764 25.295 1.00 47.12 61 ASP B N 1
ATOM 3002 C CA . ASP B 1 80 ? 8.925 58.535 25.322 1.00 48.99 61 ASP B CA 1
ATOM 3003 C C . ASP B 1 80 ? 8.153 59.595 24.525 1.00 47.11 61 ASP B C 1
ATOM 3004 O O . ASP B 1 80 ? 7.210 59.261 23.794 1.00 46.94 61 ASP B O 1
ATOM 3009 N N . GLY B 1 81 ? 8.551 60.849 24.675 1.00 44.92 62 GLY B N 1
ATOM 3010 C CA . GLY B 1 81 ? 7.897 61.946 23.986 1.00 45.11 62 GLY B CA 1
ATOM 3011 C C . GLY B 1 81 ? 8.062 61.889 22.476 1.00 43.60 62 GLY B C 1
ATOM 3012 O O . GLY B 1 81 ? 7.145 62.244 21.760 1.00 45.34 62 GLY B O 1
ATOM 3013 N N . PHE B 1 82 ? 9.210 61.409 22.002 1.00 43.34 63 PHE B N 1
ATOM 3014 C CA . PHE B 1 82 ? 9.504 61.256 20.568 1.00 43.35 63 PHE B CA 1
ATOM 3015 C C . PHE B 1 82 ? 8.622 60.130 20.017 1.00 44.64 63 PHE B C 1
ATOM 3016 O O . PHE B 1 82 ? 7.999 60.259 18.960 1.00 44.16 63 PHE B O 1
ATOM 3024 N N . ARG B 1 83 ? 8.524 59.045 20.767 1.00 46.41 64 ARG B N 1
ATOM 3025 C CA . ARG B 1 83 ? 7.648 57.930 20.390 1.00 46.98 64 ARG B CA 1
ATOM 3026 C C . ARG B 1 83 ? 6.194 58.406 20.243 1.00 47.16 64 ARG B C 1
ATOM 3027 O O . ARG B 1 83 ? 5.559 58.158 19.199 1.00 44.55 64 ARG B O 1
ATOM 3035 N N . GLU B 1 84 ? 5.697 59.131 21.247 1.00 45.35 65 GLU B N 1
ATOM 3036 C CA . GLU B 1 84 ? 4.349 59.685 21.170 1.00 48.55 65 GLU B CA 1
ATOM 3037 C C . GLU B 1 84 ? 4.142 60.620 19.996 1.00 46.55 65 GLU B C 1
ATOM 3038 O O . GLU B 1 84 ? 3.100 60.576 19.367 1.00 46.81 65 GLU B O 1
ATOM 3044 N N . ALA B 1 85 ? 5.057 61.572 19.837 1.00 45.45 66 ALA B N 1
ATOM 3045 C CA . ALA B 1 85 ? 4.962 62.587 18.775 1.00 45.49 66 ALA B CA 1
ATOM 3046 C C . ALA B 1 85 ? 4.986 61.979 17.369 1.00 44.49 66 ALA B C 1
ATOM 3047 O O . ALA B 1 85 ? 4.354 62.511 16.453 1.00 44.43 66 ALA B O 1
ATOM 3049 N N . PHE B 1 86 ? 5.689 60.854 17.217 1.00 43.90 67 PHE B N 1
ATOM 3050 C CA . PHE B 1 86 ? 5.871 60.197 15.906 1.00 43.41 67 PHE B CA 1
ATOM 3051 C C . PHE B 1 86 ? 4.764 59.192 15.540 1.00 43.67 67 PHE B C 1
ATOM 3052 O O . PHE B 1 86 ? 4.597 58.866 14.369 1.00 42.45 67 PHE B O 1
ATOM 3060 N N . THR B 1 87 ? 3.970 58.795 16.531 1.00 44.67 68 THR B N 1
ATOM 3061 C CA . THR B 1 87 ? 2.890 57.826 16.371 1.00 46.31 68 THR B CA 1
ATOM 3062 C C . THR B 1 87 ? 1.859 58.188 15.259 1.00 47.23 68 THR B C 1
ATOM 3063 O O . THR B 1 87 ? 1.512 57.314 14.472 1.00 47.45 68 THR B O 1
ATOM 3067 N N . PRO B 1 88 ? 1.431 59.472 15.152 1.00 46.93 69 PRO B N 1
ATOM 3068 C CA . PRO B 1 88 ? 0.493 59.779 14.068 1.00 47.89 69 PRO B CA 1
ATOM 3069 C C . PRO B 1 88 ? 1.047 59.484 12.671 1.00 46.60 69 PRO B C 1
ATOM 3070 O O . PRO B 1 88 ? 0.313 58.965 11.827 1.00 47.28 69 PRO B O 1
ATOM 3074 N N . ILE B 1 89 ? 2.320 59.783 12.445 1.00 45.39 70 ILE B N 1
ATOM 3075 C CA . ILE B 1 89 ? 2.964 59.424 11.165 1.00 45.93 70 ILE B CA 1
ATOM 3076 C C . ILE B 1 89 ? 3.054 57.898 11.005 1.00 45.33 70 ILE B C 1
ATOM 3077 O O . ILE B 1 89 ? 2.712 57.373 9.946 1.00 45.62 70 ILE B 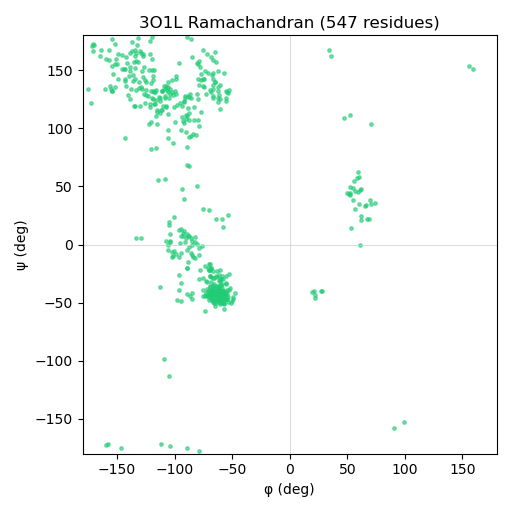O 1
ATOM 3082 N N . ALA B 1 90 ? 3.471 57.202 12.064 1.00 45.31 71 ALA B N 1
ATOM 3083 C CA . ALA B 1 90 ? 3.570 55.742 12.043 1.00 46.44 71 ALA B CA 1
ATOM 3084 C C . ALA B 1 90 ? 2.221 55.080 11.701 1.00 47.36 71 ALA B C 1
ATOM 3085 O O . ALA B 1 90 ? 2.157 54.120 10.927 1.00 46.93 71 ALA B O 1
ATOM 3087 N N . GLU B 1 91 ? 1.157 55.575 12.308 1.00 48.39 72 GLU B N 1
ATOM 3088 C CA . GLU B 1 91 ? -0.171 55.035 12.066 1.00 49.86 72 GLU B CA 1
ATOM 3089 C C . GLU B 1 91 ? -0.667 55.356 10.651 1.00 49.74 72 GLU B C 1
ATOM 3090 O O . GLU B 1 91 ? -1.294 54.524 10.027 1.00 50.01 72 GLU B O 1
ATOM 3096 N N . GLU B 1 92 ? -0.344 56.540 10.151 1.00 48.08 73 GLU B N 1
ATOM 3097 C CA . GLU B 1 92 ? -0.752 56.958 8.829 1.00 48.74 73 GLU B CA 1
ATOM 3098 C C . GLU B 1 92 ? -0.154 56.050 7.772 1.00 47.23 73 GLU B C 1
ATOM 3099 O O . GLU B 1 92 ? -0.807 55.740 6.775 1.00 48.78 73 GLU B O 1
ATOM 3105 N N . PHE B 1 93 ? 1.088 55.632 7.992 1.00 45.05 74 PHE B N 1
ATOM 3106 C CA . PHE B 1 93 ? 1.799 54.788 7.064 1.00 44.34 74 PHE B CA 1
ATOM 3107 C C . PHE B 1 93 ? 1.915 53.317 7.500 1.00 43.45 74 PHE B C 1
ATOM 3108 O O . PHE B 1 93 ? 2.653 52.573 6.875 1.00 41.64 74 PHE B O 1
ATOM 3116 N N . SER B 1 94 ? 1.100 52.871 8.468 1.00 44.04 75 SER B N 1
ATOM 3117 C CA . SER B 1 94 ? 1.057 51.443 8.902 1.00 44.03 75 SER B CA 1
ATOM 3118 C C . SER B 1 94 ? 2.443 50.878 9.119 1.00 43.12 75 SER B C 1
ATOM 3119 O O . SER B 1 94 ? 2.774 49.777 8.689 1.00 44.42 75 SER B O 1
ATOM 3130 N N . ASP B 1 96 ? 5.844 49.415 10.802 1.00 44.22 77 ASP B N 1
ATOM 3131 C CA A ASP B 1 96 ? 6.490 48.627 11.828 0.50 45.09 77 ASP B CA 1
ATOM 3132 C CA B ASP B 1 96 ? 6.497 48.605 11.804 0.50 45.24 77 ASP B CA 1
ATOM 3133 C C . ASP B 1 96 ? 7.699 49.473 12.174 1.00 45.03 77 ASP B C 1
ATOM 3134 O O . ASP B 1 96 ? 8.591 49.682 11.342 1.00 42.75 77 ASP B O 1
ATOM 3143 N N . TRP B 1 97 ? 7.740 49.959 13.401 1.00 44.08 78 TRP B N 1
ATOM 3144 C CA . TRP B 1 97 ? 8.784 50.909 13.764 1.00 43.40 78 TRP B CA 1
ATOM 3145 C C . TRP B 1 97 ? 9.219 50.845 15.218 1.00 42.50 78 TRP B C 1
ATOM 3146 O O . TRP B 1 97 ? 8.511 50.327 16.059 1.00 39.52 78 TRP B O 1
ATOM 3157 N N . ARG B 1 98 ? 10.371 51.454 15.482 1.00 41.57 79 ARG B N 1
ATOM 3158 C CA . ARG B 1 98 ? 10.774 51.715 16.836 1.00 43.88 79 ARG B CA 1
ATOM 3159 C C . ARG B 1 98 ? 11.775 52.859 16.907 1.00 41.83 79 ARG B C 1
ATOM 3160 O O . ARG B 1 98 ? 12.442 53.197 15.925 1.00 41.12 79 ARG B O 1
ATOM 3168 N N . ILE B 1 99 ? 11.861 53.435 18.090 1.00 41.12 80 ILE B N 1
ATOM 3169 C CA . ILE B 1 99 ? 12.866 54.417 18.422 1.00 40.60 80 ILE B CA 1
ATOM 3170 C C . ILE B 1 99 ? 13.602 53.923 19.662 1.00 41.34 80 ILE B C 1
ATOM 3171 O O . ILE B 1 99 ? 12.963 53.554 20.659 1.00 39.68 80 ILE B O 1
ATOM 3176 N N . THR B 1 100 ? 14.926 53.905 19.576 1.00 40.72 81 THR B N 1
ATOM 3177 C CA . THR B 1 100 ? 15.775 53.537 20.704 1.00 43.18 81 THR B CA 1
ATOM 3178 C C . THR B 1 100 ? 16.741 54.678 21.053 1.00 43.34 81 THR B C 1
ATOM 3179 O O . THR B 1 100 ? 17.010 55.573 20.262 1.00 40.41 81 THR B O 1
ATOM 3183 N N . ASP B 1 101 ? 17.294 54.571 22.249 1.00 45.52 82 ASP B N 1
ATOM 3184 C CA . ASP B 1 101 ? 18.193 55.552 22.839 1.00 46.89 82 ASP B CA 1
ATOM 3185 C C . ASP B 1 101 ? 19.582 54.905 22.865 1.00 47.28 82 ASP B C 1
ATOM 3186 O O . ASP B 1 101 ? 19.776 53.858 23.482 1.00 45.58 82 ASP B O 1
ATOM 3191 N N . SER B 1 102 ? 20.545 55.512 22.173 1.00 48.87 83 SER B N 1
ATOM 3192 C CA . SER B 1 102 ? 21.888 54.932 22.047 1.00 49.21 83 SER B CA 1
ATOM 3193 C C . SER B 1 102 ? 22.508 54.656 23.437 1.00 51.67 83 SER B C 1
ATOM 3194 O O . SER B 1 102 ? 23.230 53.692 23.608 1.00 52.90 83 SER B O 1
ATOM 3197 N N . ALA B 1 103 ? 22.210 55.498 24.412 1.00 53.71 84 ALA B N 1
ATOM 3198 C CA . ALA B 1 103 ? 22.757 55.353 25.763 1.00 56.24 84 ALA B CA 1
ATOM 3199 C C . ALA B 1 103 ? 22.027 54.319 26.614 1.00 57.33 84 ALA B C 1
ATOM 3200 O O . ALA B 1 103 ? 22.277 54.247 27.821 1.00 59.38 84 ALA B O 1
ATOM 3202 N N . GLN B 1 104 ? 21.015 53.660 26.065 1.00 57.33 85 GLN B N 1
ATOM 3203 C CA . GLN B 1 104 ? 20.289 52.628 26.812 1.00 59.94 85 GLN B CA 1
ATOM 3204 C C . GLN B 1 104 ? 20.845 51.266 26.349 1.00 58.89 85 GLN B C 1
ATOM 3205 O O . GLN B 1 104 ? 20.666 50.859 25.205 1.00 59.11 85 GLN B O 1
ATOM 3211 N N . LYS B 1 105 ? 21.649 50.651 27.203 1.00 58.24 86 LYS B N 1
ATOM 3212 C CA . LYS B 1 105 ? 22.305 49.396 26.881 1.00 58.03 86 LYS B CA 1
ATOM 3213 C C . LYS B 1 105 ? 21.308 48.260 26.797 1.00 56.11 86 LYS B C 1
ATOM 3214 O O . LYS B 1 105 ? 20.437 48.135 27.645 1.00 57.76 86 LYS B O 1
ATOM 3220 N N . LYS B 1 106 ? 21.404 47.467 25.742 1.00 53.05 87 LYS B N 1
ATOM 3221 C CA . LYS B 1 106 ? 20.582 46.282 25.609 1.00 52.05 87 LYS B CA 1
ATOM 3222 C C . LYS B 1 106 ? 21.133 45.172 26.508 1.00 51.11 87 LYS B C 1
ATOM 3223 O O . LYS B 1 106 ? 22.358 45.067 26.701 1.00 47.52 87 LYS B O 1
ATOM 3229 N N . ARG B 1 107 ? 20.224 44.348 27.039 1.00 51.43 88 ARG B N 1
ATOM 3230 C CA A ARG B 1 107 ? 20.569 43.232 27.922 0.50 52.47 88 ARG B CA 1
ATOM 3231 C CA B ARG B 1 107 ? 20.607 43.235 27.909 0.50 52.31 88 ARG B CA 1
ATOM 3232 C C . ARG B 1 107 ? 20.766 41.977 27.074 1.00 51.49 88 ARG B C 1
ATOM 3233 O O . ARG B 1 107 ? 19.826 41.517 26.437 1.00 50.27 88 ARG B O 1
ATOM 3248 N N . VAL B 1 108 ? 21.996 41.468 27.027 1.00 50.83 89 VAL B N 1
ATOM 3249 C CA . VAL B 1 108 ? 22.347 40.305 26.257 1.00 48.98 89 VAL B CA 1
ATOM 3250 C C . VAL B 1 108 ? 22.577 39.103 27.173 1.00 50.29 89 VAL B C 1
ATOM 3251 O O . VAL B 1 108 ? 23.268 39.215 28.196 1.00 52.26 89 VAL B O 1
ATOM 3255 N N . VAL B 1 109 ? 21.986 37.969 26.805 1.00 48.46 90 VAL B N 1
ATOM 3256 C CA . VAL B 1 109 ? 22.241 36.693 27.437 1.00 48.65 90 VAL B CA 1
ATOM 3257 C C . VAL B 1 109 ? 23.025 35.870 26.457 1.00 49.77 90 VAL B C 1
ATOM 3258 O O . VAL B 1 109 ? 22.622 35.713 25.301 1.00 49.54 90 VAL B O 1
ATOM 3262 N N . LEU B 1 110 ? 24.174 35.371 26.899 1.00 51.21 91 LEU B N 1
ATOM 3263 C CA . LEU B 1 110 ? 25.009 34.533 26.065 1.00 50.30 91 LEU B CA 1
ATOM 3264 C C . LEU B 1 110 ? 24.833 33.089 26.514 1.00 51.67 91 LEU B C 1
ATOM 3265 O O . LEU B 1 110 ? 24.660 32.806 27.711 1.00 50.44 91 LEU B O 1
ATOM 3278 N N . ALA B 1 112 ? 26.466 29.132 25.763 1.00 52.00 93 ALA B N 1
ATOM 3279 C CA . ALA B 1 112 ? 27.632 28.422 25.268 1.00 53.64 93 ALA B CA 1
ATOM 3280 C C . ALA B 1 112 ? 27.687 27.012 25.859 1.00 57.64 93 ALA B C 1
ATOM 3281 O O . ALA B 1 112 ? 27.167 26.745 26.955 1.00 59.76 93 ALA B O 1
ATOM 3283 N N . SER B 1 113 ? 28.330 26.114 25.123 1.00 59.86 94 SER B N 1
ATOM 3284 C CA . SER B 1 113 ? 28.486 24.729 25.544 1.00 61.97 94 SER B CA 1
ATOM 3285 C C . SER B 1 113 ? 29.945 24.500 25.921 1.00 63.32 94 SER B C 1
ATOM 3286 O O . SER B 1 113 ? 30.347 24.897 27.014 1.00 65.55 94 SER B O 1
ATOM 3289 N N . ARG B 1 114 ? 30.745 23.929 25.030 1.00 62.78 95 ARG B N 1
ATOM 3290 C CA . ARG B 1 114 ? 32.143 23.611 25.332 1.00 65.28 95 ARG B CA 1
ATOM 3291 C C . ARG B 1 114 ? 33.182 24.430 24.548 1.00 62.67 95 ARG B C 1
ATOM 3292 O O . ARG B 1 114 ? 34.266 24.720 25.060 1.00 61.58 95 ARG B O 1
ATOM 3300 N N . GLU B 1 115 ? 32.876 24.725 23.292 1.00 60.91 96 GLU B N 1
ATOM 3301 C CA . GLU B 1 115 ? 33.721 25.561 22.463 1.00 59.74 96 GLU B CA 1
ATOM 3302 C C . GLU B 1 115 ? 33.713 26.987 23.028 1.00 57.22 96 GLU B C 1
ATOM 3303 O O . GLU B 1 115 ? 32.640 27.552 23.267 1.00 57.75 96 GLU B O 1
ATOM 3309 N N . SER B 1 116 ? 34.898 27.548 23.264 1.00 54.57 97 SER B N 1
ATOM 3310 C CA . SER B 1 116 ? 35.048 28.848 23.926 1.00 53.76 97 SER B CA 1
ATOM 3311 C C . SER B 1 116 ? 35.357 30.042 23.000 1.00 51.84 97 SER B C 1
ATOM 3312 O O . SER B 1 116 ? 35.269 31.184 23.410 1.00 51.75 97 SER B O 1
ATOM 3315 N N . HIS B 1 117 ? 35.669 29.785 21.746 1.00 50.39 98 HIS B N 1
ATOM 3316 C CA . HIS B 1 117 ? 36.181 30.834 20.875 1.00 49.10 98 HIS B CA 1
ATOM 3317 C C . HIS B 1 117 ? 35.254 32.044 20.640 1.00 47.78 98 HIS B C 1
ATOM 3318 O O . HIS B 1 117 ? 35.682 33.191 20.742 1.00 46.27 98 HIS B O 1
ATOM 3325 N N . CYS B 1 118 ? 33.988 31.784 20.362 1.00 48.29 99 CYS B N 1
ATOM 3326 C CA . CYS B 1 118 ? 32.993 32.836 20.203 1.00 47.68 99 CYS B CA 1
ATOM 3327 C C . CYS B 1 118 ? 32.696 33.590 21.511 1.00 47.61 99 CYS B C 1
ATOM 3328 O O . CYS B 1 118 ? 32.657 34.829 21.514 1.00 45.06 99 CYS B O 1
ATOM 3331 N N . LEU B 1 119 ? 32.513 32.849 22.605 1.00 48.13 100 LEU B N 1
ATOM 3332 C CA . LEU B 1 119 ? 32.269 33.458 23.905 1.00 49.12 100 LEU B CA 1
ATOM 3333 C C . LEU B 1 119 ? 33.410 34.382 24.343 1.00 49.81 100 LEU B C 1
ATOM 3334 O O . LEU B 1 119 ? 33.170 35.528 24.693 1.00 50.34 100 LEU B O 1
ATOM 3339 N N . ALA B 1 120 ? 34.645 33.897 24.289 1.00 50.37 101 ALA B N 1
ATOM 3340 C CA . ALA B 1 120 ? 35.812 34.710 24.683 1.00 51.03 101 ALA B CA 1
ATOM 3341 C C . ALA B 1 120 ? 35.951 35.963 23.802 1.00 50.90 101 ALA B C 1
ATOM 3342 O O . ALA B 1 120 ? 36.335 37.035 24.269 1.00 49.81 101 ALA B O 1
ATOM 3344 N N . ASP B 1 121 ? 35.617 35.819 22.523 1.00 49.48 102 ASP B N 1
ATOM 3345 C CA . ASP B 1 121 ? 35.698 36.937 21.613 1.00 50.11 102 ASP B CA 1
ATOM 3346 C C . ASP B 1 121 ? 34.720 38.029 22.046 1.00 49.43 102 ASP B C 1
ATOM 3347 O O . ASP B 1 121 ? 35.102 39.198 22.160 1.00 47.81 102 ASP B O 1
ATOM 3352 N N . LEU B 1 122 ? 33.481 37.641 22.324 1.00 48.69 103 LEU B N 1
ATOM 3353 C CA . LEU B 1 122 ? 32.461 38.609 22.679 1.00 48.60 103 LEU B CA 1
ATOM 3354 C C . LEU B 1 122 ? 32.747 39.238 24.026 1.00 49.63 103 LEU B C 1
ATOM 3355 O O . LEU B 1 122 ? 32.620 40.452 24.186 1.00 48.36 103 LEU B O 1
ATOM 3360 N N . LEU B 1 123 ? 33.172 38.414 24.972 1.00 50.50 104 LEU B N 1
ATOM 3361 C CA . LEU B 1 123 ? 33.538 38.909 26.294 1.00 52.61 104 LEU B CA 1
ATOM 3362 C C . LEU B 1 123 ? 34.711 39.892 26.184 1.00 53.07 104 LEU B C 1
ATOM 3363 O O . LEU B 1 123 ? 34.711 40.920 26.849 1.00 52.69 104 LEU B O 1
ATOM 3368 N N . HIS B 1 124 ? 35.667 39.641 25.287 1.00 51.84 105 HIS B N 1
ATOM 3369 C CA . HIS B 1 124 ? 36.783 40.577 25.184 1.00 53.01 105 HIS B CA 1
ATOM 3370 C C . HIS B 1 124 ? 36.319 41.948 24.640 1.00 52.80 105 HIS B C 1
ATOM 3371 O O . HIS B 1 124 ? 36.734 43.001 25.142 1.00 51.34 105 HIS B O 1
ATOM 3378 N N . ARG B 1 125 ? 35.502 41.909 23.591 1.00 50.30 106 ARG B N 1
ATOM 3379 C CA . ARG B 1 125 ? 34.951 43.108 22.997 1.00 50.36 106 ARG B CA 1
ATOM 3380 C C . ARG B 1 125 ? 34.117 43.912 24.001 1.00 50.69 106 ARG B C 1
ATOM 3381 O O . ARG B 1 125 ? 34.173 45.139 24.024 1.00 48.44 106 ARG B O 1
ATOM 3389 N N . TRP B 1 126 ? 33.329 43.212 24.803 1.00 51.48 107 TRP B N 1
ATOM 3390 C CA . TRP B 1 126 ? 32.542 43.855 25.853 1.00 52.36 107 TRP B CA 1
ATOM 3391 C C . TRP B 1 126 ? 33.498 44.442 26.906 1.00 54.58 107 TRP B C 1
ATOM 3392 O O . TRP B 1 126 ? 33.422 45.630 27.211 1.00 53.33 107 TRP B O 1
ATOM 3403 N N . HIS B 1 127 ? 34.436 43.631 27.377 1.00 57.46 108 HIS B N 1
ATOM 3404 C CA . HIS B 1 127 ? 35.376 44.057 28.419 1.00 61.14 108 HIS B CA 1
ATOM 3405 C C . HIS B 1 127 ? 36.214 45.257 28.018 1.00 62.05 108 HIS B C 1
ATOM 3406 O O . HIS B 1 127 ? 36.479 46.118 28.844 1.00 63.13 108 HIS B O 1
ATOM 3413 N N . SER B 1 128 ? 36.563 45.345 26.738 1.00 62.64 109 SER B N 1
ATOM 3414 C CA . SER B 1 128 ? 37.377 46.445 26.223 1.00 63.41 109 SER B CA 1
ATOM 3415 C C . SER B 1 128 ? 36.540 47.644 25.783 1.00 63.59 109 SER B C 1
ATOM 3416 O O . SER B 1 128 ? 37.086 48.573 25.195 1.00 64.19 109 SER B O 1
ATOM 3419 N N . ASP B 1 129 ? 35.232 47.616 26.058 1.00 64.06 110 ASP B N 1
ATOM 3420 C CA . ASP B 1 129 ? 34.304 48.711 25.755 1.00 64.45 110 ASP B CA 1
ATOM 3421 C C . ASP B 1 129 ? 34.057 48.910 24.264 1.00 61.96 110 ASP B C 1
ATOM 3422 O O . ASP B 1 129 ? 33.620 49.976 23.862 1.00 60.66 110 ASP B O 1
ATOM 3427 N N . GLU B 1 130 ? 34.297 47.886 23.457 1.00 61.47 111 GLU B N 1
ATOM 3428 C CA . GLU B 1 130 ? 34.006 47.947 22.011 1.00 59.78 111 GLU B CA 1
ATOM 3429 C C . GLU B 1 130 ? 32.563 47.597 21.774 1.00 58.36 111 GLU B C 1
ATOM 3430 O O . GLU B 1 130 ? 31.921 48.235 20.966 1.00 59.65 111 GLU B O 1
ATOM 3436 N N . LEU B 1 131 ? 32.095 46.519 22.400 1.00 58.62 112 LEU B N 1
ATOM 3437 C CA . LEU B 1 131 ? 30.724 46.023 22.244 1.00 58.03 112 LEU B CA 1
ATOM 3438 C C . LEU B 1 131 ? 29.844 46.701 23.288 1.00 58.58 112 LEU B C 1
ATOM 3439 O O . LEU B 1 131 ? 29.985 46.468 24.495 1.00 58.87 112 LEU B O 1
ATOM 3444 N N . ASP B 1 132 ? 28.959 47.566 22.815 1.00 58.41 113 ASP B N 1
ATOM 3445 C CA . ASP B 1 132 ? 28.171 48.453 23.672 1.00 59.81 113 ASP B CA 1
ATOM 3446 C C . ASP B 1 132 ? 26.888 47.753 24.127 1.00 57.36 113 ASP B C 1
ATOM 3447 O O . ASP B 1 132 ? 25.887 47.776 23.435 1.00 56.15 113 ASP B O 1
ATOM 3452 N N . CYS B 1 133 ? 26.952 47.100 25.286 1.00 56.66 114 CYS B N 1
ATOM 3453 C CA . CYS B 1 133 ? 25.830 46.336 25.820 1.00 55.22 114 CYS B CA 1
ATOM 3454 C C . CYS B 1 133 ? 26.133 45.878 27.227 1.00 55.59 114 CYS B C 1
ATOM 3455 O O . CYS B 1 133 ? 27.235 46.071 27.738 1.00 55.20 114 CYS B O 1
ATOM 3458 N N . ASP B 1 134 ? 25.102 45.348 27.871 1.00 55.62 115 ASP B N 1
ATOM 3459 C CA . ASP B 1 134 ? 25.220 44.728 29.154 1.00 57.11 115 ASP B CA 1
ATOM 3460 C C . ASP B 1 134 ? 25.137 43.228 28.907 1.00 55.72 115 ASP B C 1
ATOM 3461 O O . ASP B 1 134 ? 24.211 42.764 28.253 1.00 56.03 115 ASP B O 1
ATOM 3466 N N . ILE B 1 135 ? 26.124 42.475 29.381 1.00 54.37 116 ILE B N 1
ATOM 3467 C CA . ILE B 1 135 ? 26.019 41.013 29.416 1.00 53.35 116 ILE B CA 1
ATOM 3468 C C . ILE B 1 135 ? 25.357 40.634 30.727 1.00 53.86 116 ILE B C 1
ATOM 3469 O O . ILE B 1 135 ? 25.950 40.803 31.771 1.00 56.73 116 ILE B O 1
ATOM 3474 N N . ALA B 1 136 ? 24.095 40.209 30.660 1.00 54.06 117 ALA B N 1
ATOM 3475 C CA . ALA B 1 136 ? 23.269 39.918 31.839 1.00 55.34 117 ALA B CA 1
ATOM 3476 C C . ALA B 1 136 ? 23.695 38.643 32.536 1.00 57.71 117 ALA B C 1
ATOM 3477 O O . ALA B 1 136 ? 23.665 38.561 33.765 1.00 60.18 117 ALA B O 1
ATOM 3479 N N . CYS B 1 137 ? 23.968 37.615 31.735 1.00 57.44 118 CYS B N 1
ATOM 3480 C CA . CYS B 1 137 ? 24.518 36.369 32.227 1.00 58.68 118 CYS B CA 1
ATOM 3481 C C . CYS B 1 137 ? 24.946 35.486 31.083 1.00 56.73 118 CYS B C 1
ATOM 3482 O O . CYS B 1 137 ? 24.665 35.783 29.903 1.00 56.28 118 CYS B O 1
ATOM 3485 N N . VAL B 1 138 ? 25.628 34.400 31.430 1.00 56.72 119 VAL B N 1
ATOM 3486 C CA . VAL B 1 138 ? 25.934 33.347 30.463 1.00 55.67 119 VAL B CA 1
ATOM 3487 C C . VAL B 1 138 ? 25.268 32.075 30.977 1.00 57.88 119 VAL B C 1
ATOM 3488 O O . VAL B 1 138 ? 25.324 31.768 32.197 1.00 57.58 119 VAL B O 1
ATOM 3492 N N . ILE B 1 139 ? 24.563 31.387 30.087 1.00 57.05 120 ILE B N 1
ATOM 3493 C CA . ILE B 1 139 ? 23.950 30.096 30.431 1.00 58.68 120 ILE B CA 1
ATOM 3494 C C . ILE B 1 139 ? 24.713 29.012 29.706 1.00 57.77 120 ILE B C 1
ATOM 3495 O O . ILE B 1 139 ? 25.074 29.171 28.530 1.00 56.86 120 ILE B O 1
ATOM 3500 N N . SER B 1 140 ? 25.000 27.919 30.399 1.00 58.91 121 SER B N 1
ATOM 3501 C CA . SER B 1 140 ? 25.697 26.794 29.773 1.00 59.12 121 SER B CA 1
ATOM 3502 C C . SER B 1 140 ? 25.196 25.443 30.269 1.00 61.97 121 SER B C 1
ATOM 3503 O O . SER B 1 140 ? 24.725 25.306 31.397 1.00 62.84 121 SER B O 1
ATOM 3506 N N . ASN B 1 141 ? 25.298 24.444 29.398 1.00 63.43 122 ASN B N 1
ATOM 3507 C CA . ASN B 1 141 ? 24.952 23.076 29.772 1.00 65.36 122 ASN B CA 1
ATOM 3508 C C . ASN B 1 141 ? 26.135 22.327 30.394 1.00 67.17 122 ASN B C 1
ATOM 3509 O O . ASN B 1 141 ? 25.979 21.173 30.850 1.00 69.73 122 ASN B O 1
ATOM 3514 N N . HIS B 1 142 ? 27.294 22.989 30.459 1.00 66.34 123 HIS B N 1
ATOM 3515 C CA . HIS B 1 142 ? 28.474 22.437 31.141 1.00 67.71 123 HIS B CA 1
ATOM 3516 C C . HIS B 1 142 ? 29.132 23.465 32.073 1.00 67.78 123 HIS B C 1
ATOM 3517 O O . HIS B 1 142 ? 28.720 24.632 32.118 1.00 66.31 123 HIS B O 1
ATOM 3524 N N . GLN B 1 143 ? 30.103 23.008 32.857 1.00 70.31 124 GLN B N 1
ATOM 3525 C CA . GLN B 1 143 ? 30.808 23.850 33.849 1.00 72.39 124 GLN B CA 1
ATOM 3526 C C . GLN B 1 143 ? 32.131 24.418 33.293 1.00 71.46 124 GLN B C 1
ATOM 3527 O O . GLN B 1 143 ? 32.737 25.327 33.892 1.00 70.87 124 GLN B O 1
ATOM 3533 N N . ASP B 1 144 ? 32.535 23.896 32.134 1.00 69.88 125 ASP B N 1
ATOM 3534 C CA . ASP B 1 144 ? 33.828 24.191 31.518 1.00 69.99 125 ASP B CA 1
ATOM 3535 C C . ASP B 1 144 ? 34.156 25.687 31.438 1.00 68.60 125 ASP B C 1
ATOM 3536 O O . ASP B 1 144 ? 35.264 26.101 31.789 1.00 68.43 125 ASP B O 1
ATOM 3541 N N . LEU B 1 145 ? 33.182 26.491 31.011 1.00 66.36 126 LEU B N 1
ATOM 3542 C CA . LEU B 1 145 ? 33.409 27.913 30.783 1.00 64.69 126 LEU B CA 1
ATOM 3543 C C . LEU B 1 145 ? 33.158 28.827 31.973 1.00 65.43 126 LEU B C 1
ATOM 3544 O O . LEU B 1 145 ? 33.288 30.049 31.829 1.00 64.79 126 LEU B O 1
ATOM 3549 N N . ARG B 1 146 ? 32.867 28.271 33.145 1.00 66.21 127 ARG B N 1
ATOM 3550 C CA . ARG B 1 146 ? 32.546 29.102 34.306 1.00 68.20 127 ARG B CA 1
ATOM 3551 C C . ARG B 1 146 ? 33.662 30.076 34.629 1.00 68.20 127 ARG B C 1
ATOM 3552 O O . ARG B 1 146 ? 33.441 31.287 34.716 1.00 66.97 127 ARG B O 1
ATOM 3560 N N . SER B 1 147 ? 34.856 29.531 34.814 1.00 69.45 128 SER B N 1
ATOM 3561 C CA . SER B 1 147 ? 35.993 30.315 35.278 1.00 70.42 128 SER B CA 1
ATOM 3562 C C . SER B 1 147 ? 36.231 31.549 34.396 1.00 68.35 128 SER B C 1
ATOM 3563 O O . SER B 1 147 ? 36.341 32.662 34.911 1.00 67.95 128 SER B O 1
ATOM 3574 N N . VAL B 1 149 ? 34.087 33.137 32.559 1.00 61.74 130 VAL B N 1
ATOM 3575 C CA . VAL B 1 149 ? 32.955 34.041 32.698 1.00 60.46 130 VAL B CA 1
ATOM 3576 C C . VAL B 1 149 ? 32.965 34.724 34.074 1.00 61.65 130 VAL B C 1
ATOM 3577 O O . VAL B 1 149 ? 32.728 35.920 34.179 1.00 58.86 130 VAL B O 1
ATOM 3581 N N . GLU B 1 150 ? 33.289 33.989 35.128 1.00 65.00 131 GLU B N 1
ATOM 3582 C CA . GLU B 1 150 ? 33.286 34.604 36.470 1.00 67.33 131 GLU B CA 1
ATOM 3583 C C . GLU B 1 150 ? 34.403 35.633 36.663 1.00 67.66 131 GLU B C 1
ATOM 3584 O O . GLU B 1 150 ? 34.198 36.594 37.354 1.00 68.17 131 GLU B O 1
ATOM 3590 N N . TRP B 1 151 ? 35.518 35.513 35.942 1.00 68.90 132 TRP B N 1
ATOM 3591 C CA . TRP B 1 151 ? 36.544 36.571 35.923 1.00 70.38 132 TRP B CA 1
ATOM 3592 C C . TRP B 1 151 ? 35.944 37.952 35.588 1.00 70.62 132 TRP B C 1
ATOM 3593 O O . TRP B 1 151 ? 36.364 38.965 36.148 1.00 70.88 132 TRP B O 1
ATOM 3604 N N . HIS B 1 152 ? 34.959 37.981 34.681 1.00 69.39 133 HIS B N 1
ATOM 3605 C CA . HIS B 1 152 ? 34.301 39.226 34.287 1.00 69.60 133 HIS B CA 1
ATOM 3606 C C . HIS B 1 152 ? 33.188 39.695 35.259 1.00 70.95 133 HIS B C 1
ATOM 3607 O O . HIS B 1 152 ? 32.554 40.710 35.001 1.00 72.39 133 HIS B O 1
ATOM 3614 N N . ASP B 1 153 ? 32.962 38.973 36.358 1.00 72.38 134 ASP B N 1
ATOM 3615 C CA . ASP B 1 153 ? 31.849 39.221 37.296 1.00 74.37 134 ASP B CA 1
ATOM 3616 C C . ASP B 1 153 ? 30.495 39.288 36.572 1.00 71.49 134 ASP B C 1
ATOM 3617 O O . ASP B 1 153 ? 29.663 40.173 36.819 1.00 72.52 134 ASP B O 1
ATOM 3622 N N . ILE B 1 154 ? 30.306 38.337 35.672 1.00 67.17 135 ILE B N 1
ATOM 3623 C CA . ILE B 1 154 ? 29.049 38.116 34.992 1.00 64.47 135 ILE B CA 1
ATOM 3624 C C . ILE B 1 154 ? 28.515 36.835 35.619 1.00 64.46 135 ILE B C 1
ATOM 3625 O O . ILE B 1 154 ? 29.265 35.863 35.721 1.00 63.57 135 ILE B O 1
ATOM 3630 N N . PRO B 1 155 ? 27.218 36.787 35.981 1.00 64.07 136 PRO B N 1
ATOM 3631 C CA . PRO B 1 155 ? 26.685 35.525 36.499 1.00 64.77 136 PRO B CA 1
ATOM 3632 C C . PRO B 1 155 ? 26.752 34.413 35.455 1.00 63.67 136 PRO B C 1
ATOM 3633 O O . PRO B 1 155 ? 26.431 34.644 34.290 1.00 61.33 136 PRO B O 1
ATOM 3637 N N . TYR B 1 156 ? 27.186 33.235 35.886 1.00 65.08 137 TYR B N 1
ATOM 3638 C CA . TYR B 1 156 ? 27.271 32.055 35.042 1.00 64.31 137 TYR B CA 1
ATOM 3639 C C . TYR B 1 156 ? 26.328 31.009 35.621 1.00 65.76 137 TYR B C 1
ATOM 3640 O O . TYR B 1 156 ? 26.417 30.701 36.804 1.00 66.74 137 TYR B O 1
ATOM 3649 N N . TYR B 1 157 ? 25.490 30.425 34.760 1.00 64.96 138 TYR B N 1
ATOM 3650 C CA . TYR B 1 157 ? 24.461 29.471 35.161 1.00 65.80 138 TYR B CA 1
ATOM 3651 C C . TYR B 1 157 ? 24.644 28.138 34.472 1.00 65.63 138 TYR B C 1
ATOM 3652 O O . TYR B 1 157 ? 24.528 28.056 33.234 1.00 62.97 138 TYR B O 1
ATOM 3661 N N . HIS B 1 158 ? 24.865 27.098 35.277 1.00 67.68 139 HIS B N 1
ATOM 3662 C CA . HIS B 1 158 ? 24.996 25.722 34.794 1.00 69.74 139 HIS B CA 1
ATOM 3663 C C . HIS B 1 158 ? 23.612 25.062 34.770 1.00 71.06 139 HIS B C 1
ATOM 3664 O O . HIS B 1 158 ? 23.039 24.772 35.836 1.00 72.59 139 HIS B O 1
ATOM 3671 N N . VAL B 1 159 ? 23.082 24.856 33.562 1.00 69.64 140 VAL B N 1
ATOM 3672 C CA . VAL B 1 159 ? 21.786 24.226 33.364 1.00 70.91 140 VAL B CA 1
ATOM 3673 C C . VAL B 1 159 ? 21.982 22.977 32.516 1.00 72.07 140 VAL B C 1
ATOM 3674 O O . VAL B 1 159 ? 21.784 23.011 31.309 1.00 71.09 140 VAL B O 1
ATOM 3678 N N . PRO B 1 160 ? 22.382 21.858 33.150 1.00 76.16 141 PRO B N 1
ATOM 3679 C CA . PRO B 1 160 ? 22.613 20.632 32.387 1.00 77.47 141 PRO B CA 1
ATOM 3680 C C . PRO B 1 160 ? 21.321 20.077 31.782 1.00 79.48 141 PRO B C 1
ATOM 3681 O O . PRO B 1 160 ? 20.242 20.225 32.381 1.00 80.21 141 PRO B O 1
ATOM 3685 N N . VAL B 1 161 ? 21.456 19.454 30.614 1.00 80.90 142 VAL B N 1
ATOM 3686 C CA . VAL B 1 161 ? 20.337 18.926 29.836 1.00 83.20 142 VAL B CA 1
ATOM 3687 C C . VAL B 1 161 ? 20.275 17.402 29.931 1.00 86.99 142 VAL B C 1
ATOM 3688 O O . VAL B 1 161 ? 21.170 16.708 29.441 1.00 87.03 142 VAL B O 1
ATOM 3692 N N . ASP B 1 162 ? 19.230 16.884 30.576 1.00 90.96 143 ASP B N 1
ATOM 3693 C CA . ASP B 1 162 ? 18.973 15.441 30.604 1.00 94.23 143 ASP B CA 1
ATOM 3694 C C . ASP B 1 162 ? 18.373 15.097 29.230 1.00 94.78 143 ASP B C 1
ATOM 3695 O O . ASP B 1 162 ? 17.288 15.595 28.895 1.00 94.08 143 ASP B O 1
ATOM 3700 N N . PRO B 1 163 ? 19.094 14.307 28.398 1.00 96.04 144 PRO B N 1
ATOM 3701 C CA . PRO B 1 163 ? 18.538 14.087 27.044 1.00 96.17 144 PRO B CA 1
ATOM 3702 C C . PRO B 1 163 ? 17.254 13.216 27.019 1.00 98.53 144 PRO B C 1
ATOM 3703 O O . PRO B 1 163 ? 16.513 13.242 26.032 1.00 98.42 144 PRO B O 1
ATOM 3707 N N . LYS B 1 164 ? 16.986 12.496 28.110 1.00 101.09 145 LYS B N 1
ATOM 3708 C CA . LYS B 1 164 ? 15.759 11.720 28.269 1.00 103.26 145 LYS B CA 1
ATOM 3709 C C . LYS B 1 164 ? 14.578 12.600 28.665 1.00 103.35 145 LYS B C 1
ATOM 3710 O O . LYS B 1 164 ? 13.432 12.232 28.408 1.00 105.02 145 LYS B O 1
ATOM 3716 N N . ASP B 1 165 ? 14.851 13.701 29.373 1.00 102.01 146 ASP B N 1
ATOM 3717 C CA . ASP B 1 165 ? 13.806 14.601 29.885 1.00 101.01 146 ASP B CA 1
ATOM 3718 C C . ASP B 1 165 ? 14.273 16.063 29.799 1.00 98.18 146 ASP B C 1
ATOM 3719 O O . ASP B 1 165 ? 14.882 16.593 30.729 1.00 98.40 146 ASP B O 1
ATOM 3724 N N . LYS B 1 166 ? 13.957 16.714 28.684 1.00 95.23 147 LYS B N 1
ATOM 3725 C CA . LYS B 1 166 ? 14.438 18.069 28.404 1.00 92.46 147 LYS B CA 1
ATOM 3726 C C . LYS B 1 166 ? 13.614 19.217 29.023 1.00 91.44 147 LYS B C 1
ATOM 3727 O O . LYS B 1 166 ? 14.084 20.356 29.047 1.00 89.34 147 LYS B O 1
ATOM 3733 N N . GLU B 1 167 ? 12.428 18.926 29.563 1.00 92.05 148 GLU B N 1
ATOM 3734 C CA . GLU B 1 167 ? 11.548 19.988 30.081 1.00 91.70 148 GLU B CA 1
ATOM 3735 C C . GLU B 1 167 ? 12.103 20.804 31.263 1.00 90.35 148 GLU B C 1
ATOM 3736 O O . GLU B 1 167 ? 11.877 22.017 31.311 1.00 88.40 148 GLU B O 1
ATOM 3742 N N . PRO B 1 168 ? 12.795 20.150 32.227 1.00 89.93 149 PRO B N 1
ATOM 3743 C CA . PRO B 1 168 ? 13.373 20.951 33.323 1.00 89.19 149 PRO B CA 1
ATOM 3744 C C . PRO B 1 168 ? 14.482 21.893 32.835 1.00 85.54 149 PRO B C 1
ATOM 3745 O O . PRO B 1 168 ? 14.485 23.068 33.215 1.00 84.47 149 PRO B O 1
ATOM 3749 N N . ALA B 1 169 ? 15.383 21.395 31.985 1.00 82.72 150 ALA B N 1
ATOM 3750 C CA . ALA B 1 169 ? 16.376 22.255 31.330 1.00 80.09 150 ALA B CA 1
ATOM 3751 C C . ALA B 1 169 ? 15.672 23.418 30.609 1.00 77.35 150 ALA B C 1
ATOM 3752 O O . ALA B 1 169 ? 15.982 24.573 30.877 1.00 75.60 150 ALA B O 1
ATOM 3754 N N . PHE B 1 170 ? 14.652 23.113 29.806 1.00 76.77 151 PHE B N 1
ATOM 3755 C CA . PHE B 1 170 ? 13.930 24.149 29.049 1.00 76.44 151 PHE B CA 1
ATOM 3756 C C . PHE B 1 170 ? 13.340 25.252 29.911 1.00 76.31 151 PHE B C 1
ATOM 3757 O O . PHE B 1 170 ? 13.377 26.427 29.529 1.00 75.86 151 PHE B O 1
ATOM 3765 N N . ALA B 1 171 ? 12.736 24.847 31.019 1.00 77.24 152 ALA B N 1
ATOM 3766 C CA . ALA B 1 171 ? 12.044 25.745 31.954 1.00 77.02 152 ALA B CA 1
ATOM 3767 C C . ALA B 1 171 ? 13.012 26.682 32.648 1.00 75.38 152 ALA B C 1
ATOM 3768 O O . ALA B 1 171 ? 12.753 27.875 32.746 1.00 74.81 152 ALA B O 1
ATOM 3770 N N . GLU B 1 172 ? 14.121 26.124 33.129 1.00 75.37 153 GLU B N 1
ATOM 3771 C CA . GLU B 1 172 ? 15.162 26.899 33.799 1.00 74.90 153 GLU B CA 1
ATOM 3772 C C . GLU B 1 172 ? 15.838 27.900 32.849 1.00 72.40 153 GLU B C 1
ATOM 3773 O O . GLU B 1 172 ? 16.039 29.054 33.219 1.00 71.58 153 GLU B O 1
ATOM 3779 N N . VAL B 1 173 ? 16.104 27.498 31.608 1.00 71.04 154 VAL B N 1
ATOM 3780 C CA . VAL B 1 173 ? 16.639 28.444 30.605 1.00 69.60 154 VAL B CA 1
ATOM 3781 C C . VAL B 1 173 ? 15.682 29.610 30.390 1.00 68.55 154 VAL B C 1
ATOM 3782 O O . VAL B 1 173 ? 16.088 30.768 30.443 1.00 66.90 154 VAL B O 1
ATOM 3786 N N . SER B 1 174 ? 14.412 29.294 30.168 1.00 68.83 155 SER B N 1
ATOM 3787 C CA . SER B 1 174 ? 13.426 30.324 29.899 1.00 69.44 155 SER B CA 1
ATOM 3788 C C . SER B 1 174 ? 13.144 31.200 31.126 1.00 69.39 155 SER B C 1
ATOM 3789 O O . SER B 1 174 ? 12.906 32.413 30.970 1.00 68.68 155 SER B O 1
ATOM 3792 N N . ARG B 1 175 ? 13.238 30.620 32.328 1.00 69.53 156 ARG B N 1
ATOM 3793 C CA . ARG B 1 175 ? 13.121 31.404 33.565 1.00 70.34 156 ARG B CA 1
ATOM 3794 C C . ARG B 1 175 ? 14.288 32.377 33.740 1.00 68.43 156 ARG B C 1
ATOM 3795 O O . ARG B 1 175 ? 14.087 33.498 34.167 1.00 67.48 156 ARG B O 1
ATOM 3803 N N . LEU B 1 176 ? 15.512 31.913 33.479 1.00 68.21 157 LEU B N 1
ATOM 3804 C CA . LEU B 1 176 ? 16.712 32.740 33.653 1.00 66.42 157 LEU B CA 1
ATOM 3805 C C . LEU B 1 176 ? 16.743 33.892 32.659 1.00 64.09 157 LEU B C 1
ATOM 3806 O O . LEU B 1 176 ? 17.053 35.029 33.035 1.00 62.10 157 LEU B O 1
ATOM 3811 N N . VAL B 1 177 ? 16.372 33.594 31.413 1.00 62.52 158 VAL B N 1
ATOM 3812 C CA . VAL B 1 177 ? 16.267 34.598 30.363 1.00 61.03 158 VAL B CA 1
ATOM 3813 C C . VAL B 1 177 ? 15.257 35.661 30.783 1.00 61.54 158 VAL B C 1
ATOM 3814 O O . VAL B 1 177 ? 15.526 36.850 30.664 1.00 58.76 158 VAL B O 1
ATOM 3818 N N . GLY B 1 178 ? 14.135 35.211 31.360 1.00 64.56 159 GLY B N 1
ATOM 3819 C CA . GLY B 1 178 ? 13.052 36.082 31.804 1.00 65.06 159 GLY B CA 1
ATOM 3820 C C . GLY B 1 178 ? 13.447 36.944 32.974 1.00 66.73 159 GLY B C 1
ATOM 3821 O O . GLY B 1 178 ? 13.195 38.146 32.970 1.00 66.29 159 GLY B O 1
ATOM 3822 N N . HIS B 1 179 ? 14.105 36.330 33.954 1.00 69.80 160 HIS B N 1
ATOM 3823 C CA . HIS B 1 179 ? 14.585 37.022 35.145 1.00 72.08 160 HIS B CA 1
ATOM 3824 C C . HIS B 1 179 ? 15.554 38.136 34.791 1.00 71.61 160 HIS B C 1
ATOM 3825 O O . HIS B 1 179 ? 15.486 39.220 35.371 1.00 73.26 160 HIS B O 1
ATOM 3832 N N . HIS B 1 180 ? 16.426 37.894 33.815 1.00 70.33 161 HIS B N 1
ATOM 3833 C CA . HIS B 1 180 ? 17.384 38.922 33.402 1.00 69.39 161 HIS B C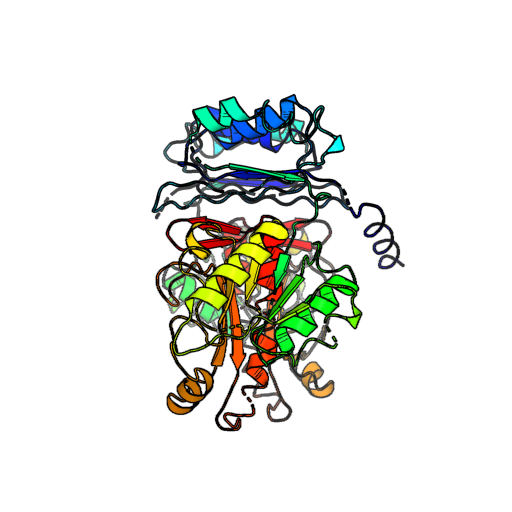A 1
ATOM 3834 C C . HIS B 1 180 ? 16.833 39.909 32.362 1.00 68.82 161 HIS B C 1
ATOM 3835 O O . HIS B 1 180 ? 17.568 40.784 31.901 1.00 69.62 161 HIS B O 1
ATOM 3842 N N . GLN B 1 181 ? 15.542 39.807 32.032 1.00 68.77 162 GLN B N 1
ATOM 3843 C CA . GLN B 1 181 ? 14.881 40.763 31.145 1.00 68.33 162 GLN B CA 1
ATOM 3844 C C . GLN B 1 181 ? 15.663 40.925 29.846 1.00 65.83 162 GLN B C 1
ATOM 3845 O O . GLN B 1 181 ? 15.920 42.046 29.375 1.00 67.01 162 GLN B O 1
ATOM 3851 N N . ALA B 1 182 ? 15.999 39.795 29.244 1.00 63.47 163 ALA B N 1
ATOM 3852 C CA . ALA B 1 182 ? 16.913 39.786 28.128 1.00 60.61 163 ALA B CA 1
ATOM 3853 C C . ALA B 1 182 ? 16.307 40.476 26.913 1.00 58.37 163 ALA B C 1
ATOM 3854 O O . ALA B 1 182 ? 15.112 40.354 26.681 1.00 58.48 163 ALA B O 1
ATOM 3856 N N . ASP B 1 183 ? 17.115 41.293 26.234 1.00 55.68 164 ASP B N 1
ATOM 3857 C CA . ASP B 1 183 ? 16.742 41.936 24.983 1.00 54.37 164 ASP B CA 1
ATOM 3858 C C . ASP B 1 183 ? 17.235 41.099 23.792 1.00 53.22 164 ASP B C 1
ATOM 3859 O O . ASP B 1 183 ? 16.619 41.130 22.727 1.00 52.94 164 ASP B O 1
ATOM 3864 N N . VAL B 1 184 ? 18.381 40.435 23.954 1.00 51.67 165 VAL B N 1
ATOM 3865 C CA . VAL B 1 184 ? 18.941 39.525 22.947 1.00 50.76 165 VAL B CA 1
ATOM 3866 C C . VAL B 1 184 ? 19.456 38.252 23.621 1.00 49.37 165 VAL B C 1
ATOM 3867 O O . VAL B 1 184 ? 19.955 38.288 24.740 1.00 49.39 165 VAL B O 1
ATOM 3871 N N . VAL B 1 185 ? 19.238 37.109 22.990 1.00 48.31 166 VAL B N 1
ATOM 3872 C CA . VAL B 1 185 ? 19.844 35.858 23.430 1.00 46.73 166 VAL B CA 1
ATOM 3873 C C . VAL B 1 185 ? 20.808 35.455 22.343 1.00 44.63 166 VAL B C 1
ATOM 3874 O O . VAL B 1 185 ? 20.433 35.444 21.165 1.00 44.61 166 VAL B O 1
ATOM 3878 N N . VAL B 1 186 ? 22.067 35.193 22.708 1.00 44.84 167 VAL B N 1
ATOM 3879 C CA . VAL B 1 186 ? 23.101 34.845 21.724 1.00 45.10 167 VAL B CA 1
ATOM 3880 C C . VAL B 1 186 ? 23.645 33.471 21.954 1.00 45.64 167 VAL B C 1
ATOM 3881 O O . VAL B 1 186 ? 24.139 33.167 23.040 1.00 46.29 167 VAL B O 1
ATOM 3885 N N . LEU B 1 187 ? 23.502 32.626 20.939 1.00 44.50 168 LEU B N 1
ATOM 3886 C CA . LEU B 1 187 ? 24.041 31.260 20.969 1.00 46.88 168 LEU B CA 1
ATOM 3887 C C . LEU B 1 187 ? 25.468 31.235 20.401 1.00 46.67 168 LEU B C 1
ATOM 3888 O O . LEU B 1 187 ? 25.695 31.217 19.155 1.00 47.51 168 LEU B O 1
ATOM 3893 N N . ALA B 1 188 ? 26.428 31.291 21.320 1.00 46.42 169 ALA B N 1
ATOM 3894 C CA . ALA B 1 188 ? 27.852 31.326 20.991 1.00 47.32 169 ALA B CA 1
ATOM 3895 C C . ALA B 1 188 ? 28.404 29.888 20.894 1.00 48.57 169 ALA B C 1
ATOM 3896 O O . ALA B 1 188 ? 29.222 29.445 21.719 1.00 49.57 169 ALA B O 1
ATOM 3898 N N . ARG B 1 189 ? 27.949 29.182 19.856 1.00 49.53 170 ARG B N 1
ATOM 3899 C CA . ARG B 1 189 ? 28.163 27.727 19.683 1.00 51.06 170 ARG B CA 1
ATOM 3900 C C . ARG B 1 189 ? 27.532 26.904 20.830 1.00 53.21 170 ARG B C 1
ATOM 3901 O O . ARG B 1 189 ? 28.153 25.995 21.412 1.00 54.18 170 ARG B O 1
ATOM 3909 N N . TYR B 1 190 ? 26.291 27.237 21.141 1.00 54.73 171 TYR B N 1
ATOM 3910 C CA . TYR B 1 190 ? 25.484 26.455 22.072 1.00 59.20 171 TYR B CA 1
ATOM 3911 C C . TYR B 1 190 ? 24.853 25.358 21.229 1.00 61.43 171 TYR B C 1
ATOM 3912 O O . TYR B 1 190 ? 24.151 25.655 20.256 1.00 60.29 171 TYR B O 1
ATOM 3929 N N . GLN B 1 192 ? 22.747 22.607 22.076 1.00 73.38 173 GLN B N 1
ATOM 3930 C CA . GLN B 1 192 ? 21.501 21.940 22.475 1.00 75.36 173 GLN B CA 1
ATOM 3931 C C . GLN B 1 192 ? 20.265 22.617 21.903 1.00 75.94 173 GLN B C 1
ATOM 3932 O O . GLN B 1 192 ? 20.324 23.748 21.415 1.00 73.54 173 GLN B O 1
ATOM 3938 N N . ILE B 1 193 ? 19.138 21.913 22.005 1.00 78.42 174 ILE B N 1
ATOM 3939 C CA . ILE B 1 193 ? 17.868 22.405 21.488 1.00 78.84 174 ILE B CA 1
ATOM 3940 C C . ILE B 1 193 ? 17.386 23.484 22.445 1.00 79.17 174 ILE B C 1
ATOM 3941 O O . ILE B 1 193 ? 17.488 23.330 23.676 1.00 80.31 174 ILE B O 1
ATOM 3946 N N . LEU B 1 194 ? 16.913 24.592 21.880 1.00 78.20 175 LEU B N 1
ATOM 3947 C CA . LEU B 1 194 ? 16.361 25.673 22.669 1.00 78.33 175 LEU B CA 1
ATOM 3948 C C . LEU B 1 194 ? 14.949 25.310 23.060 1.00 80.05 175 LEU B C 1
ATOM 3949 O O . LEU B 1 194 ? 14.291 24.573 22.322 1.00 79.82 175 LEU B O 1
ATOM 3954 N N . PRO B 1 195 ? 14.449 25.891 24.170 1.00 81.83 176 PRO B N 1
ATOM 3955 C CA . PRO B 1 195 ? 13.028 25.746 24.516 1.00 84.36 176 PRO B CA 1
ATOM 3956 C C . PRO B 1 195 ? 12.151 26.223 23.348 1.00 85.43 176 PRO B C 1
ATOM 3957 O O . PRO B 1 195 ? 12.335 27.349 22.888 1.00 84.27 176 PRO B O 1
ATOM 3961 N N . PRO B 1 196 ? 11.207 25.385 22.870 1.00 88.23 177 PRO B N 1
ATOM 3962 C CA . PRO B 1 196 ? 10.456 25.756 21.658 1.00 88.38 177 PRO B CA 1
ATOM 3963 C C . PRO B 1 196 ? 9.751 27.113 21.735 1.00 87.98 177 PRO B C 1
ATOM 3964 O O . PRO B 1 196 ? 9.655 27.788 20.715 1.00 88.47 177 PRO B O 1
ATOM 3968 N N . GLN B 1 197 ? 9.281 27.507 22.923 1.00 89.03 178 GLN B N 1
ATOM 3969 C CA A GLN B 1 197 ? 8.616 28.799 23.135 0.50 88.58 178 GLN B CA 1
ATOM 3970 C CA B GLN B 1 197 ? 8.604 28.806 23.070 0.50 88.50 178 GLN B CA 1
ATOM 3971 C C . GLN B 1 197 ? 9.581 29.985 23.051 1.00 87.28 178 GLN B C 1
ATOM 3972 O O . GLN B 1 197 ? 9.172 31.111 22.756 1.00 87.05 178 GLN B O 1
ATOM 3983 N N . LEU B 1 198 ? 10.863 29.737 23.325 1.00 86.61 179 LEU B N 1
ATOM 3984 C CA . LEU B 1 198 ? 11.836 30.830 23.412 1.00 85.06 179 LEU B CA 1
ATOM 3985 C C . LEU B 1 198 ? 11.959 31.637 22.136 1.00 83.86 179 LEU B C 1
ATOM 3986 O O . LEU B 1 198 ? 11.965 32.856 22.218 1.00 83.47 179 LEU B O 1
ATOM 3991 N N . CYS B 1 199 ? 12.051 31.003 20.966 1.00 83.79 180 CYS B N 1
ATOM 3992 C CA . CYS B 1 199 ? 12.137 31.803 19.722 1.00 83.45 180 CYS B CA 1
ATOM 3993 C C . CYS B 1 199 ? 10.794 32.461 19.328 1.00 83.10 180 CYS B C 1
ATOM 3994 O O . CYS B 1 199 ? 10.798 33.446 18.590 1.00 82.33 180 CYS B O 1
ATOM 3997 N N . ARG B 1 200 ? 9.677 31.961 19.878 1.00 83.74 181 ARG B N 1
ATOM 3998 C CA . ARG B 1 200 ? 8.344 32.554 19.662 1.00 83.62 181 ARG B CA 1
ATOM 3999 C C . ARG B 1 200 ? 8.186 33.833 20.490 1.00 81.53 181 ARG B C 1
ATOM 4000 O O . ARG B 1 200 ? 7.687 34.851 19.994 1.00 81.00 181 ARG B O 1
ATOM 4008 N N . GLU B 1 201 ? 8.614 33.780 21.746 1.00 79.65 182 GLU B N 1
ATOM 4009 C CA . GLU B 1 201 ? 8.606 34.957 22.616 1.00 78.77 182 GLU B CA 1
ATOM 4010 C C . GLU B 1 201 ? 9.722 35.975 22.301 1.00 75.08 182 GLU B C 1
ATOM 4011 O O . GLU B 1 201 ? 9.554 37.159 22.573 1.00 74.89 182 GLU B O 1
ATOM 4017 N N . TYR B 1 202 ? 10.857 35.512 21.767 1.00 71.26 183 TYR B N 1
ATOM 4018 C CA . TYR B 1 202 ? 11.982 36.379 21.406 1.00 68.01 183 TYR B CA 1
ATOM 4019 C C . TYR B 1 202 ? 12.178 36.347 19.879 1.00 65.88 183 TYR B C 1
ATOM 4020 O O . TYR B 1 202 ? 13.252 36.007 19.364 1.00 64.15 183 TYR B O 1
ATOM 4029 N N . ALA B 1 203 ? 11.104 36.674 19.163 1.00 64.49 184 ALA B N 1
ATOM 4030 C CA . ALA B 1 203 ? 11.091 36.641 17.698 1.00 62.87 184 ALA B CA 1
ATOM 4031 C C . ALA B 1 203 ? 12.117 37.649 17.164 1.00 58.32 184 ALA B C 1
ATOM 4032 O O . ALA B 1 203 ? 12.082 38.803 17.533 1.00 57.72 184 ALA B O 1
ATOM 4034 N N . HIS B 1 204 ? 13.062 37.170 16.363 1.00 55.54 185 HIS B N 1
ATOM 4035 C CA . HIS B 1 204 ? 14.170 37.983 15.852 1.00 53.37 185 HIS B CA 1
ATOM 4036 C C . HIS B 1 204 ? 14.970 38.663 16.978 1.00 51.84 185 HIS B C 1
ATOM 4037 O O . HIS B 1 204 ? 15.426 39.802 16.866 1.00 49.72 185 HIS B O 1
ATOM 4044 N N . GLN B 1 205 ? 15.135 37.923 18.071 1.00 52.46 186 GLN B N 1
ATOM 4045 C CA . GLN B 1 205 ? 15.975 38.340 19.185 1.00 52.59 186 GLN B CA 1
ATOM 4046 C C . GLN B 1 205 ? 16.915 37.231 19.679 1.00 51.77 186 GLN B C 1
ATOM 4047 O O . GLN B 1 205 ? 17.615 37.407 20.678 1.00 52.43 186 GLN B O 1
ATOM 4053 N N . VAL B 1 206 ? 16.919 36.097 18.972 1.00 50.67 187 VAL B N 1
ATOM 4054 C CA . VAL B 1 206 ? 17.763 34.962 19.261 1.00 48.88 187 VAL B CA 1
ATOM 4055 C C . VAL B 1 206 ? 18.678 34.825 18.052 1.00 48.84 187 VAL B C 1
ATOM 4056 O O . VAL B 1 206 ? 18.212 34.534 16.929 1.00 49.21 187 VAL B O 1
ATOM 4060 N N . ILE B 1 207 ? 19.957 35.126 18.281 1.00 46.59 188 ILE B N 1
ATOM 4061 C CA . ILE B 1 207 ? 20.986 35.132 17.275 1.00 44.38 188 ILE B CA 1
ATOM 4062 C C . ILE B 1 207 ? 21.870 33.889 17.409 1.00 45.52 188 ILE B C 1
ATOM 4063 O O . ILE B 1 207 ? 22.356 33.546 18.517 1.00 47.56 188 ILE B O 1
ATOM 4068 N N . ASN B 1 208 ? 22.062 33.185 16.306 1.00 42.91 189 ASN B N 1
ATOM 4069 C CA . ASN B 1 208 ? 22.892 31.989 16.297 1.00 44.05 189 ASN B CA 1
ATOM 4070 C C . ASN B 1 208 ? 24.087 32.182 15.372 1.00 44.51 189 ASN B C 1
ATOM 4071 O O . ASN B 1 208 ? 23.998 32.922 14.386 1.00 45.26 189 ASN B O 1
ATOM 4076 N N . ILE B 1 209 ? 25.200 31.519 15.698 1.00 45.28 190 ILE B N 1
ATOM 4077 C CA . ILE B 1 209 ? 26.332 31.395 14.778 1.00 44.13 190 ILE B CA 1
ATOM 4078 C C . ILE B 1 209 ? 26.390 29.924 14.362 1.00 45.74 190 ILE B C 1
ATOM 4079 O O . ILE B 1 209 ? 26.450 29.024 15.226 1.00 45.61 190 ILE B O 1
ATOM 4084 N N . HIS B 1 210 ? 26.177 29.689 13.066 1.00 43.13 191 HIS B N 1
ATOM 4085 C CA . HIS B 1 210 ? 26.230 28.366 12.529 1.00 44.34 191 HIS B CA 1
ATOM 4086 C C . HIS B 1 210 ? 27.509 28.229 11.745 1.00 43.49 191 HIS B C 1
ATOM 4087 O O . HIS B 1 210 ? 27.881 29.095 10.966 1.00 44.18 191 HIS B O 1
ATOM 4094 N N . HIS B 1 211 ? 28.119 27.073 11.886 1.00 44.36 192 HIS B N 1
ATOM 4095 C CA . HIS B 1 211 ? 29.458 26.834 11.397 1.00 44.58 192 HIS B CA 1
ATOM 4096 C C . HIS B 1 211 ? 29.493 26.223 10.003 1.00 43.74 192 HIS B C 1
ATOM 4097 O O . HIS B 1 211 ? 30.237 25.306 9.738 1.00 46.14 192 HIS B O 1
ATOM 4104 N N . SER B 1 212 ? 28.728 26.801 9.092 1.00 45.10 193 SER B N 1
ATOM 4105 C CA . SER B 1 212 ? 28.863 26.522 7.673 1.00 44.41 193 SER B CA 1
ATOM 4106 C C . SER B 1 212 ? 28.290 27.690 6.928 1.00 45.78 193 SER B C 1
ATOM 4107 O O . SER B 1 212 ? 27.639 28.553 7.500 1.00 43.85 193 SER B O 1
ATOM 4110 N N . PHE B 1 213 ? 28.574 27.716 5.635 1.00 46.86 194 PHE B N 1
ATOM 4111 C CA . PHE B 1 213 ? 28.099 28.732 4.766 1.00 46.32 194 PHE B CA 1
ATOM 4112 C C . PHE B 1 213 ? 26.750 28.287 4.218 1.00 46.34 194 PHE B C 1
ATOM 4113 O O . PHE B 1 213 ? 26.642 27.743 3.098 1.00 46.58 194 PHE B O 1
ATOM 4121 N N . LEU B 1 214 ? 25.714 28.553 5.007 1.00 44.93 195 LEU B N 1
ATOM 4122 C CA . LEU B 1 214 ? 24.357 28.149 4.691 1.00 44.61 195 LEU B CA 1
ATOM 4123 C C . LEU B 1 214 ? 23.902 28.693 3.325 1.00 44.14 195 LEU B C 1
ATOM 4124 O O . LEU B 1 214 ? 24.338 29.766 2.900 1.00 42.01 195 LEU B O 1
ATOM 4129 N N . PRO B 1 215 ? 23.048 27.937 2.623 1.00 44.62 196 PRO B N 1
ATOM 4130 C CA . PRO B 1 215 ? 22.419 26.675 3.003 1.00 45.08 196 PRO B CA 1
ATOM 4131 C C . PRO B 1 215 ? 23.249 25.371 2.823 1.00 46.26 196 PRO B C 1
ATOM 4132 O O . PRO B 1 215 ? 22.706 24.283 3.011 1.00 46.32 196 PRO B O 1
ATOM 4136 N N . SER B 1 216 ? 24.528 25.454 2.465 1.00 46.20 197 SER B N 1
ATOM 4137 C CA . SER B 1 216 ? 25.354 24.245 2.370 1.00 47.39 197 SER B CA 1
ATOM 4138 C C . SER B 1 216 ? 25.573 23.652 3.762 1.00 46.93 197 SER B C 1
ATOM 4139 O O . SER B 1 216 ? 25.689 24.382 4.726 1.00 44.54 197 SER B O 1
ATOM 4142 N N . PHE B 1 217 ? 25.652 22.334 3.833 1.00 48.23 198 PHE B N 1
ATOM 4143 C CA . PHE B 1 217 ? 26.143 21.615 4.994 1.00 49.52 198 PHE B CA 1
ATOM 4144 C C . PHE B 1 217 ? 25.376 21.893 6.281 1.00 52.39 198 PHE B C 1
ATOM 4145 O O . PHE B 1 217 ? 25.943 22.366 7.273 1.00 53.07 198 PHE B O 1
ATOM 4153 N N . VAL B 1 218 ? 24.066 21.651 6.248 1.00 55.01 199 VAL B N 1
ATOM 4154 C CA . VAL B 1 218 ? 23.254 21.754 7.467 1.00 55.91 199 VAL B CA 1
ATOM 4155 C C . VAL B 1 218 ? 23.469 20.479 8.215 1.00 57.16 199 VAL B C 1
ATOM 4156 O O . VAL B 1 218 ? 23.830 19.454 7.643 1.00 57.16 199 VAL B O 1
ATOM 4160 N N . GLY B 1 219 ? 23.243 20.539 9.514 1.00 59.54 200 GLY B N 1
ATOM 4161 C CA . GLY B 1 219 ? 23.282 19.332 10.325 1.00 60.78 200 GLY B CA 1
ATOM 4162 C C . GLY B 1 219 ? 24.590 19.172 11.049 1.00 60.58 200 GLY B C 1
ATOM 4163 O O . GLY B 1 219 ? 25.263 20.148 11.363 1.00 61.96 200 GLY B O 1
ATOM 4164 N N . ALA B 1 220 ? 24.932 17.924 11.324 1.00 61.45 201 ALA B N 1
ATOM 4165 C CA . ALA B 1 220 ? 26.100 17.603 12.120 1.00 60.57 201 ALA B CA 1
ATOM 4166 C C . ALA B 1 220 ? 27.393 17.687 11.294 1.00 57.67 201 ALA B C 1
ATOM 4167 O O . ALA B 1 220 ? 27.433 17.279 10.120 1.00 54.39 201 ALA B O 1
ATOM 4169 N N . LYS B 1 221 ? 28.444 18.174 11.957 1.00 56.06 202 LYS B N 1
ATOM 4170 C CA . LYS B 1 221 ? 29.817 18.124 11.459 1.00 54.25 202 LYS B CA 1
ATOM 4171 C C . LYS B 1 221 ? 29.984 18.771 10.074 1.00 51.06 202 LYS B C 1
ATOM 4172 O O . LYS B 1 221 ? 30.421 18.101 9.131 1.00 48.93 202 LYS B O 1
ATOM 4178 N N . PRO B 1 222 ? 29.564 20.044 9.937 1.00 48.19 203 PRO B N 1
ATOM 4179 C CA . PRO B 1 222 ? 29.636 20.728 8.646 1.00 47.83 203 PRO B CA 1
ATOM 4180 C C . PRO B 1 222 ? 31.062 20.852 8.059 1.00 46.60 203 PRO B C 1
ATOM 4181 O O . PRO B 1 222 ? 31.188 20.831 6.861 1.00 47.58 203 PRO B O 1
ATOM 4185 N N . TYR B 1 223 ? 32.110 20.933 8.875 1.00 46.85 204 TYR B N 1
ATOM 4186 C CA . TYR B 1 223 ? 33.487 20.957 8.340 1.00 47.81 204 TYR B CA 1
ATOM 4187 C C . TYR B 1 223 ? 33.858 19.595 7.745 1.00 47.10 204 TYR B C 1
ATOM 4188 O O . TYR B 1 223 ? 34.490 19.530 6.696 1.00 47.48 204 TYR B O 1
ATOM 4197 N N . HIS B 1 224 ? 33.370 18.523 8.361 1.00 47.50 205 HIS B N 1
ATOM 4198 C CA . HIS B 1 224 ? 33.552 17.177 7.825 1.00 48.03 205 HIS B CA 1
ATOM 4199 C C . HIS B 1 224 ? 32.832 17.032 6.486 1.00 47.36 205 HIS B C 1
ATOM 4200 O O . HIS B 1 224 ? 33.413 16.503 5.539 1.00 45.84 205 HIS B O 1
ATOM 4207 N N . GLN B 1 225 ? 31.609 17.553 6.411 1.00 46.93 206 GLN B N 1
ATOM 4208 C CA . GLN B 1 225 ? 30.832 17.518 5.185 1.00 47.53 206 GLN B CA 1
ATOM 4209 C C . GLN B 1 225 ? 31.534 18.322 4.110 1.00 45.00 206 GLN B C 1
ATOM 4210 O O . GLN B 1 225 ? 31.644 17.845 3.025 1.00 46.90 206 GLN B O 1
ATOM 4216 N N . ALA B 1 226 ? 32.027 19.513 4.436 1.00 43.39 207 ALA B N 1
ATOM 4217 C CA . ALA B 1 226 ? 32.804 20.330 3.495 1.00 43.72 207 ALA B CA 1
ATOM 4218 C C . ALA B 1 226 ? 34.058 19.601 2.970 1.00 44.42 207 ALA B C 1
ATOM 4219 O O . ALA B 1 226 ? 34.309 19.581 1.768 1.00 44.13 207 ALA B O 1
ATOM 4221 N N . SER B 1 227 ? 34.838 19.027 3.875 1.00 44.72 208 SER B N 1
ATOM 4222 C CA . SER B 1 227 ? 35.976 18.206 3.484 1.00 46.55 208 SER B CA 1
ATOM 4223 C C . SER B 1 227 ? 35.621 17.059 2.532 1.00 47.50 208 SER B C 1
ATOM 4224 O O . SER B 1 227 ? 36.290 16.881 1.503 1.00 47.37 208 SER B O 1
ATOM 4227 N N . LEU B 1 228 ? 34.571 16.299 2.833 1.00 47.43 209 LEU B N 1
ATOM 4228 C CA . LEU B 1 228 ? 34.157 15.225 1.924 1.00 48.86 209 LEU B CA 1
ATOM 4229 C C . LEU B 1 228 ? 33.718 15.717 0.515 1.00 48.49 209 LEU B C 1
ATOM 4230 O O . LEU B 1 228 ? 33.970 15.035 -0.501 1.00 47.60 209 LEU B O 1
ATOM 4235 N N . ARG B 1 229 ? 33.070 16.875 0.453 1.00 46.08 210 ARG B N 1
ATOM 4236 C CA . ARG B 1 229 ? 32.650 17.420 -0.838 1.00 45.44 210 ARG B CA 1
ATOM 4237 C C . ARG B 1 229 ? 33.832 18.078 -1.583 1.00 44.26 210 ARG B C 1
ATOM 4238 O O . ARG B 1 229 ? 33.827 18.181 -2.820 1.00 45.07 210 ARG B O 1
ATOM 4246 N N . GLY B 1 230 ? 34.863 18.467 -0.840 1.00 42.75 211 GLY B N 1
ATOM 4247 C CA . GLY B 1 230 ? 36.065 19.037 -1.414 1.00 42.95 211 GLY B CA 1
ATOM 4248 C C . GLY B 1 230 ? 35.919 20.460 -1.923 1.00 42.13 211 GLY B C 1
ATOM 4249 O O . GLY B 1 230 ? 36.502 20.837 -2.939 1.00 41.47 211 GLY B O 1
ATOM 4250 N N . VAL B 1 231 ? 35.112 21.243 -1.221 1.00 40.67 212 VAL B N 1
ATOM 4251 C CA . VAL B 1 231 ? 34.969 22.650 -1.506 1.00 39.01 212 VAL B CA 1
ATOM 4252 C C . VAL B 1 231 ? 36.301 23.361 -1.266 1.00 39.12 212 VAL B C 1
ATOM 4253 O O . VAL B 1 231 ? 37.085 22.957 -0.407 1.00 40.58 212 VAL B O 1
ATOM 4257 N N . LYS B 1 232 ? 36.471 24.500 -1.914 1.00 38.71 213 LYS B N 1
ATOM 4258 C CA . LYS B 1 232 ? 37.678 25.292 -1.786 1.00 38.45 213 LYS B CA 1
ATOM 4259 C C . LYS B 1 232 ? 37.491 26.530 -0.912 1.00 40.31 213 LYS B C 1
ATOM 4260 O O . LYS B 1 232 ? 38.406 27.318 -0.766 1.00 42.49 213 LYS B O 1
ATOM 4266 N N . LEU B 1 233 ? 36.305 26.692 -0.333 1.00 42.02 214 LEU B N 1
ATOM 4267 C CA . LEU B 1 233 ? 36.008 27.727 0.648 1.00 41.83 214 LEU B CA 1
ATOM 4268 C C . LEU B 1 233 ? 34.944 27.200 1.602 1.00 41.02 214 LEU B C 1
ATOM 4269 O O . LEU B 1 233 ? 34.048 26.464 1.196 1.00 40.43 214 LEU B O 1
ATOM 4274 N N . ILE B 1 234 ? 35.083 27.565 2.872 1.00 40.64 215 ILE B N 1
ATOM 4275 C CA . ILE B 1 234 ? 34.135 27.213 3.916 1.00 40.79 215 ILE B CA 1
ATOM 4276 C C . ILE B 1 234 ? 33.771 28.491 4.636 1.00 40.56 215 ILE B C 1
ATOM 4277 O O . ILE B 1 234 ? 34.516 29.446 4.583 1.00 40.97 215 ILE B O 1
ATOM 4282 N N . GLY B 1 235 ? 32.694 28.472 5.412 1.00 41.85 216 GLY B N 1
ATOM 4283 C CA . GLY B 1 235 ? 32.222 29.702 6.044 1.00 42.36 216 GLY B CA 1
ATOM 4284 C C . GLY B 1 235 ? 31.328 29.538 7.246 1.00 42.49 216 GLY B C 1
ATOM 4285 O O . GLY B 1 235 ? 31.193 28.446 7.779 1.00 42.88 216 GLY B O 1
ATOM 4286 N N . ALA B 1 236 ? 30.789 30.658 7.713 1.00 41.68 217 ALA B N 1
ATOM 4287 C CA . ALA B 1 236 ? 29.917 30.659 8.871 1.00 42.83 217 ALA B CA 1
ATOM 4288 C C . ALA B 1 236 ? 28.793 31.660 8.619 1.00 42.89 217 ALA B C 1
ATOM 4289 O O . ALA B 1 236 ? 28.937 32.567 7.815 1.00 44.43 217 ALA B O 1
ATOM 4291 N N . THR B 1 237 ? 27.678 31.451 9.294 1.00 42.79 218 THR B N 1
ATOM 4292 C CA . THR B 1 237 ? 26.460 32.184 9.077 1.00 42.72 218 THR B CA 1
ATOM 4293 C C . THR B 1 237 ? 25.853 32.593 10.426 1.00 42.79 218 THR B C 1
ATOM 4294 O O . THR B 1 237 ? 25.640 31.768 11.309 1.00 42.39 218 THR B O 1
ATOM 4298 N N . CYS B 1 238 ? 25.736 33.898 10.619 1.00 42.73 219 CYS B N 1
ATOM 4299 C CA . CYS B 1 238 ? 25.016 34.470 11.751 1.00 43.71 219 CYS B CA 1
ATOM 4300 C C . CYS B 1 238 ? 23.574 34.669 11.294 1.00 42.20 219 CYS B C 1
ATOM 4301 O O . CYS B 1 238 ? 23.347 35.282 10.246 1.00 42.66 219 CYS B O 1
ATOM 4304 N N . HIS B 1 239 ? 22.614 34.131 12.039 1.00 41.96 220 HIS B N 1
ATOM 4305 C CA . HIS B 1 239 ? 21.203 34.195 11.651 1.00 40.87 220 HIS B CA 1
ATOM 4306 C C . HIS B 1 239 ? 20.286 34.211 12.849 1.00 42.13 220 HIS B C 1
ATOM 4307 O O . HIS B 1 239 ? 20.682 33.800 13.949 1.00 42.57 220 HIS B O 1
ATOM 4314 N N . TYR B 1 240 ? 19.087 34.762 12.659 1.00 42.04 221 TYR B N 1
ATOM 4315 C CA . TYR B 1 240 ? 18.060 34.698 13.665 1.00 43.61 221 TYR B CA 1
ATOM 4316 C C . TYR B 1 240 ? 17.488 33.282 13.668 1.00 45.58 221 TYR B C 1
ATOM 4317 O O . TYR B 1 240 ? 17.436 32.613 12.626 1.00 44.55 221 TYR B O 1
ATOM 4326 N N . VAL B 1 241 ? 17.179 32.794 14.867 1.00 46.66 222 VAL B N 1
ATOM 4327 C CA . VAL B 1 241 ? 16.574 31.486 15.026 1.00 49.82 222 VAL B CA 1
ATOM 4328 C C . VAL B 1 241 ? 15.046 31.602 14.922 1.00 51.68 222 VAL B C 1
ATOM 4329 O O . VAL B 1 241 ? 14.432 32.445 15.583 1.00 51.70 222 VAL B O 1
ATOM 4333 N N . THR B 1 242 ? 14.460 30.798 14.046 1.00 54.71 223 THR B N 1
ATOM 4334 C CA . THR B 1 242 ? 13.002 30.675 13.901 1.00 58.23 223 THR B CA 1
ATOM 4335 C C . THR B 1 242 ? 12.615 29.221 14.181 1.00 61.95 223 THR B C 1
ATOM 4336 O O . THR B 1 242 ? 13.488 28.378 14.406 1.00 61.59 223 THR B O 1
ATOM 4340 N N . GLU B 1 243 ? 11.323 28.920 14.123 1.00 67.28 224 GLU B N 1
ATOM 4341 C CA . GLU B 1 243 ? 10.812 27.554 14.433 1.00 72.73 224 GLU B CA 1
ATOM 4342 C C . GLU B 1 243 ? 11.379 26.424 13.549 1.00 74.43 224 GLU B C 1
ATOM 4343 O O . GLU B 1 243 ? 11.464 25.285 13.988 1.00 76.00 224 GLU B O 1
ATOM 4349 N N . GLU B 1 244 ? 11.782 26.747 12.324 1.00 76.18 225 GLU B N 1
ATOM 4350 C CA . GLU B 1 244 ? 12.364 25.772 11.390 1.00 78.25 225 GLU B CA 1
ATOM 4351 C C . GLU B 1 244 ? 13.908 25.777 11.450 1.00 78.31 225 GLU B C 1
ATOM 4352 O O . GLU B 1 244 ? 14.557 26.818 11.190 1.00 77.79 225 GLU B O 1
ATOM 4358 N N . LEU B 1 245 ? 14.487 24.608 11.756 1.00 79.26 226 LEU B N 1
ATOM 4359 C CA . LEU B 1 245 ? 15.940 24.452 11.971 1.00 78.36 226 LEU B CA 1
ATOM 4360 C C . LEU B 1 245 ? 16.751 24.997 10.812 1.00 76.57 226 LEU B C 1
ATOM 4361 O O . LEU B 1 245 ? 16.450 24.706 9.652 1.00 76.09 226 LEU B O 1
ATOM 4366 N N . ASP B 1 246 ? 17.773 25.783 11.168 1.00 74.80 227 ASP B N 1
ATOM 4367 C CA . ASP B 1 246 ? 18.750 26.400 10.252 1.00 72.78 227 ASP B CA 1
ATOM 4368 C C . ASP B 1 246 ? 18.199 27.231 9.063 1.00 70.06 227 ASP B C 1
ATOM 4369 O O . ASP B 1 246 ? 18.958 27.605 8.163 1.00 69.30 227 ASP B O 1
ATOM 4374 N N . ALA B 1 247 ? 16.914 27.570 9.100 1.00 66.29 228 ALA B N 1
ATOM 4375 C CA . ALA B 1 247 ? 16.278 28.238 7.976 1.00 64.01 228 ALA B CA 1
ATOM 4376 C C . ALA B 1 247 ? 16.059 29.737 8.219 1.00 59.76 228 ALA B C 1
ATOM 4377 O O . ALA B 1 247 ? 15.400 30.376 7.397 1.00 58.92 228 ALA B O 1
ATOM 4379 N N . GLY B 1 248 ? 16.507 30.252 9.373 1.00 55.38 229 GLY B N 1
ATOM 4380 C CA . GLY B 1 248 ? 16.134 31.607 9.829 1.00 52.62 229 GLY B CA 1
ATOM 4381 C C . GLY B 1 248 ? 16.834 32.739 9.105 1.00 48.18 229 GLY B C 1
ATOM 4382 O O . GLY B 1 248 ? 17.771 32.491 8.368 1.00 47.13 229 GLY B O 1
ATOM 4383 N N . PRO B 1 249 ? 16.372 33.992 9.282 1.00 46.10 230 PRO B N 1
ATOM 4384 C CA . PRO B 1 249 ? 16.952 35.092 8.465 1.00 44.23 230 PRO B CA 1
ATOM 4385 C C . PRO B 1 249 ? 18.459 35.291 8.687 1.00 41.60 230 PRO B C 1
ATOM 4386 O O . PRO B 1 249 ? 18.917 35.362 9.836 1.00 40.74 230 PRO B O 1
ATOM 4390 N N . ILE B 1 250 ? 19.199 35.323 7.594 1.00 39.79 231 ILE B N 1
ATOM 4391 C CA . ILE B 1 250 ? 20.646 35.473 7.601 1.00 40.00 231 ILE B CA 1
ATOM 4392 C C . ILE B 1 250 ? 21.003 36.950 7.809 1.00 39.60 231 ILE B C 1
ATOM 4393 O O . ILE B 1 250 ? 20.544 37.828 7.062 1.00 39.71 231 ILE B O 1
ATOM 4398 N N . ILE B 1 251 ? 21.821 37.201 8.833 1.00 39.71 232 ILE B N 1
ATOM 4399 C CA . ILE B 1 251 ? 22.285 38.530 9.185 1.00 39.39 232 ILE B CA 1
ATOM 4400 C C . ILE B 1 251 ? 23.625 38.809 8.552 1.00 38.76 232 ILE B C 1
ATOM 4401 O O . ILE B 1 251 ? 23.828 39.856 7.959 1.00 39.69 232 ILE B O 1
ATOM 4406 N N . GLU B 1 252 ? 24.550 37.871 8.689 1.00 40.90 233 GLU B N 1
ATOM 4407 C CA . GLU B 1 252 ? 25.879 38.002 8.086 1.00 40.87 233 GLU B CA 1
ATOM 4408 C C . GLU B 1 252 ? 26.535 36.653 7.800 1.00 41.74 233 GLU B C 1
ATOM 4409 O O . GLU B 1 252 ? 26.259 35.654 8.475 1.00 39.79 233 GLU B O 1
ATOM 4415 N N . GLN B 1 253 ? 27.323 36.621 6.713 1.00 41.46 234 GLN B N 1
ATOM 4416 C CA . GLN B 1 253 ? 28.105 35.464 6.359 1.00 41.11 234 GLN B CA 1
ATOM 4417 C C . GLN B 1 253 ? 29.490 35.900 5.958 1.00 41.35 234 GLN B C 1
ATOM 4418 O O . GLN B 1 253 ? 29.695 37.039 5.547 1.00 41.04 234 GLN B O 1
ATOM 4424 N N . ASP B 1 254 ? 30.441 34.982 6.067 1.00 41.71 235 ASP B N 1
ATOM 4425 C CA . ASP B 1 254 ? 31.743 35.162 5.451 1.00 42.11 235 ASP B CA 1
ATOM 4426 C C . ASP B 1 254 ? 32.375 33.807 5.173 1.00 41.30 235 ASP B C 1
ATOM 4427 O O . ASP B 1 254 ? 31.853 32.787 5.588 1.00 41.94 235 ASP B O 1
ATOM 4432 N N . VAL B 1 255 ? 33.549 33.823 4.554 1.00 40.36 236 VAL B N 1
ATOM 4433 C CA . VAL B 1 255 ? 34.216 32.612 4.144 1.00 41.38 236 VAL B CA 1
ATOM 4434 C C . VAL B 1 255 ? 35.717 32.731 4.336 1.00 41.27 236 VAL B C 1
ATOM 4435 O O . VAL B 1 255 ? 36.257 33.823 4.441 1.00 41.36 236 VAL B O 1
ATOM 4439 N N . VAL B 1 256 ? 36.367 31.583 4.367 1.00 41.32 237 VAL B N 1
ATOM 4440 C CA . VAL B 1 256 ? 37.819 31.486 4.344 1.00 42.29 237 VAL B CA 1
ATOM 4441 C C . VAL B 1 256 ? 38.211 30.389 3.318 1.00 42.65 237 VAL B C 1
ATOM 4442 O O . VAL B 1 256 ? 37.531 29.349 3.220 1.00 41.60 237 VAL B O 1
ATOM 4446 N N . ARG B 1 257 ? 39.299 30.617 2.585 1.00 41.95 238 ARG B N 1
ATOM 4447 C CA . ARG B 1 257 ? 39.748 29.684 1.554 1.00 41.84 238 ARG B CA 1
ATOM 4448 C C . ARG B 1 257 ? 40.446 28.495 2.201 1.00 41.87 238 ARG B C 1
ATOM 4449 O O . ARG B 1 257 ? 41.219 28.689 3.120 1.00 42.98 238 ARG B O 1
ATOM 4457 N N . VAL B 1 258 ? 40.218 27.292 1.658 1.00 41.45 239 VAL B N 1
ATOM 4458 C CA . VAL B 1 258 ? 40.896 26.060 2.066 1.00 40.75 239 VAL B CA 1
ATOM 4459 C C . VAL B 1 258 ? 41.359 25.318 0.795 1.00 42.23 239 VAL B C 1
ATOM 4460 O O . VAL B 1 258 ? 40.868 25.585 -0.314 1.00 41.46 239 VAL B O 1
ATOM 4464 N N . SER B 1 259 ? 42.355 24.455 0.942 1.00 41.98 240 SER B N 1
ATOM 4465 C CA . SER B 1 259 ? 42.866 23.665 -0.177 1.00 41.90 240 SER B CA 1
ATOM 4466 C C . SER B 1 259 ? 42.961 22.235 0.275 1.00 41.13 240 SER B C 1
ATOM 4467 O O . SER B 1 259 ? 42.759 21.938 1.465 1.00 39.24 240 SER B O 1
ATOM 4470 N N . HIS B 1 260 ? 43.374 21.382 -0.652 1.00 40.68 241 HIS B N 1
ATOM 4471 C CA . HIS B 1 260 ? 43.695 19.981 -0.353 1.00 41.56 241 HIS B CA 1
ATOM 4472 C C . HIS B 1 260 ? 44.684 19.790 0.795 1.00 42.05 241 HIS B C 1
ATOM 4473 O O . HIS B 1 260 ? 44.734 18.724 1.396 1.00 42.99 241 HIS B O 1
ATOM 4480 N N . ARG B 1 261 ? 45.516 20.790 1.033 1.00 42.12 242 ARG B N 1
ATOM 4481 C CA . ARG B 1 261 ? 46.502 20.730 2.060 1.00 43.75 242 ARG B CA 1
ATOM 4482 C C . ARG B 1 261 ? 45.859 20.810 3.449 1.00 43.91 242 ARG B C 1
ATOM 4483 O O . ARG B 1 261 ? 46.500 20.492 4.404 1.00 43.65 242 ARG B O 1
ATOM 4491 N N . ASP B 1 262 ? 44.640 21.307 3.552 1.00 43.95 243 ASP B N 1
ATOM 4492 C CA . ASP B 1 262 ? 44.066 21.572 4.847 1.00 46.14 243 ASP B CA 1
ATOM 4493 C C . ASP B 1 262 ? 43.248 20.405 5.339 1.00 46.74 243 ASP B C 1
ATOM 4494 O O . ASP B 1 262 ? 42.183 20.096 4.810 1.00 47.03 243 ASP B O 1
ATOM 4499 N N . SER B 1 263 ? 43.782 19.745 6.353 1.00 47.86 244 SER B N 1
ATOM 4500 C CA . SER B 1 263 ? 43.057 18.694 7.060 1.00 49.92 244 SER B CA 1
ATOM 4501 C C . SER B 1 263 ? 41.842 19.271 7.774 1.00 50.74 244 SER B C 1
ATOM 4502 O O . SER B 1 263 ? 41.747 20.492 7.953 1.00 48.98 244 SER B O 1
ATOM 4505 N N . ILE B 1 264 ? 40.948 18.378 8.204 1.00 54.00 245 ILE B N 1
ATOM 4506 C CA . ILE B 1 264 ? 39.739 18.755 8.931 1.00 56.42 245 ILE B CA 1
ATOM 4507 C C . ILE B 1 264 ? 40.034 19.575 10.170 1.00 57.24 245 ILE B C 1
ATOM 4508 O O . ILE B 1 264 ? 39.412 20.610 10.383 1.00 55.97 245 ILE B O 1
ATOM 4513 N N . GLU B 1 265 ? 41.044 19.152 10.914 1.00 59.58 246 GLU B N 1
ATOM 4514 C CA . GLU B 1 265 ? 41.521 19.869 12.093 1.00 60.87 246 GLU B CA 1
ATOM 4515 C C . GLU B 1 265 ? 41.848 21.307 11.732 1.00 59.13 246 GLU B C 1
ATOM 4516 O O . GLU B 1 265 ? 41.441 22.235 12.424 1.00 59.14 246 GLU B O 1
ATOM 4522 N N . ASN B 1 266 ? 42.567 21.491 10.630 1.00 57.98 247 ASN B N 1
ATOM 4523 C CA . ASN B 1 266 ? 42.941 22.831 10.175 1.00 56.68 247 ASN B CA 1
ATOM 4524 C C . ASN B 1 266 ? 41.738 23.648 9.643 1.00 53.64 247 ASN B C 1
ATOM 4525 O O . ASN B 1 266 ? 41.654 24.843 9.884 1.00 52.96 247 ASN B O 1
ATOM 4538 N N . VAL B 1 268 ? 38.559 23.264 10.738 1.00 50.40 249 VAL B N 1
ATOM 4539 C CA . VAL B 1 268 ? 37.857 23.613 11.982 1.00 51.56 249 VAL B CA 1
ATOM 4540 C C . VAL B 1 268 ? 38.514 24.838 12.642 1.00 52.40 249 VAL B C 1
ATOM 4541 O O . VAL B 1 268 ? 37.823 25.792 13.055 1.00 53.58 249 VAL B O 1
ATOM 4545 N N . ARG B 1 269 ? 39.838 24.874 12.611 1.00 51.82 250 ARG B N 1
ATOM 4546 C CA . ARG B 1 269 ? 40.583 25.970 13.184 1.00 52.22 250 ARG B CA 1
ATOM 4547 C C . ARG B 1 269 ? 40.393 27.258 12.413 1.00 52.10 250 ARG B C 1
ATOM 4548 O O . ARG B 1 269 ? 40.191 28.311 13.041 1.00 51.91 250 ARG B O 1
ATOM 4556 N N . PHE B 1 270 ? 40.453 27.207 11.077 1.00 51.68 251 PHE B N 1
ATOM 4557 C CA . PHE B 1 270 ? 40.184 28.411 10.270 1.00 51.46 251 PHE B CA 1
ATOM 4558 C C . PHE B 1 270 ? 38.762 28.872 10.512 1.00 51.53 251 PHE B C 1
ATOM 4559 O O . PHE B 1 270 ? 38.499 30.074 10.572 1.00 53.24 251 PHE B O 1
ATOM 4567 N N . GLY B 1 271 ? 37.855 27.900 10.603 1.00 51.31 252 GLY B N 1
ATOM 4568 C CA . GLY B 1 271 ? 36.436 28.125 10.830 1.00 50.24 252 GLY B CA 1
ATOM 4569 C C . GLY B 1 271 ? 36.112 28.892 12.104 1.00 49.52 252 GLY B C 1
ATOM 4570 O O . GLY B 1 271 ? 35.224 29.742 12.082 1.00 49.42 252 GLY B O 1
ATOM 4571 N N . ARG B 1 272 ? 36.834 28.602 13.190 1.00 49.02 253 ARG B N 1
ATOM 4572 C CA A ARG B 1 272 ? 36.668 29.317 14.456 0.50 49.09 253 ARG B CA 1
ATOM 4573 C CA B ARG B 1 272 ? 36.670 29.321 14.456 0.50 49.20 253 ARG B CA 1
ATOM 4574 C C . ARG B 1 272 ? 36.854 30.821 14.261 1.00 48.02 253 ARG B C 1
ATOM 4575 O O . ARG B 1 272 ? 36.048 31.619 14.749 1.00 46.59 253 ARG B O 1
ATOM 4590 N N . ASP B 1 273 ? 37.892 31.202 13.524 1.00 46.48 254 ASP B N 1
ATOM 4591 C CA . ASP B 1 273 ? 38.110 32.617 13.232 1.00 46.91 254 ASP B CA 1
ATOM 4592 C C . ASP B 1 273 ? 36.959 33.215 12.438 1.00 46.07 254 ASP B C 1
ATOM 4593 O O . ASP B 1 273 ? 36.482 34.294 12.788 1.00 46.77 254 ASP B O 1
ATOM 4598 N N . VAL B 1 274 ? 36.445 32.490 11.448 1.00 43.89 255 VAL B N 1
ATOM 4599 C CA . VAL B 1 274 ? 35.308 33.005 10.710 1.00 43.48 255 VAL B CA 1
ATOM 4600 C C . VAL B 1 274 ? 34.053 33.073 11.580 1.00 42.47 255 VAL B C 1
ATOM 4601 O O . VAL B 1 274 ? 33.353 34.063 11.534 1.00 40.47 255 VAL B O 1
ATOM 4605 N N . GLU B 1 275 ? 33.752 32.015 12.328 1.00 43.72 256 GLU B N 1
ATOM 4606 C CA . GLU B 1 275 ? 32.625 32.029 13.269 1.00 44.05 256 GLU B CA 1
ATOM 4607 C C . GLU B 1 275 ? 32.685 33.252 14.190 1.00 45.23 256 GLU B C 1
ATOM 4608 O O . GLU B 1 275 ? 31.695 33.968 14.327 1.00 43.90 256 GLU B O 1
ATOM 4614 N N . LYS B 1 276 ? 33.847 33.487 14.806 1.00 46.68 257 LYS B N 1
ATOM 4615 C CA . LYS B 1 276 ? 34.029 34.621 15.751 1.00 48.28 257 LYS B CA 1
ATOM 4616 C C . LYS B 1 276 ? 33.725 35.958 15.105 1.00 46.23 257 LYS B C 1
ATOM 4617 O O . LYS B 1 276 ? 32.991 36.771 15.649 1.00 44.59 257 LYS B O 1
ATOM 4636 N N . VAL B 1 278 ? 32.110 36.697 12.225 1.00 43.00 259 VAL B N 1
ATOM 4637 C CA . VAL B 1 278 ? 30.752 36.786 11.684 1.00 40.67 259 VAL B CA 1
ATOM 4638 C C . VAL B 1 278 ? 29.714 36.979 12.806 1.00 41.27 259 VAL B C 1
ATOM 4639 O O . VAL B 1 278 ? 28.854 37.831 12.697 1.00 41.15 259 VAL B O 1
ATOM 4643 N N . LEU B 1 279 ? 29.835 36.243 13.902 1.00 42.03 260 LEU B N 1
ATOM 4644 C CA . LEU B 1 279 ? 28.960 36.458 15.048 1.00 41.86 260 LEU B CA 1
ATOM 4645 C C . LEU B 1 279 ? 29.129 37.882 15.584 1.00 43.83 260 LEU B C 1
ATOM 4646 O O . LEU B 1 279 ? 28.129 38.590 15.824 1.00 43.46 260 LEU B O 1
ATOM 4651 N N . ALA B 1 280 ? 30.372 38.338 15.720 1.00 44.80 261 ALA B N 1
ATOM 4652 C CA . ALA B 1 280 ? 30.601 39.698 16.269 1.00 45.17 261 ALA B CA 1
ATOM 4653 C C . ALA B 1 280 ? 29.984 40.785 15.403 1.00 44.20 261 ALA B C 1
ATOM 4654 O O . ALA B 1 280 ? 29.404 41.738 15.925 1.00 42.82 261 ALA B O 1
ATOM 4656 N N . ARG B 1 281 ? 30.145 40.657 14.089 1.00 42.98 262 ARG B N 1
ATOM 4657 C CA . ARG B 1 281 ? 29.578 41.622 13.179 1.00 43.55 262 ARG B CA 1
ATOM 4658 C C . ARG B 1 281 ? 28.066 41.607 13.223 1.00 41.44 262 ARG B C 1
ATOM 4659 O O . ARG B 1 281 ? 27.469 42.657 13.138 1.00 40.85 262 ARG B O 1
ATOM 4667 N N . GLY B 1 282 ? 27.460 40.423 13.247 1.00 40.94 263 GLY B N 1
ATOM 4668 C CA . GLY B 1 282 ? 25.999 40.310 13.290 1.00 41.37 263 GLY B CA 1
ATOM 4669 C C . GLY B 1 282 ? 25.394 40.839 14.598 1.00 40.90 263 GLY B C 1
ATOM 4670 O O . GLY B 1 282 ? 24.392 41.559 14.588 1.00 40.84 263 GLY B O 1
ATOM 4671 N N . LEU B 1 283 ? 26.018 40.512 15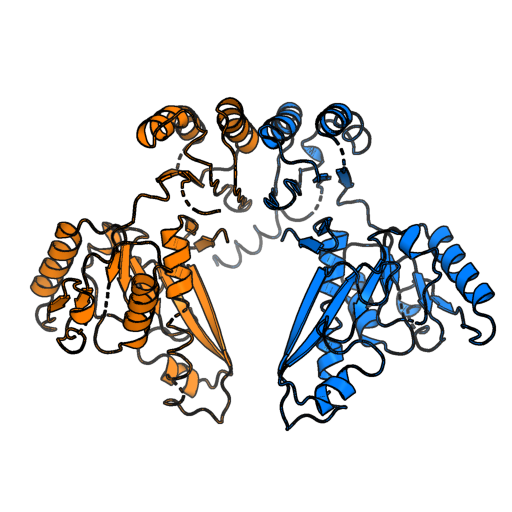.721 1.00 40.14 264 LEU B N 1
ATOM 4672 C CA . LEU B 1 283 ? 25.523 40.966 17.003 1.00 41.05 264 LEU B CA 1
ATOM 4673 C C . LEU B 1 283 ? 25.630 42.496 17.097 1.00 42.33 264 LEU B C 1
ATOM 4674 O O . LEU B 1 283 ? 24.690 43.148 17.502 1.00 42.13 264 LEU B O 1
ATOM 4679 N N . ARG B 1 284 ? 26.742 43.076 16.668 1.00 42.58 265 ARG B N 1
ATOM 4680 C CA . ARG B 1 284 ? 26.881 44.523 16.728 1.00 42.37 265 ARG B CA 1
ATOM 4681 C C . ARG B 1 284 ? 25.843 45.214 15.830 1.00 42.53 265 ARG B C 1
ATOM 4682 O O . ARG B 1 284 ? 25.289 46.217 16.222 1.00 42.33 265 ARG B O 1
ATOM 4690 N N . ALA B 1 285 ? 25.601 44.686 14.622 1.00 40.34 266 ALA B N 1
ATOM 4691 C CA . ALA B 1 285 ? 24.594 45.271 13.740 1.00 40.45 266 ALA B CA 1
ATOM 4692 C C . ALA B 1 285 ? 23.241 45.231 14.435 1.00 41.37 266 ALA B C 1
ATOM 4693 O O . ALA B 1 285 ? 22.510 46.227 14.422 1.00 42.06 266 ALA B O 1
ATOM 4695 N N . HIS B 1 286 ? 22.972 44.133 15.144 1.00 41.71 267 HIS B N 1
ATOM 4696 C CA . HIS B 1 286 ? 21.746 43.996 15.879 1.00 43.06 267 HIS B CA 1
ATOM 4697 C C . HIS B 1 286 ? 21.689 45.018 16.992 1.00 42.73 267 HIS B C 1
ATOM 4698 O O . HIS B 1 286 ? 20.695 45.685 17.158 1.00 41.55 267 HIS B O 1
ATOM 4705 N N . LEU B 1 287 ? 22.762 45.110 17.758 1.00 43.78 268 LEU B N 1
ATOM 4706 C CA . LEU B 1 287 ? 22.823 45.989 18.910 1.00 43.61 268 LEU B CA 1
ATOM 4707 C C . LEU B 1 287 ? 22.628 47.438 18.490 1.00 44.32 268 LEU B C 1
ATOM 4708 O O . LEU B 1 287 ? 21.969 48.189 19.203 1.00 44.68 268 LEU B O 1
ATOM 4713 N N . GLU B 1 288 ? 23.072 47.790 17.272 1.00 42.70 269 GLU B N 1
ATOM 4714 C CA . GLU B 1 288 ? 22.996 49.163 16.820 1.00 42.54 269 GLU B CA 1
ATOM 4715 C C . GLU B 1 288 ? 21.707 49.490 16.057 1.00 41.78 269 GLU B C 1
ATOM 4716 O O . GLU B 1 288 ? 21.605 50.567 15.450 1.00 41.76 269 GLU B O 1
ATOM 4722 N N . ASP B 1 289 ? 20.737 48.580 16.107 1.00 40.22 270 ASP B N 1
ATOM 4723 C CA . ASP B 1 289 ? 19.459 48.730 15.433 1.00 40.99 270 ASP B CA 1
ATOM 4724 C C . ASP B 1 289 ? 19.616 48.946 13.927 1.00 41.97 270 ASP B C 1
ATOM 4725 O O . ASP B 1 289 ? 18.939 49.810 13.327 1.00 39.99 270 ASP B O 1
ATOM 4730 N N . ARG B 1 290 ? 20.484 48.114 13.322 1.00 40.42 271 ARG B N 1
ATOM 4731 C CA . ARG B 1 290 ? 20.766 48.155 11.883 1.00 39.94 271 ARG B CA 1
ATOM 4732 C C . ARG B 1 290 ? 20.161 47.027 11.053 1.00 39.38 271 ARG B C 1
ATOM 4733 O O . ARG B 1 290 ? 20.276 47.046 9.819 1.00 37.24 271 ARG B O 1
ATOM 4741 N N . VAL B 1 291 ? 19.529 46.071 11.711 1.00 38.76 272 VAL B N 1
ATOM 4742 C CA . VAL B 1 291 ? 19.042 44.865 11.058 1.00 40.69 272 VAL B CA 1
ATOM 4743 C C . VAL B 1 291 ? 17.537 44.819 11.046 1.00 40.83 272 VAL B C 1
ATOM 4744 O O . VAL B 1 291 ? 16.944 44.924 12.090 1.00 41.20 272 VAL B O 1
ATOM 4748 N N . LEU B 1 292 ? 16.937 44.695 9.866 1.00 41.11 273 LEU B N 1
ATOM 4749 C CA . LEU B 1 292 ? 15.489 44.606 9.740 1.00 42.18 273 LEU B CA 1
ATOM 4750 C C . LEU B 1 292 ? 15.169 43.340 8.984 1.00 43.44 273 LEU B C 1
ATOM 4751 O O . LEU B 1 292 ? 15.826 43.042 7.972 1.00 44.26 273 LEU B O 1
ATOM 4756 N N . VAL B 1 293 ? 14.115 42.651 9.428 1.00 43.34 274 VAL B N 1
ATOM 4757 C CA . VAL B 1 293 ? 13.699 41.385 8.873 1.00 43.06 274 VAL B CA 1
ATOM 4758 C C . VAL B 1 293 ? 12.449 41.570 8.020 1.00 44.05 274 VAL B C 1
ATOM 4759 O O . VAL B 1 293 ? 11.481 42.142 8.458 1.00 44.45 274 VAL B O 1
ATOM 4763 N N . HIS B 1 294 ? 12.483 41.020 6.815 1.00 43.94 275 HIS B N 1
ATOM 4764 C CA . HIS B 1 294 ? 11.345 41.025 5.933 1.00 45.96 275 HIS B CA 1
ATOM 4765 C C . HIS B 1 294 ? 11.450 39.837 4.972 1.00 45.67 275 HIS B C 1
ATOM 4766 O O . HIS B 1 294 ? 12.547 39.578 4.457 1.00 42.90 275 HIS B O 1
ATOM 4773 N N . ASP B 1 295 ? 10.351 39.071 4.827 1.00 46.74 276 ASP B N 1
ATOM 4774 C CA . ASP B 1 295 ? 10.296 37.871 3.972 1.00 48.06 276 ASP B CA 1
ATOM 4775 C C . ASP B 1 295 ? 11.420 36.889 4.233 1.00 46.72 276 ASP B C 1
ATOM 4776 O O . ASP B 1 295 ? 12.069 36.393 3.289 1.00 45.24 276 ASP B O 1
ATOM 4781 N N . ASN B 1 296 ? 11.697 36.675 5.516 1.00 45.95 277 ASN B N 1
ATOM 4782 C CA . ASN B 1 296 ? 12.752 35.765 5.961 1.00 47.37 277 ASN B CA 1
ATOM 4783 C C . ASN B 1 296 ? 14.179 36.141 5.525 1.00 45.91 277 ASN B C 1
ATOM 4784 O O . ASN B 1 296 ? 15.052 35.279 5.421 1.00 46.98 277 ASN B O 1
ATOM 4789 N N . LYS B 1 297 ? 14.385 37.425 5.254 1.00 46.08 278 LYS B N 1
ATOM 4790 C CA . LYS B 1 297 ? 15.643 37.985 4.790 1.00 44.95 278 LYS B CA 1
ATOM 4791 C C . LYS B 1 297 ? 15.919 39.240 5.617 1.00 43.31 278 LYS B C 1
ATOM 4792 O O . LYS B 1 297 ? 15.005 39.761 6.276 1.00 43.96 278 LYS B O 1
ATOM 4798 N N . THR B 1 298 ? 17.154 39.733 5.574 1.00 41.01 279 THR B N 1
ATOM 4799 C CA . THR B 1 298 ? 17.486 40.954 6.312 1.00 41.23 279 THR B CA 1
ATOM 4800 C C . THR B 1 298 ? 17.938 42.075 5.440 1.00 40.40 279 THR B C 1
ATOM 4801 O O . THR B 1 298 ? 18.585 41.854 4.404 1.00 40.68 279 THR B O 1
ATOM 4805 N N . VAL B 1 299 ? 17.564 43.283 5.850 1.00 42.18 280 VAL B N 1
ATOM 4806 C CA . VAL B 1 299 ? 18.245 44.479 5.409 1.00 41.25 280 VAL B CA 1
ATOM 4807 C C . VAL B 1 299 ? 19.154 44.883 6.545 1.00 41.94 280 VAL B C 1
ATOM 4808 O O . VAL B 1 299 ? 18.774 44.818 7.717 1.00 40.54 280 VAL B O 1
ATOM 4812 N N . VAL B 1 300 ? 20.422 45.089 6.197 1.00 41.53 281 VAL B N 1
ATOM 4813 C CA . VAL B 1 300 ? 21.447 45.410 7.183 1.00 40.30 281 VAL B CA 1
ATOM 4814 C C . VAL B 1 300 ? 22.056 46.722 6.789 1.00 40.34 281 VAL B C 1
ATOM 4815 O O . VAL B 1 300 ? 22.824 46.779 5.856 1.00 40.28 281 VAL B O 1
ATOM 4819 N N . PHE B 1 301 ? 21.683 47.774 7.501 1.00 41.06 282 PHE B N 1
ATOM 4820 C CA . PHE B 1 301 ? 22.124 49.122 7.187 1.00 42.81 282 PHE B CA 1
ATOM 4821 C C . PHE B 1 301 ? 23.462 49.409 7.828 1.00 45.28 282 PHE B C 1
ATOM 4822 O O . PHE B 1 301 ? 23.505 49.802 8.985 1.00 44.65 282 PHE B O 1
ATOM 4830 N N . ASP B 1 302 ? 24.533 49.179 7.067 1.00 48.12 283 ASP B N 1
ATOM 4831 C CA . ASP B 1 302 ? 25.903 49.469 7.499 1.00 51.48 283 ASP B CA 1
ATOM 4832 C C . ASP B 1 302 ? 26.291 50.926 7.210 1.00 53.18 283 ASP B C 1
ATOM 4833 O O . ASP B 1 302 ? 25.509 51.757 6.721 1.00 54.52 283 ASP B O 1
#

Sequence (567 aa):
KIHHHHHHHHEENLYFQGRTFRLVIACPDRVGIVAKVSNFLASHNGWITEASHHSDNLSGWWFFRHEEIRADTLPFDLDGFREEAFTPIAEEFSDDWRITDSAQKKRRVVLASRESHCLADLLHRWHSDELDCDIACVISNHQDLRSVEWHDIPYYHVPVDPKDKEPAFAEVSRLVGHHQADVVVLARYQILPPQLCREYAHQVINIHHSFLPSFVGAKPYHQASLRGVKLIGATCHYVTEELDAGPIIEQDVVRVSHRDSIENVRFGRDVEKVLARGLRAHLEDRVLVHDNKTVVFDDQGRTFRLVIACPDRVGIVAKVSNFLASHNGWITEASHHSDNLSGWWFFRHEEIRADDTLPFDLDGFREAFTPIAEEFSDDWRITDSAQKKRRVVLASRESHCLADLLHRWHSDELDCDIACVISNHQDLRSVEWHDIPYYHVPVDPKDKEPAFAEVSRLVGHHQADVVVLARYQILPPQQLCREYAHQVINIHHSFLPSFVGAKPYHQASLRGVKLIGATCHYVTEELDAGPIIEQDVVRVSHRDSIENVRFGRRDVEKVLARGLRAHLEDRVLVHDNKTVVFD

InterPro domains:
  IPR002376 Formyl transferase, N-terminal [PF00551] (87-262)
  IPR002912 ACT domain [PS51671] (5-85)
  IPR004810 Formyltetrahydrofolate deformylase [MF_01927] (1-282)
  IPR004810 Formyltetrahydrofolate deformylase [NF004684] (2-282)
  IPR004810 Formyltetrahydrofolate deformylase [PR01575] (6-32)
  IPR004810 Formyltetrahydrofolate deformylase [PR01575] (38-50)
  IPR004810 Formyltetrahydrofolate deformylase [PR01575] (88-110)
  IPR004810 Formyltetrahydrofolate deformylase [PR01575] (110-137)
  IPR004810 Formyltetrahydrofolate deformylase [PR01575] (234-256)
  IPR004810 Formyltetrahydrofolate deformylase [PR01575] (256-281)
  IPR004810 Formyltetrahydrofolate deformylase [PTHR42706] (4-282)
  IPR004810 Formyltetrahydrofolate deformylase [TIGR00655] (5-282)
  IPR036477 Formyl transferase, N-terminal domain superfamily [SSF53328] (87-283)
  IPR041729 Formyltetrahydrofolate deformylase, C-terminal hydrolase domain [cd08648] (87-282)
  IPR044074 Formyltetrahydrofolate deformylase, ACT domain [cd04875] (5-78)
  IPR045865 ACT-like domain [SSF55021] (3-83)

Radius of gyration: 27.79 Å; Cα contacts (8 Å, |Δi|>4): 1067; chains: 2; bounding box: 62×67×73 Å

Organism: Pseudomonas syringae pv. tomato (strain ATCC BAA-871 / DC3000) (NCBI:txid223283)

Foldseek 3Di:
DVVVVVVCVVVVPDDKWKKKKDKFQADDCLCVVVVVLCVVQQWDWPDDDKDADVVVRMIIITITHQVRGPDDQVVCCVSCVVSCVVGPDIDMDIPPDAAEEEEEEQDCLLVVLVVVCVVVVNFRHHDQAYEYLDCNPVVSVVSVHHYHHQHADVVDRVVSQVVVVVSCVVSPHLAYEYSVGPDHNLVVCVVNPQRYKYKAQWQPPQQPDPDSLVVCVVVQDQKTKMWIFRDDNDPPQAATQDMDIDTHHPVDDSVVVVVSSVRRNSSVVSVRQVSVVQWDDDPRYIGGHD/DQKWKKKWDKFADDDCLVVVVCCVCVVQVWDWPDDDKDADVVVRMIIMTITDDPSGPADQVRVVVVCVVVCVVGPDMHMDILLDAAEEEEEEADCLLVVLVVVCVVVVNQGHHDQAYEYLDCNPVVSVVSVHHYHHQHADPVDRVVSQVVVVVSCVVSVHLAYEYSVGPDHNLCVCVVNPQRYKYKAQWDPPQQPDPDSLVVCVVVFDQKTKIWIFRDDNDPPQAATQFMDIDGDHPVQDSVVVVVSSVRSNSSVVSVSQVRVVQWDDDPRYIGGHD

CATH classification: 3.30.70.260 (+1 more: 3.40.50.170)

Nearest PDB structures (foldseek):
  3o1l-assembly1_A  TM=1.003E+00  e=1.864E-61  Pseudomonas syringae pv. tomato
  3n0v-assembly1_C  TM=9.294E-01  e=3.509E-31  Pseudomonas putida KT2440
  3kcq-assembly1_C-2  TM=8.906E-01  e=5.796E-16  Anaplasma phagocytophilum str. HZ
  3kcq-assembly1_A  TM=8.905E-01  e=2.561E-15  Anaplasma phagocytophilum str. HZ
  4s1n-assembly1_A  TM=8.318E-01  e=7.621E-13  Streptococcus pneumoniae TIGR4

Secondary structure (DSSP, 8-state):
-HHHHHHHHHHHT---EEEEEE-EE--TTHHHHHHHHHHHTTPPEEEE---EETTTTEE--EEEEGGGSSS-HHHHHHHHHHHHHHH--EEEEETTSPPEEE---S--HHHHHHHHHHHTT-S-SEEEEEEESSSTT---GGGT--EEE----SS--HHHHHHHHHHHHHTT-SEEEES---PPPTTHHHHTTT-EEEEESS-TTSS-SS-HHHHHHHHT-SEEEEEEEE--SSTT-SPEEEEEEEE--TT--S---HHHHHHH--HHHHHHHHHTT-EEEETTEEEE--/---EEEEEE-EE--TTHHHHHHHHHHHTT--EEEE---EETTTTEE--EEEESTTSS--HHHHHHHHHHHHHHT--EEEEETTS--EEE---S--HHHHHHHHHHHTT-S-SEEEEEEESSSTT---GGGT--EEE---BTTB-HHHHHHHHHHHHHTT-SEEEES---PPPTTHHHHTTT-EEEEESS-TTSS-SS-HHHHHHHHT-SEEEEEEEE--SSTT-SPEEEEEEEE--TT--S---HHHHHHH--HHHHHHHHHTT-EEEETTEEEE--

Solvent-accessible surface area: 28985 Å² total